Protein AF-A0A972MSW6-F1 (afdb_monomer_lite)

Structure (mmCIF, N/CA/C/O backbone):
data_AF-A0A972MSW6-F1
#
_entry.id   AF-A0A972MSW6-F1
#
loop_
_atom_site.group_PDB
_atom_site.id
_atom_site.type_symbol
_atom_site.label_atom_id
_atom_site.label_alt_id
_atom_site.label_comp_id
_atom_site.label_asym_id
_atom_site.label_entity_id
_atom_site.label_seq_id
_atom_site.pdbx_PDB_ins_code
_atom_site.Cartn_x
_atom_site.Cartn_y
_atom_site.Cartn_z
_atom_site.occupancy
_atom_site.B_iso_or_equiv
_atom_site.auth_seq_id
_atom_site.auth_comp_id
_atom_site.auth_asym_id
_atom_site.auth_atom_id
_atom_site.pdbx_PDB_model_num
ATOM 1 N N . MET A 1 1 ? -61.084 -80.529 5.094 1.00 52.59 1 MET A N 1
ATOM 2 C CA . MET A 1 1 ? -59.779 -81.091 4.679 1.00 52.59 1 MET A CA 1
ATOM 3 C C . MET A 1 1 ? -59.905 -81.686 3.270 1.00 52.59 1 MET A C 1
ATOM 5 O O . MET A 1 1 ? -59.753 -82.879 3.072 1.00 52.59 1 MET A O 1
ATOM 9 N N . LEU A 1 2 ? -60.277 -80.851 2.294 1.00 47.62 2 LEU A N 1
ATOM 10 C CA . LEU A 1 2 ? -60.541 -81.221 0.898 1.00 47.62 2 LEU A CA 1
ATOM 11 C C . LEU A 1 2 ? -60.213 -79.997 0.026 1.00 47.62 2 LEU A C 1
ATOM 13 O O . LEU A 1 2 ? -60.576 -78.883 0.399 1.00 47.62 2 LEU A O 1
ATOM 17 N N . LYS A 1 3 ? -59.571 -80.245 -1.124 1.00 53.31 3 LYS A N 1
ATOM 18 C CA . LYS A 1 3 ? -59.276 -79.335 -2.257 1.00 53.31 3 LYS A CA 1
ATOM 19 C C . LYS A 1 3 ? -58.037 -78.422 -2.252 1.00 53.31 3 LYS A C 1
ATOM 21 O O . LYS A 1 3 ? -57.845 -77.741 -3.253 1.00 53.31 3 LYS A O 1
ATOM 26 N N . THR A 1 4 ? -57.136 -78.447 -1.270 1.00 56.38 4 THR A N 1
ATOM 27 C CA . THR A 1 4 ? -55.850 -77.716 -1.408 1.00 56.38 4 THR A CA 1
ATOM 28 C C . THR A 1 4 ? -54.790 -78.486 -2.204 1.00 56.38 4 THR A C 1
ATOM 30 O O . THR A 1 4 ? -53.964 -77.860 -2.860 1.00 56.38 4 THR A O 1
ATOM 33 N N . ASN A 1 5 ? -54.854 -79.823 -2.237 1.00 59.31 5 ASN A N 1
ATOM 34 C CA . ASN A 1 5 ? -53.821 -80.647 -2.887 1.00 59.31 5 ASN A CA 1
ATOM 35 C C . ASN A 1 5 ? -53.820 -80.554 -4.417 1.00 59.31 5 ASN A C 1
ATOM 37 O O . ASN A 1 5 ? -52.774 -80.722 -5.029 1.00 59.31 5 ASN A O 1
ATOM 41 N N . ASN A 1 6 ? -54.962 -80.258 -5.047 1.00 74.69 6 ASN A N 1
ATOM 42 C CA . ASN A 1 6 ? -55.028 -80.203 -6.511 1.00 74.69 6 ASN A CA 1
ATOM 43 C C . ASN A 1 6 ? -54.266 -79.002 -7.081 1.00 74.69 6 ASN A C 1
ATOM 45 O O . ASN A 1 6 ? -53.758 -79.078 -8.192 1.00 74.69 6 ASN A O 1
ATOM 49 N N . ILE A 1 7 ? -54.190 -77.897 -6.334 1.00 76.81 7 ILE A N 1
ATOM 50 C CA . ILE A 1 7 ? -53.522 -76.682 -6.804 1.00 76.81 7 ILE A CA 1
ATOM 51 C C . ILE A 1 7 ? -52.008 -76.857 -6.701 1.00 76.81 7 ILE A C 1
ATOM 53 O O . ILE A 1 7 ? -51.305 -76.589 -7.667 1.00 76.81 7 ILE A O 1
ATOM 57 N N . THR A 1 8 ? -51.506 -77.350 -5.568 1.00 79.56 8 THR A N 1
ATOM 58 C CA . THR A 1 8 ? -50.066 -77.576 -5.379 1.00 79.56 8 THR A CA 1
ATOM 59 C C . THR A 1 8 ? -49.533 -78.636 -6.340 1.00 79.56 8 THR A C 1
ATOM 61 O O . THR A 1 8 ? -48.539 -78.378 -7.003 1.00 79.56 8 THR A O 1
ATOM 64 N N . LEU A 1 9 ? -50.255 -79.753 -6.522 1.00 82.00 9 LEU A N 1
ATOM 65 C CA . LEU A 1 9 ? -49.900 -80.778 -7.515 1.00 82.00 9 LEU A CA 1
ATOM 66 C C . LEU A 1 9 ? -49.855 -80.211 -8.939 1.00 82.00 9 LEU A C 1
ATOM 68 O O . LEU A 1 9 ? -48.920 -80.491 -9.682 1.00 82.00 9 LEU A O 1
ATOM 72 N N . PHE A 1 10 ? -50.821 -79.365 -9.308 1.00 84.75 10 PHE A N 1
ATOM 73 C CA . PHE A 1 10 ? -50.817 -78.705 -10.611 1.00 84.75 10 PHE A CA 1
ATOM 74 C C . PHE A 1 10 ? -49.593 -77.795 -10.796 1.00 84.75 10 PHE A C 1
ATOM 76 O O . PHE A 1 10 ? -48.971 -77.821 -11.858 1.00 84.75 10 PHE A O 1
ATOM 83 N N . PHE A 1 11 ? -49.228 -77.011 -9.774 1.00 84.44 11 PHE A N 1
ATOM 84 C CA . PHE A 1 11 ? -48.037 -76.159 -9.812 1.00 84.44 11 PHE A CA 1
ATOM 85 C C . PHE A 1 11 ? -46.746 -76.969 -9.901 1.00 84.44 11 PHE A C 1
ATOM 87 O O . PHE A 1 11 ? -45.870 -76.577 -10.665 1.00 84.44 11 PHE A O 1
ATOM 94 N N . ASP A 1 12 ? -46.642 -78.084 -9.181 1.00 85.62 12 ASP A N 1
ATOM 95 C CA . ASP A 1 12 ? -45.456 -78.942 -9.202 1.00 85.62 12 ASP A CA 1
ATOM 96 C C . ASP A 1 12 ? -45.274 -79.607 -10.577 1.00 85.62 12 ASP A C 1
ATOM 98 O O . ASP A 1 12 ? -44.178 -79.589 -11.137 1.00 85.62 12 ASP A O 1
ATOM 102 N N . GLU A 1 13 ? -46.359 -80.113 -11.176 1.00 90.50 13 GLU A N 1
ATOM 103 C CA . GLU A 1 13 ? -46.331 -80.724 -12.513 1.00 90.50 13 GLU A CA 1
ATOM 104 C C . GLU A 1 13 ? -46.024 -79.711 -13.628 1.00 90.50 13 GLU A C 1
ATOM 106 O O . GLU A 1 13 ? -45.363 -80.042 -14.613 1.00 90.50 13 GLU A O 1
ATOM 111 N N . HIS A 1 14 ? -46.478 -78.462 -13.481 1.00 92.62 14 HIS A N 1
ATOM 112 C CA . HIS A 1 14 ? -46.400 -77.445 -14.535 1.00 92.62 14 HIS A CA 1
ATOM 113 C C . HIS A 1 14 ? -45.400 -76.324 -14.229 1.00 92.62 14 HIS A C 1
ATOM 115 O O . HIS A 1 14 ? -45.365 -75.327 -14.955 1.00 92.62 14 HIS A O 1
ATOM 121 N N . PHE A 1 15 ? -44.562 -76.470 -13.199 1.00 91.50 15 PHE A N 1
ATOM 122 C CA . PHE A 1 15 ? -43.678 -75.411 -12.703 1.00 91.50 15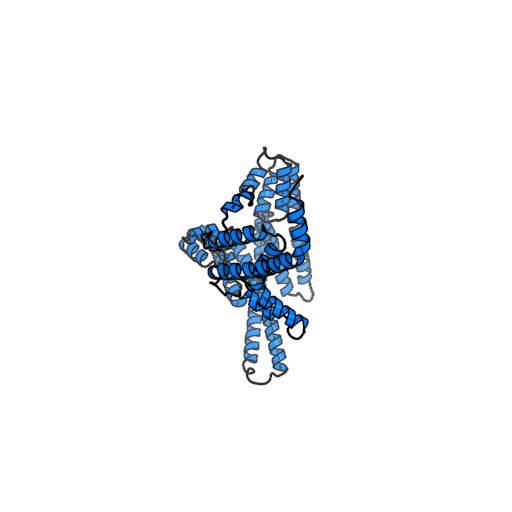 PHE A CA 1
ATOM 123 C C . PHE A 1 15 ? -42.822 -74.788 -13.812 1.00 91.50 15 PHE A C 1
ATOM 125 O O . PHE A 1 15 ? -42.799 -73.569 -13.983 1.00 91.50 15 PHE A O 1
ATOM 132 N N . TYR A 1 16 ? -42.165 -75.623 -14.621 1.00 93.12 16 TYR A N 1
ATOM 133 C CA . TYR A 1 16 ? -41.308 -75.159 -15.715 1.00 93.12 16 TYR A CA 1
ATOM 134 C C . TYR A 1 16 ? -42.089 -74.417 -16.802 1.00 93.12 16 TYR A C 1
ATOM 136 O O . TYR A 1 16 ? -41.612 -73.408 -17.319 1.00 93.12 16 TYR A O 1
ATOM 144 N N . ILE A 1 17 ? -43.301 -74.874 -17.125 1.00 93.56 17 ILE A N 1
ATOM 145 C CA . ILE A 1 17 ? -44.163 -74.225 -18.119 1.00 93.56 17 ILE A CA 1
ATOM 146 C C . ILE A 1 17 ? -44.599 -72.853 -17.596 1.00 93.56 17 ILE A C 1
ATOM 148 O O . ILE A 1 17 ? -44.497 -71.858 -18.311 1.00 93.56 17 ILE A O 1
ATOM 152 N N . ILE A 1 18 ? -45.012 -72.779 -16.329 1.00 91.69 18 ILE A N 1
ATOM 153 C CA . ILE A 1 18 ? -45.412 -71.532 -15.666 1.00 91.69 18 ILE A CA 1
ATOM 154 C C . ILE A 1 18 ? -44.235 -70.550 -15.606 1.00 91.69 18 ILE A C 1
ATOM 156 O O . ILE A 1 18 ? -44.413 -69.366 -15.891 1.00 91.69 18 ILE A O 1
ATOM 160 N N . LEU A 1 19 ? -43.023 -71.029 -15.314 1.00 91.81 19 LEU A N 1
ATOM 161 C CA . LEU A 1 19 ? -41.814 -70.207 -15.293 1.00 91.81 19 LEU A CA 1
ATOM 162 C C . LEU A 1 19 ? -41.473 -69.648 -16.683 1.00 91.81 19 LEU A C 1
ATOM 164 O O . LEU A 1 19 ? -41.182 -68.459 -16.811 1.00 91.81 19 LEU A O 1
ATOM 168 N N . VAL A 1 20 ? -41.541 -70.474 -17.733 1.00 94.81 20 VAL A N 1
ATOM 169 C CA . VAL A 1 20 ? -41.304 -70.028 -19.117 1.00 94.81 20 VAL A CA 1
ATOM 170 C C . VAL A 1 20 ? -42.346 -68.990 -19.533 1.00 94.81 20 VAL A C 1
ATOM 172 O O . VAL A 1 20 ? -41.982 -67.945 -20.074 1.00 94.81 20 VAL A O 1
ATOM 175 N N . ILE A 1 21 ? -43.625 -69.224 -19.220 1.00 94.44 21 ILE A N 1
ATOM 176 C CA . ILE A 1 21 ? -44.703 -68.259 -19.475 1.00 94.44 21 ILE A CA 1
ATOM 177 C C . ILE A 1 21 ? -44.430 -66.943 -18.736 1.00 94.44 21 ILE A C 1
ATOM 179 O O . ILE A 1 21 ? -44.536 -65.877 -19.339 1.00 94.44 21 ILE A O 1
ATOM 183 N N . HIS A 1 22 ? -44.023 -67.000 -17.465 1.00 93.81 22 HIS A N 1
ATOM 184 C CA . HIS A 1 22 ? -43.698 -65.821 -16.655 1.00 93.81 22 HIS A CA 1
ATOM 185 C C . HIS A 1 22 ? -42.538 -65.009 -17.243 1.00 93.81 22 HIS A C 1
ATOM 187 O O . HIS A 1 22 ? -42.622 -63.782 -17.334 1.00 93.81 22 HIS A O 1
ATOM 193 N N . ILE A 1 23 ? -41.470 -65.671 -17.700 1.00 95.19 23 ILE A N 1
ATOM 194 C CA . ILE A 1 23 ? -40.319 -65.013 -18.341 1.00 95.19 23 ILE A CA 1
ATOM 195 C C . ILE A 1 23 ? -40.749 -64.319 -19.637 1.00 95.19 23 ILE A C 1
ATOM 197 O O . ILE A 1 23 ? -40.451 -63.137 -19.831 1.00 95.19 23 ILE A O 1
ATOM 201 N N . VAL A 1 24 ? -41.480 -65.026 -20.505 1.00 95.69 24 VAL A N 1
ATOM 202 C CA . VAL A 1 24 ? -41.943 -64.486 -21.793 1.00 95.69 24 VAL A CA 1
ATOM 203 C C . VAL A 1 24 ? -42.893 -63.309 -21.573 1.00 95.69 24 VAL A C 1
ATOM 205 O O . VAL A 1 24 ? -42.722 -62.258 -22.192 1.00 95.69 24 VAL A O 1
ATOM 208 N N . LEU A 1 25 ? -43.847 -63.437 -20.648 1.00 95.19 25 LEU A N 1
ATOM 209 C CA . LEU A 1 25 ? -44.800 -62.378 -20.321 1.00 95.19 25 LEU A CA 1
ATOM 210 C C . LEU A 1 25 ? -44.100 -61.143 -19.737 1.00 95.19 25 LEU A C 1
ATOM 212 O O . LEU A 1 25 ? -44.410 -60.014 -20.120 1.00 95.19 25 LEU A O 1
ATOM 216 N N . SER A 1 26 ? -43.110 -61.348 -18.865 1.00 95.12 26 SER A N 1
ATOM 217 C CA . SER A 1 26 ? -42.301 -60.271 -18.281 1.00 95.12 26 SER A CA 1
ATOM 218 C C . SER A 1 26 ? -41.513 -59.500 -19.334 1.00 95.12 26 SER A C 1
ATOM 220 O O . SER A 1 26 ? -41.457 -58.269 -19.275 1.00 95.12 26 SER A O 1
ATOM 222 N N . LEU A 1 27 ? -40.946 -60.206 -20.316 1.00 95.25 27 LEU A N 1
ATOM 223 C CA . LEU A 1 27 ? -40.203 -59.600 -21.417 1.00 95.25 27 LEU A CA 1
ATOM 224 C C . LEU A 1 27 ? -41.130 -58.823 -22.359 1.00 95.25 27 LEU A C 1
ATOM 226 O O . LEU A 1 27 ? -40.855 -57.663 -22.669 1.00 95.25 27 LEU A O 1
ATOM 230 N N . LEU A 1 28 ? -42.255 -59.421 -22.763 1.00 95.50 28 LEU A N 1
ATOM 231 C CA . LEU A 1 28 ? -43.240 -58.775 -23.635 1.00 95.50 28 LEU A CA 1
ATOM 232 C C . LEU A 1 28 ? -43.815 -57.503 -23.001 1.00 95.50 28 LEU A C 1
ATOM 234 O O . LEU A 1 28 ? -43.887 -56.464 -23.663 1.00 95.50 28 LEU A O 1
ATOM 238 N N . LEU A 1 29 ? -44.169 -57.552 -21.712 1.00 93.88 29 LEU A N 1
ATOM 239 C CA . LEU A 1 29 ? -44.694 -56.387 -21.002 1.00 93.88 29 LEU A CA 1
ATOM 240 C C . LEU A 1 29 ? -43.644 -55.275 -20.883 1.00 93.88 29 LEU A C 1
ATOM 242 O O . LEU A 1 29 ? -43.969 -54.107 -21.098 1.00 93.88 29 LEU A O 1
ATOM 246 N N . ALA A 1 30 ? -42.389 -55.622 -20.583 1.00 93.75 30 ALA A N 1
ATOM 247 C CA . ALA A 1 30 ? -41.295 -54.657 -20.498 1.00 93.75 30 ALA A CA 1
ATOM 248 C C . ALA A 1 30 ? -41.059 -53.937 -21.836 1.00 93.75 30 ALA A C 1
ATOM 250 O O . ALA A 1 30 ? -40.951 -52.708 -21.865 1.00 93.75 30 ALA A O 1
ATOM 251 N N . PHE A 1 31 ? -41.054 -54.678 -22.949 1.00 93.69 31 PHE A N 1
ATOM 252 C CA . PHE A 1 31 ? -40.961 -54.096 -24.290 1.00 93.69 31 PHE A CA 1
ATOM 253 C C . PHE A 1 31 ? -42.143 -53.174 -24.595 1.00 93.69 31 PHE A C 1
ATOM 255 O O . PHE A 1 31 ? -41.940 -52.031 -25.014 1.00 93.69 31 PHE A O 1
ATOM 262 N N . TYR A 1 32 ? -43.373 -53.633 -24.353 1.00 93.81 32 TYR A N 1
ATOM 263 C CA . TYR A 1 32 ? -44.578 -52.846 -24.609 1.00 93.81 32 TYR A CA 1
ATOM 264 C C . TYR A 1 32 ? -44.581 -51.524 -23.826 1.00 93.81 32 TYR A C 1
ATOM 266 O O . TYR A 1 32 ? -44.766 -50.448 -24.405 1.00 93.81 32 TYR A O 1
ATOM 274 N N . LEU A 1 33 ? -44.312 -51.585 -22.519 1.00 91.81 33 LEU A N 1
ATOM 275 C CA . LEU A 1 33 ? -44.276 -50.412 -21.647 1.00 91.81 33 LEU A CA 1
ATOM 276 C C . LEU A 1 33 ? -43.147 -49.449 -22.011 1.00 91.81 33 LEU A C 1
ATOM 278 O O . LEU A 1 33 ? -43.363 -48.236 -22.010 1.00 91.81 33 LEU A O 1
ATOM 282 N N . HIS A 1 34 ? -41.976 -49.968 -22.385 1.00 89.31 34 HIS A N 1
ATOM 283 C CA . HIS A 1 34 ? -40.887 -49.140 -22.886 1.00 89.31 34 HIS A CA 1
ATOM 284 C C . HIS A 1 34 ? -41.314 -48.341 -24.122 1.00 89.31 34 HIS A C 1
ATOM 286 O O . HIS A 1 34 ? -41.176 -47.119 -24.136 1.00 89.31 34 HIS A O 1
ATOM 292 N N . PHE A 1 35 ? -41.872 -48.994 -25.147 1.00 86.56 35 PHE A N 1
ATOM 293 C CA . PHE A 1 35 ? -42.312 -48.299 -26.362 1.00 86.56 35 PHE A CA 1
ATOM 294 C C . PHE A 1 35 ? -43.404 -47.266 -26.080 1.00 86.56 35 PHE A C 1
ATOM 296 O O . PHE A 1 35 ? -43.429 -46.191 -26.688 1.00 86.56 35 PHE A O 1
ATOM 303 N N . TRP A 1 36 ? -44.287 -47.563 -25.130 1.00 86.62 36 TRP A N 1
ATOM 304 C CA . TRP A 1 36 ? -45.333 -46.647 -24.705 1.00 86.62 36 TRP A CA 1
ATOM 305 C C . TRP A 1 36 ? -44.779 -45.416 -23.967 1.00 86.62 36 TRP A C 1
ATOM 307 O O . TRP A 1 36 ? -45.217 -44.296 -24.238 1.00 86.62 36 TRP A O 1
ATOM 317 N N . LEU A 1 37 ? -43.771 -45.591 -23.103 1.00 82.50 37 LEU A N 1
ATOM 318 C CA . LEU A 1 37 ? -43.079 -44.499 -22.407 1.00 82.50 37 LEU A CA 1
ATOM 319 C C . LEU A 1 37 ? -42.152 -43.703 -23.334 1.00 82.50 37 LEU A C 1
ATOM 321 O O . LEU A 1 37 ? -42.080 -42.479 -23.225 1.00 82.50 37 LEU A O 1
ATOM 325 N N . LYS A 1 38 ? -41.500 -44.362 -24.296 1.00 81.00 38 LYS A N 1
ATOM 326 C CA . LYS A 1 38 ? -40.593 -43.744 -25.275 1.00 81.00 38 LYS A CA 1
ATOM 327 C C . LYS A 1 38 ? -41.262 -42.586 -26.023 1.00 81.00 38 LYS A C 1
ATOM 329 O O . LYS A 1 38 ? -40.639 -41.544 -26.208 1.00 81.00 38 LYS A O 1
ATOM 334 N N . LYS A 1 39 ? -42.554 -42.708 -26.357 1.00 75.75 39 LYS A N 1
ATOM 335 C CA . LYS A 1 39 ? -43.337 -41.633 -27.000 1.00 75.75 39 LYS A CA 1
ATOM 336 C C . LYS A 1 39 ? -43.419 -40.337 -26.180 1.00 75.75 39 LYS A C 1
ATOM 338 O O . LYS A 1 39 ? -43.601 -39.278 -26.765 1.00 75.75 39 LYS A O 1
ATOM 343 N N . ARG A 1 40 ? -43.304 -40.397 -24.849 1.00 73.75 40 ARG A N 1
ATOM 344 C CA . ARG A 1 40 ? -43.310 -39.210 -23.974 1.00 73.75 40 ARG A CA 1
ATOM 345 C C . ARG A 1 40 ? -41.935 -38.541 -23.880 1.00 73.75 40 ARG A C 1
ATOM 347 O O . ARG A 1 40 ? -41.852 -37.349 -23.594 1.00 73.75 40 ARG A O 1
ATOM 354 N N . PHE A 1 41 ? -40.873 -39.313 -24.062 1.00 67.00 41 PHE A N 1
ATOM 355 C CA . PHE A 1 41 ? -39.523 -38.930 -23.670 1.00 67.00 41 PHE A CA 1
ATOM 356 C C . PHE A 1 41 ? -38.603 -38.546 -24.837 1.00 67.00 41 PHE A C 1
ATOM 358 O O . PHE A 1 41 ? -37.589 -37.885 -24.616 1.00 67.00 41 PHE A O 1
ATOM 365 N N . ILE A 1 42 ? -38.972 -38.861 -26.082 1.00 55.34 42 ILE A N 1
ATOM 366 C CA . ILE A 1 42 ? -38.281 -38.319 -27.257 1.00 55.34 42 ILE A CA 1
ATOM 367 C C . ILE A 1 42 ? -38.706 -36.864 -27.444 1.00 55.34 42 ILE A C 1
ATOM 369 O O . ILE A 1 42 ? -39.787 -36.582 -27.954 1.00 55.34 42 ILE A O 1
ATOM 373 N N . SER A 1 43 ? -37.843 -35.932 -27.050 1.00 49.91 43 SER A N 1
ATOM 374 C CA . SER A 1 43 ? -37.860 -34.616 -27.691 1.00 49.91 43 SER A CA 1
ATOM 375 C C . SER A 1 43 ? -36.515 -33.912 -27.782 1.00 49.91 43 SER A C 1
ATOM 377 O O . SER A 1 43 ? -36.488 -32.915 -28.476 1.00 49.91 43 SER A O 1
ATOM 379 N N . ASN A 1 44 ? -35.426 -34.357 -27.145 1.00 47.06 44 ASN A N 1
ATOM 380 C CA . ASN A 1 44 ? -34.152 -33.631 -27.208 1.00 47.06 44 ASN A CA 1
ATOM 381 C C . ASN A 1 44 ? -32.967 -34.608 -27.149 1.00 47.06 44 ASN A C 1
ATOM 383 O O . ASN A 1 44 ? -32.493 -34.937 -26.060 1.00 47.06 44 ASN A O 1
ATOM 387 N N . ASP A 1 45 ? -32.491 -35.047 -28.317 1.00 50.12 45 ASP A N 1
ATOM 388 C CA . ASP A 1 45 ? -31.157 -35.640 -28.499 1.00 50.12 45 ASP A CA 1
ATOM 389 C C . ASP A 1 45 ? -30.098 -34.541 -28.363 1.00 50.12 45 ASP A C 1
ATOM 391 O O . ASP A 1 45 ? -29.481 -34.102 -29.328 1.00 50.12 45 ASP A O 1
ATOM 395 N N . ILE A 1 46 ? -29.913 -34.043 -27.145 1.00 51.47 46 ILE A N 1
ATOM 396 C CA . ILE A 1 46 ? -28.770 -33.193 -26.837 1.00 51.47 46 ILE A CA 1
ATOM 397 C C . ILE A 1 46 ? -27.830 -34.062 -26.015 1.00 51.47 46 ILE A C 1
ATOM 399 O O . ILE A 1 46 ? -27.889 -34.070 -24.787 1.00 51.47 46 ILE A O 1
ATOM 403 N N . THR A 1 47 ? -26.987 -34.833 -26.706 1.00 56.22 47 THR A N 1
ATOM 404 C CA . THR A 1 47 ? -25.681 -35.202 -26.148 1.00 56.22 47 THR A CA 1
ATOM 405 C C . THR A 1 47 ? -25.039 -33.901 -25.693 1.00 56.22 47 THR A C 1
ATOM 407 O O . THR A 1 47 ? -24.878 -32.988 -26.510 1.00 56.22 47 THR A O 1
ATOM 410 N N . THR A 1 48 ? -24.772 -33.750 -24.397 1.00 60.16 48 THR A N 1
ATOM 411 C CA . THR A 1 48 ? -24.216 -32.486 -23.922 1.00 60.16 48 THR A CA 1
ATOM 412 C C . THR A 1 48 ? -22.804 -32.333 -24.491 1.00 60.16 48 THR A C 1
ATOM 414 O O . THR A 1 48 ? -22.104 -33.323 -24.698 1.00 60.16 48 THR A O 1
ATOM 417 N N . LEU A 1 49 ? -22.378 -31.101 -24.795 1.00 58.84 49 LEU A N 1
ATOM 418 C CA . LEU A 1 49 ? -21.032 -30.816 -25.326 1.00 58.84 49 LEU A CA 1
ATOM 419 C C . LEU A 1 49 ? -19.926 -31.457 -24.469 1.00 58.84 49 LEU A C 1
ATOM 421 O O . LEU A 1 49 ? -18.946 -31.967 -25.003 1.00 58.84 49 LEU A O 1
ATOM 425 N N . LYS A 1 50 ? -20.160 -31.526 -23.157 1.00 61.31 50 LYS A N 1
ATOM 426 C CA . LYS A 1 50 ? -19.296 -32.183 -22.179 1.00 61.31 50 LYS A CA 1
ATOM 427 C C . LYS A 1 50 ? -19.142 -33.692 -22.423 1.00 61.31 50 LYS A C 1
ATOM 429 O O . LYS A 1 50 ? -18.031 -34.206 -22.369 1.00 61.31 50 LYS A O 1
ATOM 434 N N . ASP A 1 51 ? -20.220 -34.391 -22.781 1.00 57.81 51 ASP A N 1
ATOM 435 C CA . ASP A 1 51 ? -20.185 -35.836 -23.063 1.00 57.81 51 ASP A CA 1
ATOM 436 C C . ASP A 1 51 ? -19.384 -36.146 -24.345 1.00 57.81 51 ASP A C 1
ATOM 438 O O . ASP A 1 51 ? -18.708 -37.173 -24.449 1.00 57.81 51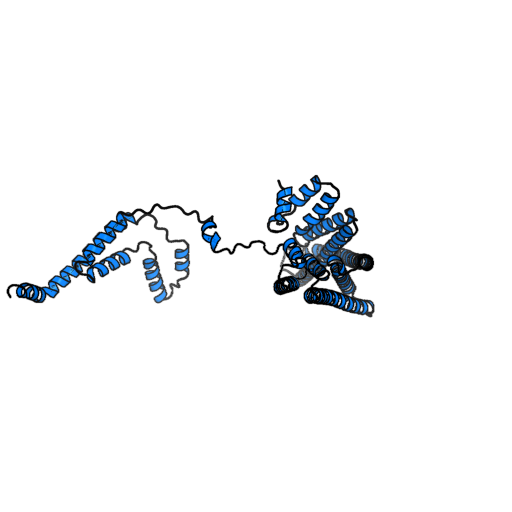 ASP A O 1
ATOM 442 N N . LEU A 1 52 ? -19.435 -35.243 -25.335 1.00 66.62 52 LEU A N 1
ATOM 443 C CA . LEU A 1 52 ? -18.641 -35.343 -26.566 1.00 66.62 52 LEU A CA 1
ATOM 444 C C . LEU A 1 52 ? -17.147 -35.105 -26.309 1.00 66.62 52 LEU A C 1
ATOM 446 O O . LEU A 1 52 ? -16.308 -35.711 -26.978 1.00 66.62 52 LEU A O 1
ATOM 450 N N . GLU A 1 53 ? -16.811 -34.239 -25.355 1.00 71.50 53 GLU A N 1
ATOM 451 C CA . GLU A 1 53 ? -15.434 -33.996 -24.919 1.00 71.50 53 GLU A CA 1
ATOM 452 C C . GLU A 1 53 ? -14.874 -35.183 -24.127 1.00 71.50 53 GLU A C 1
ATOM 454 O O . GLU A 1 53 ? -13.765 -35.637 -24.414 1.00 71.50 53 GLU A O 1
ATOM 459 N N . GLU A 1 54 ? -15.658 -35.775 -23.223 1.00 68.62 54 GLU A N 1
ATOM 460 C CA . GLU A 1 54 ? -15.263 -36.986 -22.491 1.00 68.62 54 GLU A CA 1
ATOM 461 C C . GLU A 1 54 ? -15.062 -38.191 -23.430 1.00 68.62 54 GLU A C 1
ATOM 463 O O . GLU A 1 54 ? -14.095 -38.943 -23.286 1.00 68.62 54 GLU A O 1
ATOM 468 N N . LEU A 1 55 ? -15.883 -38.328 -24.479 1.00 66.62 55 LEU A N 1
ATOM 469 C CA . LEU A 1 55 ? -15.698 -39.348 -25.520 1.00 66.62 55 LEU A CA 1
ATOM 470 C C . LEU A 1 55 ? -14.395 -39.191 -26.322 1.00 66.62 55 LEU A C 1
ATOM 472 O O . LEU A 1 55 ? -13.873 -40.194 -26.820 1.00 66.62 55 LEU A O 1
ATOM 476 N N . LYS A 1 56 ? -13.866 -37.968 -26.468 1.00 73.12 56 LYS A N 1
ATOM 477 C CA . LYS A 1 56 ? -12.574 -37.720 -27.138 1.00 73.12 56 LYS A CA 1
ATOM 478 C C . LYS A 1 56 ? -11.384 -38.145 -26.276 1.00 73.12 56 LYS A C 1
ATOM 480 O O . LYS A 1 56 ? -10.345 -38.493 -26.830 1.00 73.12 56 LYS A O 1
ATOM 485 N N . LEU A 1 57 ? -11.538 -38.153 -24.951 1.00 74.69 57 LEU A N 1
ATOM 486 C CA . LEU A 1 57 ? -10.485 -38.530 -24.001 1.00 74.69 57 LEU A CA 1
ATOM 487 C C . LEU A 1 57 ? -10.288 -40.055 -23.890 1.00 74.69 57 LEU A C 1
ATOM 489 O O . LEU A 1 57 ? -9.248 -40.511 -23.415 1.00 74.69 57 LEU A O 1
ATOM 493 N N . ILE A 1 58 ? -11.246 -40.868 -24.354 1.00 74.75 58 ILE A N 1
ATOM 494 C CA . ILE A 1 58 ? -11.132 -42.333 -24.317 1.00 74.75 58 ILE A CA 1
ATOM 495 C C . ILE A 1 58 ? -10.170 -42.822 -25.415 1.00 74.75 58 ILE A C 1
ATOM 497 O O . ILE A 1 58 ? -10.474 -42.784 -26.609 1.00 74.75 58 ILE A O 1
ATOM 501 N N . ASN A 1 59 ? -9.017 -43.360 -25.006 1.00 71.06 59 ASN A N 1
ATOM 502 C CA . ASN A 1 59 ? -8.009 -43.931 -25.905 1.00 71.06 59 ASN A CA 1
ATOM 503 C C . ASN A 1 59 ? -8.524 -45.199 -26.621 1.00 71.06 59 ASN A C 1
ATOM 505 O O . ASN A 1 59 ? -8.650 -46.262 -26.014 1.00 71.06 59 ASN A O 1
ATOM 509 N N . THR A 1 60 ? -8.780 -45.111 -27.930 1.00 70.19 60 THR A N 1
ATOM 510 C CA . THR A 1 60 ? -9.382 -46.192 -28.743 1.00 70.19 60 THR A CA 1
ATOM 511 C C . THR A 1 60 ? -8.397 -47.234 -29.287 1.00 70.19 60 THR A C 1
ATOM 513 O O . THR A 1 60 ? -8.824 -48.217 -29.899 1.00 70.19 60 THR A O 1
ATOM 516 N N . ASN A 1 61 ? -7.094 -47.075 -29.030 1.00 74.38 61 ASN A N 1
ATOM 517 C CA . ASN A 1 61 ? -6.065 -47.985 -29.547 1.00 74.38 61 ASN A CA 1
ATOM 518 C C . ASN A 1 61 ? -5.992 -49.319 -28.786 1.00 74.38 61 ASN A C 1
ATOM 520 O O . ASN A 1 61 ? -5.338 -50.254 -29.237 1.00 74.38 61 ASN A O 1
ATOM 524 N N . THR A 1 62 ? -6.697 -49.445 -27.659 1.00 79.00 62 THR A N 1
ATOM 525 C CA . THR A 1 62 ? -6.789 -50.692 -26.887 1.00 79.00 62 THR A CA 1
ATOM 526 C C . THR A 1 62 ? -8.177 -51.321 -27.011 1.00 79.00 62 THR A C 1
ATOM 528 O O . THR A 1 62 ? -9.187 -50.623 -27.114 1.00 79.00 62 THR A O 1
ATOM 531 N N . LEU A 1 63 ? -8.253 -52.657 -26.950 1.00 76.25 63 LEU A N 1
ATOM 532 C CA . LEU A 1 63 ? -9.528 -53.392 -26.929 1.00 76.25 63 LEU A CA 1
ATOM 533 C C . LEU A 1 63 ? -10.427 -52.919 -25.772 1.00 76.25 63 LEU A C 1
ATOM 535 O O . LEU A 1 63 ? -11.626 -52.713 -25.949 1.00 76.25 63 LEU A O 1
ATOM 539 N N . ARG A 1 64 ? -9.812 -52.658 -24.609 1.00 72.69 64 ARG A N 1
ATOM 540 C CA . ARG A 1 64 ? -10.469 -52.065 -23.439 1.00 72.69 64 ARG A CA 1
ATOM 541 C C . ARG A 1 64 ? -11.067 -50.699 -23.762 1.00 72.69 64 ARG A C 1
ATOM 543 O O . ARG A 1 64 ? -12.208 -50.459 -23.397 1.00 72.69 64 ARG A O 1
ATOM 550 N N . GLY A 1 65 ? -10.341 -49.838 -24.471 1.00 77.25 65 GLY A N 1
ATOM 551 C CA . GLY A 1 65 ? -10.824 -48.526 -24.898 1.00 77.25 65 GLY A CA 1
ATOM 552 C C . GLY A 1 65 ? -11.973 -48.585 -25.905 1.00 77.25 65 GLY A C 1
ATOM 553 O O . GLY A 1 65 ? -12.914 -47.804 -25.798 1.00 77.25 65 GLY A O 1
ATOM 554 N N . LYS A 1 66 ? -11.958 -49.548 -26.837 1.00 79.00 66 LYS A N 1
ATOM 555 C CA . LYS A 1 66 ? -13.083 -49.790 -27.762 1.00 79.00 66 LYS A CA 1
ATOM 556 C C . LYS A 1 66 ? -14.336 -50.265 -27.025 1.00 79.00 66 LYS A C 1
ATOM 558 O O . LYS A 1 66 ? -15.417 -49.746 -27.288 1.00 79.00 66 LYS A O 1
ATOM 563 N N . LEU A 1 67 ? -14.184 -51.193 -26.076 1.00 75.25 67 LEU A N 1
ATOM 564 C CA . LEU A 1 67 ? -15.277 -51.647 -25.211 1.00 75.25 67 LEU A CA 1
ATOM 565 C C . LEU A 1 67 ? -15.808 -50.509 -24.339 1.00 75.25 67 LEU A C 1
ATOM 567 O O . LEU A 1 67 ? -17.013 -50.297 -24.300 1.00 75.25 67 LEU A O 1
ATOM 571 N N . LEU A 1 68 ? -14.928 -49.735 -23.699 1.00 72.94 68 LEU A N 1
ATOM 572 C CA . LEU A 1 68 ? -15.326 -48.582 -22.891 1.00 72.94 68 LEU A CA 1
ATOM 573 C C . LEU A 1 68 ? -16.069 -47.550 -23.729 1.00 72.94 68 LEU A C 1
ATOM 575 O O . LEU A 1 68 ? -17.116 -47.097 -23.302 1.00 72.94 68 LEU A O 1
ATOM 579 N N . LYS A 1 69 ? -15.593 -47.232 -24.936 1.00 75.38 69 LYS A N 1
ATOM 580 C CA . LYS A 1 69 ? -16.285 -46.314 -25.848 1.00 75.38 69 LYS A CA 1
ATOM 581 C C . LYS A 1 69 ? -17.658 -46.845 -26.264 1.00 75.38 69 LYS A C 1
ATOM 583 O O . LYS A 1 69 ? -18.610 -46.074 -26.281 1.00 75.38 69 LYS A O 1
ATOM 588 N N . PHE A 1 70 ? -17.774 -48.142 -26.550 1.00 71.12 70 PHE A N 1
ATOM 589 C CA . PHE A 1 70 ? -19.051 -48.787 -26.862 1.00 71.12 70 PHE A CA 1
ATOM 590 C C . PHE A 1 70 ? -20.027 -48.711 -25.678 1.00 71.12 70 PHE A C 1
ATOM 592 O O . PHE A 1 70 ? -21.153 -48.244 -25.836 1.00 71.12 70 PHE A O 1
ATOM 599 N N . PHE A 1 71 ? -19.580 -49.083 -24.475 1.00 65.00 71 PHE A N 1
ATOM 600 C CA . PHE A 1 71 ? -20.387 -48.976 -23.260 1.00 65.00 71 PHE A CA 1
ATOM 601 C C . PHE A 1 71 ? -20.727 -47.528 -22.915 1.00 65.00 71 PHE A C 1
ATOM 603 O O . PHE A 1 71 ? -21.851 -47.270 -22.512 1.00 65.00 71 PHE A O 1
ATOM 610 N N . PHE A 1 72 ? -19.812 -46.581 -23.112 1.00 66.62 72 PHE A N 1
ATOM 611 C CA . PHE A 1 72 ? -20.017 -45.158 -22.837 1.00 66.62 72 PHE A CA 1
ATOM 612 C C . PHE A 1 72 ? -21.031 -44.547 -23.812 1.00 66.62 72 PHE A C 1
ATOM 614 O O . PHE A 1 72 ? -21.998 -43.928 -23.376 1.00 66.62 72 PHE A O 1
ATOM 621 N N . GLN A 1 73 ? -20.901 -44.806 -25.119 1.00 65.00 73 GLN A N 1
ATOM 622 C CA . GLN A 1 73 ? -21.899 -44.398 -26.119 1.00 65.00 73 GLN A CA 1
ATOM 623 C C . GLN A 1 73 ? -23.284 -44.973 -25.813 1.00 65.00 73 GLN A C 1
ATOM 625 O O . GLN A 1 73 ? -24.294 -44.303 -26.005 1.00 65.00 73 GLN A O 1
ATOM 630 N N . TYR A 1 74 ? -23.338 -46.199 -25.296 1.00 62.00 74 TYR A N 1
ATOM 631 C CA . TYR A 1 74 ? -24.596 -46.817 -24.914 1.00 62.00 74 TYR A CA 1
ATOM 632 C C . TYR A 1 74 ? -25.147 -46.258 -23.591 1.00 62.00 74 TYR A C 1
ATOM 634 O O . TYR A 1 74 ? -26.335 -45.969 -23.479 1.00 62.00 74 TYR A O 1
ATOM 642 N N . SER A 1 75 ? -24.295 -46.064 -22.587 1.00 57.09 75 SER A N 1
ATOM 643 C CA . SER A 1 75 ? -24.655 -45.646 -21.228 1.00 57.09 75 SER A CA 1
ATOM 644 C C . SER A 1 75 ? -25.153 -44.199 -21.146 1.00 57.09 75 SER A C 1
ATOM 646 O O . SER A 1 75 ? -25.952 -43.902 -20.263 1.00 57.09 75 SER A O 1
ATOM 648 N N . PHE A 1 76 ? -24.722 -43.309 -22.050 1.00 53.78 76 PHE A N 1
ATOM 649 C CA . PHE A 1 76 ? -25.005 -41.866 -21.966 1.00 53.78 76 PHE A CA 1
ATOM 650 C C . PHE A 1 76 ? -26.254 -41.382 -22.703 1.00 53.78 76 PHE A C 1
ATOM 652 O O . PHE A 1 76 ? -26.602 -40.202 -22.620 1.00 53.78 76 PHE A O 1
ATOM 659 N N . HIS A 1 77 ? -27.010 -42.258 -23.365 1.00 55.22 77 HIS A N 1
ATOM 660 C CA . HIS A 1 77 ? -28.341 -41.845 -23.784 1.00 55.22 77 HIS A CA 1
ATOM 661 C C . HIS A 1 77 ? -29.223 -41.685 -22.544 1.00 55.22 77 HIS A C 1
ATOM 663 O O . HIS A 1 77 ? -29.637 -42.663 -21.925 1.00 55.22 77 HIS A O 1
ATOM 669 N N . LYS A 1 78 ? -29.567 -40.427 -22.228 1.00 54.91 78 LYS A N 1
ATOM 670 C CA . LYS A 1 78 ? -30.554 -40.011 -21.209 1.00 54.91 78 LYS A CA 1
ATOM 671 C C . LYS A 1 78 ? -31.890 -40.773 -21.312 1.00 54.91 78 LYS A C 1
ATOM 673 O O . LYS A 1 78 ? -32.667 -40.791 -20.364 1.00 54.91 78 LYS A O 1
ATOM 678 N N . TYR A 1 79 ? -32.115 -41.450 -22.442 1.00 61.31 79 TYR A N 1
ATOM 679 C CA . TYR A 1 79 ? -33.169 -42.429 -22.682 1.00 61.31 79 TYR A CA 1
ATOM 680 C C . TYR A 1 79 ? -32.628 -43.732 -23.283 1.00 61.31 79 TYR A C 1
ATOM 682 O O . TYR A 1 79 ? -33.003 -44.104 -24.395 1.00 61.31 79 TYR A O 1
ATOM 690 N N . ASN A 1 80 ? -31.740 -44.441 -22.578 1.00 71.00 80 ASN A N 1
ATOM 691 C CA . ASN A 1 80 ? -31.268 -45.734 -23.060 1.00 71.00 80 ASN A CA 1
ATOM 692 C C . ASN A 1 80 ? -32.424 -46.761 -23.030 1.00 71.00 80 ASN A C 1
ATOM 694 O O . ASN A 1 80 ? -32.905 -47.124 -21.947 1.00 71.00 80 ASN A O 1
ATOM 698 N N . PRO A 1 81 ? -32.863 -47.262 -24.203 1.00 76.69 81 PRO A N 1
ATOM 699 C CA . PRO A 1 81 ? -33.999 -48.166 -24.281 1.00 76.69 81 PRO A CA 1
ATOM 700 C C . PRO A 1 81 ? -33.736 -49.481 -23.553 1.00 76.69 81 PRO A C 1
ATOM 702 O O . PRO A 1 81 ? -34.616 -49.971 -22.849 1.00 76.69 81 PRO A O 1
ATOM 705 N N . VAL A 1 82 ? -32.514 -50.005 -23.623 1.00 80.50 82 VAL A N 1
ATOM 706 C CA . VAL A 1 82 ? -32.166 -51.278 -22.991 1.00 80.50 82 VAL A CA 1
ATOM 707 C C . VAL A 1 82 ? -32.174 -51.184 -21.478 1.00 80.50 82 VAL A C 1
ATOM 709 O O . VAL A 1 82 ? -32.735 -52.075 -20.857 1.00 80.50 82 VAL A O 1
ATOM 712 N N . HIS A 1 83 ? -31.677 -50.104 -20.870 1.00 81.69 83 HIS A N 1
ATOM 713 C CA . HIS A 1 83 ? -31.745 -49.965 -19.409 1.00 81.69 83 HIS A CA 1
ATOM 714 C C . HIS A 1 83 ? -33.194 -49.951 -18.911 1.00 81.69 83 HIS A C 1
ATOM 716 O O . HIS A 1 83 ? -33.524 -50.638 -17.949 1.00 81.69 83 HIS A O 1
ATOM 722 N N . SER A 1 84 ? -34.082 -49.230 -19.599 1.00 83.56 84 SER A N 1
ATOM 723 C CA . SER A 1 84 ? -35.498 -49.197 -19.220 1.00 83.56 84 SER A CA 1
ATOM 724 C C . SER A 1 84 ? -36.219 -50.533 -19.448 1.00 83.56 84 SER A C 1
ATOM 726 O O . SER A 1 84 ? -37.000 -50.945 -18.594 1.00 83.56 84 SER A O 1
ATOM 728 N N . ILE A 1 85 ? -35.929 -51.240 -20.550 1.00 89.25 85 ILE A N 1
ATOM 729 C CA . ILE A 1 85 ? -36.484 -52.576 -20.813 1.00 89.25 85 ILE A CA 1
ATOM 730 C C . ILE A 1 85 ? -35.959 -53.575 -19.779 1.00 89.25 85 ILE A C 1
ATOM 732 O O . ILE A 1 85 ? -36.752 -54.317 -19.212 1.00 89.25 85 ILE A O 1
ATOM 736 N N . MET A 1 86 ? -34.653 -53.573 -19.485 1.00 89.62 86 MET A N 1
ATOM 737 C CA . MET A 1 86 ? -34.058 -54.465 -18.488 1.00 89.62 86 MET A CA 1
ATOM 738 C C . MET A 1 86 ? -34.609 -54.193 -17.091 1.00 89.62 86 MET A C 1
ATOM 740 O O . MET A 1 86 ? -34.972 -55.139 -16.404 1.00 89.62 86 MET A O 1
ATOM 744 N N . PHE A 1 87 ? -34.733 -52.927 -16.682 1.00 89.62 87 PHE A N 1
ATOM 745 C CA . PHE A 1 87 ? -35.313 -52.572 -15.387 1.00 89.62 87 PHE A CA 1
ATOM 746 C C . PHE A 1 87 ? -36.747 -53.098 -15.246 1.00 89.62 87 PHE A C 1
ATOM 748 O O . PHE A 1 87 ? -37.056 -53.785 -14.275 1.00 89.62 87 PHE A O 1
ATOM 755 N N . LEU A 1 88 ? -37.607 -52.836 -16.237 1.00 91.94 88 LEU A N 1
ATOM 756 C CA . LEU A 1 88 ? -38.988 -53.327 -16.232 1.00 91.94 88 LEU A CA 1
ATOM 757 C C . LEU A 1 88 ? -39.048 -54.859 -16.278 1.00 91.94 88 LEU A C 1
ATOM 759 O O . LEU A 1 88 ? -39.867 -55.463 -15.591 1.00 91.94 88 LEU A O 1
ATOM 763 N N . PHE A 1 89 ? -38.168 -55.495 -17.054 1.00 95.12 89 PHE A N 1
ATOM 764 C CA . PHE A 1 89 ? -38.069 -56.949 -17.118 1.00 95.12 89 PHE A CA 1
ATOM 765 C C . PHE A 1 89 ? -37.687 -57.543 -15.760 1.00 95.12 89 PHE A C 1
ATOM 767 O O . PHE A 1 89 ? -38.398 -58.415 -15.273 1.00 95.12 89 PHE A O 1
ATOM 774 N N . PHE A 1 90 ? -36.621 -57.054 -15.121 1.00 93.69 90 PHE A N 1
ATOM 775 C CA . PHE A 1 90 ? -36.174 -57.553 -13.819 1.00 93.69 90 PHE A CA 1
ATOM 776 C C . PHE A 1 90 ? -37.191 -57.288 -12.711 1.00 93.69 90 PHE A C 1
ATOM 778 O O . PHE A 1 90 ? -37.366 -58.143 -11.844 1.00 93.69 90 PHE A O 1
ATOM 785 N N . LEU A 1 91 ? -37.894 -56.153 -12.756 1.00 92.38 91 LEU A N 1
ATOM 786 C CA . LEU A 1 91 ? -38.981 -55.852 -11.826 1.00 92.38 91 LEU A CA 1
ATOM 787 C C . LEU A 1 91 ? -40.127 -56.867 -11.962 1.00 92.38 91 LEU A C 1
ATOM 789 O O . LEU A 1 91 ? -40.588 -57.417 -10.964 1.00 92.38 91 LEU A O 1
ATOM 793 N N . ASN A 1 92 ? -40.547 -57.158 -13.196 1.00 94.38 92 ASN A N 1
ATOM 794 C CA . ASN A 1 92 ? -41.598 -58.139 -13.476 1.00 94.38 92 ASN A CA 1
ATOM 795 C C . ASN A 1 92 ? -41.160 -59.573 -13.145 1.00 94.38 92 ASN A C 1
ATOM 797 O O . ASN A 1 92 ? -41.931 -60.346 -12.582 1.00 94.38 92 ASN A O 1
ATOM 801 N N . PHE A 1 93 ? -39.916 -59.919 -13.474 1.00 94.06 93 PHE A N 1
ATOM 802 C CA . PHE A 1 93 ? -39.365 -61.250 -13.257 1.00 94.06 93 PHE A CA 1
ATOM 803 C C . PHE A 1 93 ? -39.213 -61.563 -11.763 1.00 94.06 93 PHE A C 1
ATOM 805 O O . PHE A 1 93 ? -39.644 -62.630 -11.331 1.00 94.06 93 PHE A O 1
ATOM 812 N N . SER A 1 94 ? -38.669 -60.624 -10.978 1.00 94.12 94 SER A N 1
ATOM 813 C CA . SER A 1 94 ? -38.366 -60.829 -9.550 1.00 94.12 94 SER A CA 1
ATOM 814 C C . SER A 1 94 ? -39.610 -60.877 -8.664 1.00 94.12 94 SER A C 1
ATOM 816 O O . SER A 1 94 ? -39.572 -61.474 -7.592 1.00 94.12 94 SER A O 1
ATOM 818 N N . MET A 1 95 ? -40.708 -60.246 -9.088 1.00 92.75 95 MET A N 1
ATOM 819 C CA . MET A 1 95 ? -41.960 -60.195 -8.333 1.00 92.75 95 MET A CA 1
ATOM 820 C C . MET A 1 95 ? -43.128 -60.662 -9.210 1.00 92.75 95 MET A C 1
ATOM 822 O O . MET A 1 95 ? -43.821 -59.827 -9.800 1.00 92.75 95 MET A O 1
ATOM 826 N N . PRO A 1 96 ? -43.389 -61.979 -9.304 1.00 89.25 96 PRO A N 1
ATOM 827 C CA . PRO A 1 96 ? -44.559 -62.488 -10.011 1.00 89.25 96 PRO A CA 1
ATOM 828 C C . PRO A 1 96 ? -45.850 -61.849 -9.485 1.00 89.25 96 PRO A C 1
ATOM 830 O O . PRO A 1 96 ? -45.996 -61.634 -8.281 1.00 89.25 96 PRO A O 1
ATOM 833 N N . LEU A 1 97 ? -46.784 -61.535 -10.389 1.00 89.19 97 LEU A N 1
ATOM 834 C CA . LEU A 1 97 ? -48.044 -60.809 -10.137 1.00 89.19 97 LEU A CA 1
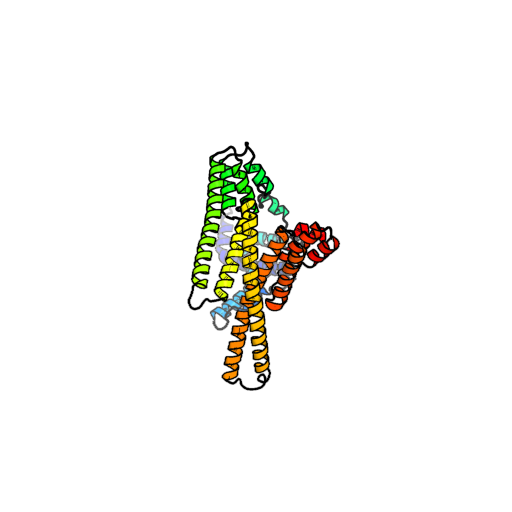ATOM 835 C C . LEU A 1 97 ? -47.863 -59.338 -9.719 1.00 89.19 97 LEU A C 1
ATOM 837 O O . LEU A 1 97 ? -48.341 -58.445 -10.420 1.00 89.19 97 LEU A O 1
ATOM 841 N N . PHE A 1 98 ? -47.157 -59.064 -8.619 1.00 92.31 98 PHE A N 1
ATOM 842 C CA . PHE A 1 98 ? -46.986 -57.704 -8.089 1.00 92.31 98 PHE A CA 1
ATOM 843 C C . PHE A 1 98 ? -46.166 -56.805 -9.017 1.00 92.31 98 PHE A C 1
ATOM 845 O O . PHE A 1 98 ? -46.514 -55.639 -9.207 1.00 92.31 98 PHE A O 1
ATOM 852 N N . GLY A 1 99 ? -45.122 -57.351 -9.642 1.00 91.62 99 GLY A N 1
ATOM 853 C CA . GLY A 1 99 ? -44.270 -56.629 -10.583 1.00 91.62 99 GLY A CA 1
ATOM 854 C C . GLY A 1 99 ? -45.056 -56.098 -11.780 1.00 91.62 99 GLY A C 1
ATOM 855 O O . GLY A 1 99 ? -44.857 -54.956 -12.182 1.00 91.62 99 GLY A O 1
ATOM 856 N N . TYR A 1 100 ? -46.032 -56.861 -12.283 1.00 94.50 100 TYR A N 1
ATOM 857 C CA . TYR A 1 100 ? -46.880 -56.432 -13.399 1.00 94.50 100 TYR A CA 1
ATOM 858 C C . TYR A 1 100 ? -47.754 -55.229 -13.041 1.00 94.50 100 TYR A C 1
ATOM 860 O O . TYR A 1 100 ? -47.813 -54.259 -13.800 1.00 94.50 100 TYR A O 1
ATOM 868 N N . VAL A 1 101 ? -48.395 -55.267 -11.869 1.00 94.44 101 VAL A N 1
ATOM 869 C CA . VAL A 1 101 ? -49.219 -54.155 -11.372 1.00 94.44 101 VAL A CA 1
ATOM 870 C C . VAL A 1 101 ? -48.352 -52.918 -11.133 1.00 94.44 101 VAL A C 1
ATOM 872 O O . VAL A 1 101 ? -48.710 -51.823 -11.569 1.00 94.44 101 VAL A O 1
ATOM 875 N N . ALA A 1 102 ? -47.181 -53.094 -10.513 1.00 91.94 102 ALA A N 1
ATOM 876 C CA . ALA A 1 102 ? -46.236 -52.012 -10.261 1.00 91.94 102 ALA A CA 1
ATOM 877 C C . ALA A 1 102 ? -45.724 -51.379 -11.564 1.00 91.94 102 ALA A C 1
ATOM 879 O O . ALA A 1 102 ? -45.750 -50.159 -11.703 1.00 91.94 102 ALA A O 1
ATOM 880 N N . SER A 1 103 ? -45.329 -52.186 -12.551 1.00 93.12 103 SER A N 1
ATOM 881 C CA . SER A 1 103 ? -44.851 -51.710 -13.854 1.00 93.12 103 SER A CA 1
ATOM 882 C C . SER A 1 103 ? -45.918 -50.916 -14.613 1.00 93.12 103 SER A C 1
ATOM 884 O O . SER A 1 103 ? -45.621 -49.852 -15.162 1.00 93.12 103 SER A O 1
ATOM 886 N N . LEU A 1 104 ? -47.172 -51.385 -14.612 1.00 94.19 104 LEU A N 1
ATOM 887 C CA . LEU A 1 104 ? -48.299 -50.659 -15.208 1.00 94.19 104 LEU A CA 1
ATOM 888 C C . LEU A 1 104 ? -48.558 -49.328 -14.491 1.00 94.19 104 LEU A C 1
ATOM 890 O O . LEU A 1 104 ? -48.753 -48.304 -15.150 1.00 94.19 104 LEU A O 1
ATOM 894 N N . TRP A 1 105 ? -48.519 -49.326 -13.156 1.00 92.69 105 TRP A N 1
ATOM 895 C CA . TRP A 1 105 ? -48.716 -48.121 -12.351 1.00 92.69 105 TRP A CA 1
ATOM 896 C C . TRP A 1 105 ? -47.598 -47.095 -12.562 1.00 92.69 105 TRP A C 1
ATOM 898 O O . TRP A 1 105 ? -47.889 -45.929 -12.824 1.00 92.69 105 TRP A O 1
ATOM 908 N N . ILE A 1 106 ? -46.331 -47.523 -12.536 1.00 87.75 106 ILE A N 1
ATOM 909 C CA . ILE A 1 106 ? -45.165 -46.668 -12.802 1.00 87.75 106 ILE A CA 1
ATOM 910 C C . ILE A 1 106 ? -45.276 -46.060 -14.195 1.00 87.75 106 ILE A C 1
ATOM 912 O O . ILE A 1 106 ? -45.103 -44.852 -14.352 1.00 87.75 106 ILE A O 1
ATOM 916 N N . ALA A 1 107 ? -45.605 -46.867 -15.206 1.00 89.25 107 ALA A N 1
ATOM 917 C CA . ALA A 1 107 ? -45.780 -46.355 -16.552 1.00 89.25 107 ALA A CA 1
ATOM 918 C C . ALA A 1 107 ? -46.901 -45.302 -16.594 1.00 89.25 107 ALA A C 1
ATOM 920 O O . ALA A 1 107 ? -46.684 -44.185 -17.070 1.00 89.25 107 ALA A O 1
ATOM 921 N N . TYR A 1 108 ? -48.080 -45.615 -16.049 1.00 91.12 108 TYR A N 1
ATOM 922 C CA . TYR A 1 108 ? -49.209 -44.686 -15.976 1.00 91.12 108 TYR A CA 1
ATOM 923 C C . TYR A 1 108 ? -48.850 -43.371 -15.271 1.00 91.12 108 TYR A C 1
ATOM 925 O O . TYR A 1 108 ? -49.110 -42.290 -15.812 1.00 91.12 108 TYR A O 1
ATOM 933 N N . TYR A 1 109 ? -48.202 -43.451 -14.109 1.00 86.75 109 TYR A N 1
ATOM 934 C CA . TYR A 1 109 ? -47.733 -42.304 -13.335 1.00 86.75 109 TYR A CA 1
ATOM 935 C C . TYR A 1 109 ? -46.764 -41.450 -14.161 1.00 86.75 109 TYR A C 1
ATOM 937 O O . TYR A 1 109 ? -46.993 -40.255 -14.375 1.00 86.75 109 TYR A O 1
ATOM 945 N N . LEU A 1 110 ? -45.743 -42.093 -14.734 1.00 84.31 110 LEU A N 1
ATOM 946 C CA . LEU A 1 110 ? -44.748 -41.459 -15.589 1.00 84.31 110 LEU A CA 1
ATOM 947 C C . LEU A 1 110 ? -45.315 -40.943 -16.905 1.00 84.31 110 LEU A C 1
ATOM 949 O O . LEU A 1 110 ? -44.623 -40.174 -17.555 1.00 84.31 110 LEU A O 1
ATOM 953 N N . LYS A 1 111 ? -46.535 -41.295 -17.328 1.00 83.12 111 LYS A N 1
ATOM 954 C CA . LYS A 1 111 ? -47.207 -40.684 -18.491 1.00 83.12 111 LYS A CA 1
ATOM 955 C C . LYS A 1 111 ? -48.160 -39.551 -18.114 1.00 83.12 111 LYS A C 1
ATOM 957 O O . LYS A 1 111 ? -48.288 -38.601 -18.883 1.00 83.12 111 LYS A O 1
ATOM 962 N N . THR A 1 112 ? -48.762 -39.612 -16.936 1.00 81.19 112 THR A N 1
ATOM 963 C CA . THR A 1 112 ? -49.834 -38.691 -16.539 1.00 81.19 112 THR A CA 1
ATOM 964 C C . THR A 1 112 ? -49.304 -37.468 -15.799 1.00 81.19 112 THR A C 1
ATOM 966 O O . THR A 1 112 ? -49.731 -36.347 -16.070 1.00 81.19 112 THR A O 1
ATOM 969 N N . VAL A 1 113 ? -48.318 -37.641 -14.914 1.00 78.56 113 VAL A N 1
ATOM 970 C CA . VAL A 1 113 ? -47.807 -36.536 -14.092 1.00 78.56 113 VAL A CA 1
ATOM 971 C C . VAL A 1 113 ? -46.953 -35.609 -14.948 1.00 78.56 113 VAL A C 1
ATOM 973 O O . VAL A 1 113 ? -45.880 -35.999 -15.409 1.00 78.56 113 VAL A O 1
ATOM 976 N N . ARG A 1 114 ? -47.423 -34.384 -15.200 1.00 67.88 114 ARG A N 1
ATOM 977 C CA . ARG A 1 114 ? -46.650 -33.320 -15.854 1.00 67.88 114 ARG A CA 1
ATOM 978 C C . ARG A 1 114 ? -46.125 -32.368 -14.786 1.00 67.88 114 ARG A C 1
ATOM 980 O O . ARG A 1 114 ? -46.905 -31.679 -14.141 1.00 67.88 114 ARG A O 1
ATOM 987 N N . TYR A 1 115 ? -44.808 -32.296 -14.637 1.00 59.09 115 TYR A N 1
ATOM 988 C CA . TYR A 1 115 ? -44.185 -31.227 -13.863 1.00 59.09 115 TYR A CA 1
ATOM 989 C C . TYR A 1 115 ? -44.176 -29.953 -14.709 1.00 59.09 115 TYR A C 1
ATOM 991 O O . TYR A 1 115 ? -43.774 -29.985 -15.878 1.00 59.09 115 TYR A O 1
ATOM 999 N N . LYS A 1 116 ? -44.638 -28.834 -14.139 1.00 51.31 116 LYS A N 1
ATOM 1000 C CA . LYS A 1 116 ? -44.520 -27.514 -14.767 1.00 51.31 116 LYS A CA 1
ATOM 1001 C C . LYS A 1 116 ? -43.024 -27.237 -14.936 1.00 51.31 116 LYS A C 1
ATOM 1003 O O . LYS A 1 116 ? -42.313 -27.110 -13.945 1.00 51.31 116 LYS A O 1
ATOM 1008 N N . ARG A 1 117 ? -42.531 -27.207 -16.180 1.00 52.72 117 ARG A N 1
ATOM 1009 C CA . ARG A 1 117 ? -41.151 -26.793 -16.464 1.00 52.72 117 ARG A CA 1
ATOM 1010 C C . ARG A 1 117 ? -41.058 -25.303 -16.153 1.00 52.72 117 ARG A C 1
ATOM 1012 O O . ARG A 1 117 ? -41.448 -24.481 -16.974 1.00 52.72 117 ARG A O 1
ATOM 1019 N N . ILE A 1 118 ? -40.612 -24.967 -14.950 1.00 47.56 118 ILE A N 1
ATOM 1020 C CA . ILE A 1 118 ? -40.209 -23.605 -14.619 1.00 47.56 118 ILE A CA 1
ATOM 1021 C C . ILE A 1 118 ? -38.774 -23.491 -15.118 1.00 47.56 118 ILE A C 1
ATOM 1023 O O . ILE A 1 118 ? -37.899 -24.235 -14.680 1.00 47.56 118 ILE A O 1
ATOM 1027 N N . VAL A 1 119 ? -38.554 -22.627 -16.105 1.00 45.28 119 VAL A N 1
ATOM 1028 C CA . VAL A 1 119 ? -37.208 -22.286 -16.558 1.00 45.28 119 VAL A CA 1
ATOM 1029 C C . VAL A 1 119 ? -36.584 -21.473 -15.431 1.00 45.28 119 VAL A C 1
ATOM 1031 O O . VAL A 1 119 ? -36.854 -20.285 -15.300 1.00 45.28 119 VAL A O 1
ATOM 1034 N N . GLN A 1 120 ? -35.809 -22.127 -14.568 1.00 45.56 120 GLN A N 1
ATOM 1035 C CA . GLN A 1 120 ? -34.891 -21.419 -13.687 1.00 45.56 120 GLN A CA 1
ATOM 1036 C C . GLN A 1 120 ? -33.785 -20.855 -14.573 1.00 45.56 120 GLN A C 1
ATOM 1038 O O . GLN A 1 120 ? -32.862 -21.561 -14.971 1.00 45.56 120 GLN A O 1
ATOM 1043 N N . THR A 1 121 ? -33.904 -19.579 -14.928 1.00 43.25 121 THR A N 1
ATOM 1044 C CA . THR A 1 121 ? -32.758 -18.766 -15.325 1.00 43.25 121 THR A CA 1
ATOM 1045 C C . THR A 1 121 ? -31.766 -18.789 -14.168 1.00 43.25 121 THR A C 1
ATOM 1047 O O . THR A 1 121 ? -31.939 -18.088 -13.173 1.00 43.25 121 THR A O 1
ATOM 1050 N N . THR A 1 122 ? -30.742 -19.631 -14.279 1.00 48.91 122 THR A N 1
ATOM 1051 C CA . THR A 1 122 ? -29.600 -19.722 -13.364 1.00 48.91 122 THR A CA 1
ATOM 1052 C C . THR A 1 122 ? -28.713 -18.485 -13.491 1.00 48.91 122 THR A C 1
ATOM 1054 O O . THR A 1 122 ? -27.579 -18.573 -13.947 1.00 48.91 122 THR A O 1
ATOM 1057 N N . HIS A 1 123 ? -29.248 -17.323 -13.119 1.00 44.75 123 HIS A N 1
ATOM 1058 C CA . HIS A 1 123 ? -28.477 -16.090 -12.953 1.00 44.75 123 HIS A CA 1
ATOM 1059 C C . HIS A 1 123 ? -28.871 -15.255 -11.737 1.00 44.75 123 HIS A C 1
ATOM 1061 O O . HIS A 1 123 ? -28.250 -14.227 -11.500 1.00 44.75 123 HIS A O 1
ATOM 1067 N N . MET A 1 124 ? -29.815 -15.702 -10.909 1.00 49.34 124 MET A N 1
ATOM 1068 C CA . MET A 1 124 ? -29.996 -15.111 -9.587 1.00 49.34 124 MET A CA 1
ATOM 1069 C C . MET A 1 124 ? -30.031 -16.224 -8.554 1.00 49.34 124 MET A C 1
ATOM 1071 O O . MET A 1 124 ? -30.987 -16.989 -8.457 1.00 49.34 124 MET A O 1
ATOM 1075 N N . LEU A 1 125 ? -28.913 -16.336 -7.839 1.00 50.00 125 LEU A N 1
ATOM 1076 C CA . LEU A 1 125 ? -28.832 -17.004 -6.552 1.00 50.00 125 LEU A CA 1
ATOM 1077 C C . LEU A 1 125 ? -29.935 -16.394 -5.677 1.00 50.00 125 LEU A C 1
ATOM 1079 O O . LEU A 1 125 ? -29.913 -15.191 -5.425 1.00 50.00 125 LEU A O 1
ATOM 1083 N N . ASN A 1 126 ? -30.934 -17.191 -5.299 1.00 49.69 126 ASN A N 1
ATOM 1084 C CA . ASN A 1 126 ? -32.008 -16.735 -4.428 1.00 49.69 126 ASN A CA 1
ATOM 1085 C C . ASN A 1 126 ? -31.439 -16.575 -3.014 1.00 49.69 126 ASN A C 1
ATOM 1087 O O . ASN A 1 126 ? -31.293 -17.561 -2.296 1.00 49.69 126 ASN A O 1
ATOM 1091 N N . LEU A 1 127 ? -31.031 -15.354 -2.667 1.00 56.69 127 LEU A N 1
ATOM 1092 C CA . LEU A 1 127 ? -30.392 -15.038 -1.389 1.00 56.69 127 LEU A CA 1
ATOM 1093 C C . LEU A 1 127 ? -31.350 -15.183 -0.198 1.00 56.69 127 LEU A C 1
ATOM 1095 O O . LEU A 1 127 ? -30.871 -15.387 0.914 1.00 56.69 127 LEU A O 1
ATOM 1099 N N . ASP A 1 128 ? -32.665 -15.185 -0.433 1.00 56.41 128 ASP A N 1
ATOM 1100 C CA . ASP A 1 128 ? -33.687 -15.318 0.613 1.00 56.41 128 ASP A CA 1
ATOM 1101 C C . ASP A 1 128 ? -33.608 -16.684 1.322 1.00 56.41 128 ASP A C 1
ATOM 1103 O O . ASP A 1 128 ? -33.845 -16.795 2.520 1.00 56.41 128 ASP A O 1
ATOM 1107 N N . GLU A 1 129 ? -33.199 -17.742 0.611 1.00 53.75 129 GLU A N 1
ATOM 1108 C CA . GLU A 1 129 ? -33.007 -19.082 1.195 1.00 53.75 129 GLU A CA 1
ATOM 1109 C C . GLU A 1 129 ? -31.676 -19.197 1.973 1.00 53.75 129 GLU A C 1
ATOM 1111 O O . GLU A 1 129 ? -31.458 -20.149 2.723 1.00 53.75 129 GLU A O 1
ATOM 1116 N N . PHE A 1 130 ? -30.794 -18.199 1.836 1.00 52.41 130 PHE A N 1
ATOM 1117 C CA . PHE A 1 130 ? -29.528 -18.092 2.559 1.00 52.41 130 PHE A CA 1
ATOM 1118 C C . PHE A 1 130 ? -29.545 -17.039 3.678 1.00 52.41 130 PHE A C 1
ATOM 1120 O O . PHE A 1 130 ? -28.544 -16.940 4.391 1.00 52.41 130 PHE A O 1
ATOM 1127 N N . GLU A 1 131 ? -30.639 -16.295 3.893 1.00 49.62 131 GLU A N 1
ATOM 1128 C CA . GLU A 1 131 ? -30.738 -15.294 4.975 1.00 49.62 131 GLU A CA 1
ATOM 1129 C C . GLU A 1 131 ? -30.439 -15.889 6.359 1.00 49.62 131 GLU A C 1
ATOM 1131 O O . GLU A 1 131 ? -29.935 -15.198 7.238 1.00 49.62 131 GLU A O 1
ATOM 1136 N N . THR A 1 132 ? -30.672 -17.190 6.549 1.00 53.03 132 THR A N 1
ATOM 1137 C CA . THR A 1 132 ? -30.378 -17.885 7.811 1.00 53.03 132 THR A CA 1
ATOM 1138 C C . THR A 1 132 ? -29.012 -18.578 7.848 1.00 53.03 132 THR A C 1
ATOM 1140 O O . THR A 1 132 ? -28.628 -19.094 8.895 1.00 53.03 132 THR A O 1
ATOM 1143 N N . ILE A 1 133 ? -28.286 -18.645 6.725 1.00 53.09 133 ILE A N 1
ATOM 1144 C CA . ILE A 1 133 ? -26.960 -19.293 6.618 1.00 53.09 133 ILE A CA 1
ATOM 1145 C C . ILE A 1 133 ? -25.842 -18.247 6.583 1.00 53.09 133 ILE A C 1
ATOM 1147 O O . ILE A 1 133 ? -24.737 -18.492 7.073 1.00 53.09 133 ILE A O 1
ATOM 1151 N N . PHE A 1 134 ? -26.126 -17.049 6.078 1.00 43.88 134 PHE A N 1
ATOM 1152 C CA . PHE A 1 134 ? -25.297 -15.901 6.384 1.00 43.88 134 PHE A CA 1
ATOM 1153 C C . PHE A 1 134 ? -25.628 -15.482 7.811 1.00 43.88 134 PHE A C 1
ATOM 1155 O O . PHE A 1 134 ? -26.682 -14.908 8.059 1.00 43.88 134 PHE A O 1
ATOM 1162 N N . ASN A 1 135 ? -24.732 -15.768 8.764 1.00 44.09 135 ASN A N 1
ATOM 1163 C CA . ASN A 1 135 ? -24.709 -15.002 10.009 1.00 44.09 135 ASN A CA 1
ATOM 1164 C C . ASN A 1 135 ? -24.904 -13.542 9.608 1.00 44.09 135 ASN A C 1
ATOM 1166 O O . ASN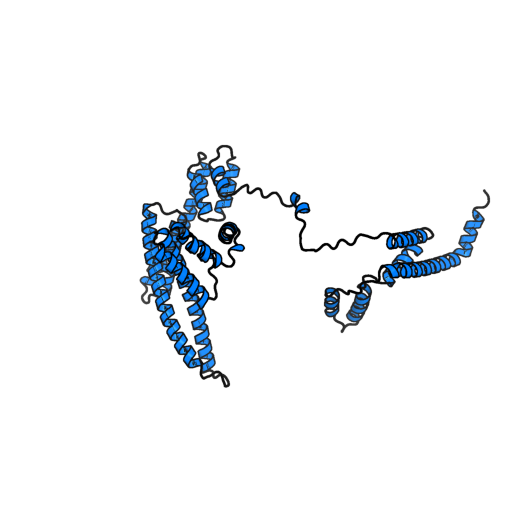 A 1 135 ? -24.103 -13.058 8.803 1.00 44.09 135 ASN A O 1
ATOM 1170 N N . GLU A 1 136 ? -25.943 -12.870 10.119 1.00 40.69 136 GLU A N 1
ATOM 1171 C CA . GLU A 1 136 ? -26.023 -11.420 10.029 1.00 40.69 136 GLU A CA 1
ATOM 1172 C C . GLU A 1 136 ? -24.663 -10.912 10.499 1.00 40.69 136 GLU A C 1
ATOM 1174 O O . GLU A 1 136 ? -24.358 -10.885 11.695 1.00 40.69 136 GLU A O 1
ATOM 1179 N N . THR A 1 137 ? -23.814 -10.502 9.563 1.00 46.75 137 THR A N 1
ATOM 1180 C CA . THR A 1 137 ? -22.706 -9.628 9.873 1.00 46.75 137 THR A CA 1
ATOM 1181 C C . THR A 1 137 ? -23.362 -8.282 10.106 1.00 46.75 137 THR A C 1
ATOM 1183 O O . THR A 1 137 ? -23.195 -7.328 9.349 1.00 46.75 137 THR A O 1
ATOM 1186 N N . LYS A 1 138 ? -24.116 -8.176 11.216 1.00 44.12 138 LYS A N 1
ATOM 1187 C CA . LYS A 1 138 ? -24.237 -6.901 11.898 1.00 44.12 138 LYS A CA 1
ATOM 1188 C C . LYS A 1 138 ? -22.817 -6.375 11.903 1.00 44.12 138 LYS A C 1
ATOM 1190 O O . LYS A 1 138 ? -21.879 -7.070 12.307 1.00 44.12 138 LYS A O 1
ATOM 1195 N N . ARG A 1 139 ? -22.639 -5.185 11.352 1.00 49.78 139 ARG A N 1
ATOM 1196 C CA . ARG A 1 139 ? -21.388 -4.449 11.426 1.00 49.78 139 ARG A CA 1
ATOM 1197 C C . ARG A 1 139 ? -21.184 -4.099 12.904 1.00 49.78 139 ARG A C 1
ATOM 1199 O O . ARG A 1 139 ? -21.412 -2.972 13.308 1.00 49.78 139 ARG A O 1
ATOM 1206 N N . ILE A 1 140 ? -20.834 -5.093 13.723 1.00 49.88 140 ILE A N 1
ATOM 1207 C CA . ILE A 1 140 ? -20.654 -4.972 15.174 1.00 49.88 140 ILE A CA 1
ATOM 1208 C C . ILE A 1 140 ? -19.358 -4.192 15.451 1.00 49.88 140 ILE A C 1
ATOM 1210 O O . ILE A 1 140 ? -19.179 -3.656 16.533 1.00 49.88 140 ILE A O 1
ATOM 1214 N N . PHE A 1 141 ? -18.476 -4.057 14.452 1.00 57.31 141 PHE A N 1
ATOM 1215 C CA . PHE A 1 141 ? -17.178 -3.403 14.593 1.00 57.31 141 PHE A CA 1
ATOM 1216 C C . PHE A 1 141 ? -16.862 -2.496 13.398 1.00 57.31 141 PHE A C 1
ATOM 1218 O O . PHE A 1 141 ? -15.904 -2.705 12.659 1.00 57.31 141 PHE A O 1
ATOM 1225 N N . GLY A 1 142 ? -17.692 -1.477 13.165 1.00 65.69 142 GLY A N 1
ATOM 1226 C CA . GLY A 1 142 ? -17.214 -0.305 12.423 1.00 65.69 142 GLY A CA 1
ATOM 1227 C C . GLY A 1 142 ? -16.145 0.442 13.233 1.00 65.69 142 GLY A C 1
ATOM 1228 O O . GLY A 1 142 ? -16.153 0.355 14.456 1.00 65.69 142 GLY A O 1
ATOM 1229 N N . GLU A 1 143 ? -15.271 1.212 12.576 1.00 72.00 143 GLU A N 1
ATOM 1230 C CA . GLU A 1 143 ? -14.261 2.069 13.233 1.00 72.00 143 GLU A CA 1
ATOM 1231 C C . GLU A 1 143 ? -14.856 2.880 14.399 1.00 72.00 143 GLU A C 1
ATOM 1233 O O . GLU A 1 143 ? -14.352 2.825 15.517 1.00 72.00 143 GLU A O 1
ATOM 1238 N N . SER A 1 144 ? -16.002 3.532 14.180 1.00 72.50 144 SER A N 1
ATOM 1239 C CA . SER A 1 144 ? -16.716 4.291 15.216 1.00 72.50 144 SER A CA 1
ATOM 1240 C C . SER A 1 144 ? -17.234 3.422 16.366 1.00 72.50 144 SER A C 1
ATOM 1242 O O . SER A 1 144 ? -17.174 3.836 17.517 1.00 72.50 144 SER A O 1
ATOM 1244 N N . SER A 1 145 ? -17.694 2.204 16.072 1.00 80.50 145 SER A N 1
ATOM 1245 C CA . SER A 1 145 ? -18.176 1.268 17.095 1.00 80.50 145 SER A CA 1
ATOM 1246 C C . SER A 1 145 ? -17.031 0.709 17.937 1.00 80.50 145 SER A C 1
ATOM 1248 O O . SER A 1 145 ? -17.222 0.435 19.118 1.00 80.50 145 SER A O 1
ATOM 1250 N N . LEU A 1 146 ? -15.844 0.541 17.347 1.00 83.38 146 LEU A N 1
ATOM 1251 C CA . LEU A 1 146 ? -14.639 0.162 18.079 1.00 83.38 146 LEU A CA 1
ATOM 1252 C C . LEU A 1 146 ? -14.186 1.301 18.994 1.00 83.38 146 LEU A C 1
ATOM 1254 O O . LEU A 1 146 ? -13.935 1.048 20.164 1.00 83.38 146 LEU A O 1
ATOM 1258 N N . LEU A 1 147 ? -14.159 2.544 18.501 1.00 82.50 147 LEU A N 1
ATOM 1259 C CA . LEU A 1 147 ? -13.846 3.730 19.313 1.00 82.50 147 LEU A CA 1
ATOM 1260 C C . LEU A 1 147 ? -14.802 3.889 20.506 1.00 82.50 147 LEU A C 1
ATOM 1262 O O . LEU A 1 147 ? -14.359 4.086 21.638 1.00 82.50 147 LEU A O 1
ATOM 1266 N N . GLU A 1 148 ? -16.108 3.758 20.266 1.00 83.94 148 GLU A N 1
ATOM 1267 C CA . GLU A 1 148 ? -17.121 3.762 21.326 1.00 83.94 148 GLU A CA 1
ATOM 1268 C C . GLU A 1 148 ? -16.889 2.608 22.303 1.00 83.94 148 GLU A C 1
ATOM 1270 O O . GLU A 1 148 ? -16.937 2.789 23.517 1.00 83.94 148 GLU A O 1
ATOM 1275 N N . MET A 1 149 ? -16.545 1.425 21.794 1.00 86.00 149 MET A N 1
ATOM 1276 C CA . MET A 1 149 ? -16.270 0.281 22.647 1.00 86.00 149 MET A CA 1
ATOM 1277 C C . MET A 1 149 ? -15.069 0.498 23.576 1.00 86.00 149 MET A C 1
ATOM 1279 O O . MET A 1 149 ? -15.098 0.041 24.721 1.00 86.00 149 MET A O 1
ATOM 1283 N N . MET A 1 150 ? -14.026 1.192 23.113 1.00 85.31 150 MET A N 1
ATOM 1284 C CA . MET A 1 150 ? -12.839 1.476 23.927 1.00 85.31 150 MET A CA 1
ATOM 1285 C C . MET A 1 150 ? -13.153 2.396 25.110 1.00 85.31 150 MET A C 1
ATOM 1287 O O . MET A 1 150 ? -12.547 2.255 26.175 1.00 85.31 150 MET A O 1
ATOM 1291 N N . THR A 1 151 ? -14.103 3.315 24.931 1.00 81.12 151 THR A N 1
ATOM 1292 C CA . THR A 1 151 ? -14.471 4.341 25.918 1.00 81.12 151 THR A CA 1
ATOM 1293 C C . THR A 1 151 ? -15.662 3.935 26.790 1.00 81.12 151 THR A C 1
ATOM 1295 O O . THR A 1 151 ? -15.862 4.511 27.856 1.00 81.12 151 THR A O 1
ATOM 1298 N N . ASN A 1 152 ? -16.434 2.925 26.382 1.00 84.75 152 ASN A N 1
ATOM 1299 C CA . ASN A 1 152 ? -17.625 2.475 27.093 1.00 84.75 152 ASN A CA 1
ATOM 1300 C C . ASN A 1 152 ? -17.283 1.634 28.341 1.00 84.75 152 ASN A C 1
ATOM 1302 O O . ASN A 1 152 ? -16.734 0.531 28.251 1.00 84.75 152 ASN A O 1
ATOM 1306 N N . ASP A 1 153 ? -17.665 2.141 29.515 1.00 84.25 153 ASP A N 1
ATOM 1307 C CA . ASP A 1 153 ? -17.444 1.497 30.818 1.00 84.25 153 ASP A CA 1
ATOM 1308 C C . ASP A 1 153 ? -18.259 0.191 31.001 1.00 84.25 153 ASP A C 1
ATOM 1310 O O . ASP A 1 153 ? -17.873 -0.667 31.791 1.00 84.25 153 ASP A O 1
ATOM 1314 N N . TYR A 1 154 ? -19.352 -0.012 30.253 1.00 86.56 154 TYR A N 1
ATOM 1315 C CA . TYR A 1 154 ? -20.223 -1.194 30.365 1.00 86.56 154 TYR A CA 1
ATOM 1316 C C . TYR A 1 154 ? -19.717 -2.420 29.595 1.00 86.56 154 TYR A C 1
ATOM 1318 O O . TYR A 1 154 ? -20.255 -3.519 29.752 1.00 86.56 154 TYR A O 1
ATOM 1326 N N . ILE A 1 155 ? -18.709 -2.260 28.733 1.00 87.69 155 ILE A N 1
ATOM 1327 C CA . ILE A 1 155 ? -18.194 -3.370 27.931 1.00 87.69 155 ILE A CA 1
ATOM 1328 C C . ILE A 1 155 ? -17.120 -4.122 28.719 1.00 87.69 155 ILE A C 1
ATOM 1330 O O . ILE A 1 155 ? -16.169 -3.499 29.191 1.00 87.69 155 ILE A O 1
ATOM 1334 N N . PRO A 1 156 ? -17.207 -5.464 28.816 1.00 89.44 156 PRO A N 1
ATOM 1335 C CA . PRO A 1 156 ? -16.209 -6.251 29.521 1.00 89.44 156 PRO A CA 1
ATOM 1336 C C . PRO A 1 156 ? -14.796 -6.025 28.980 1.00 89.44 156 PRO A C 1
ATOM 1338 O O . PRO A 1 156 ? -14.550 -6.134 27.776 1.00 89.44 156 PRO A O 1
ATOM 1341 N N . LYS A 1 157 ? -13.854 -5.826 29.900 1.00 89.81 157 LYS A N 1
ATOM 1342 C CA . LYS A 1 157 ? -12.410 -5.723 29.657 1.00 89.81 157 LYS A CA 1
ATOM 1343 C C . LYS A 1 157 ? -11.861 -6.744 28.666 1.00 89.81 157 LYS A C 1
ATOM 1345 O O . LYS A 1 157 ? -11.112 -6.404 27.755 1.00 89.81 157 LYS A O 1
ATOM 1350 N N . THR A 1 158 ? -12.258 -8.005 28.817 1.00 89.00 158 THR A N 1
ATOM 1351 C CA . THR A 1 158 ? -11.798 -9.111 27.966 1.00 89.00 158 THR A CA 1
ATOM 1352 C C . THR A 1 158 ? -12.151 -8.896 26.495 1.00 89.00 158 THR A C 1
ATOM 1354 O O . THR A 1 158 ? -11.330 -9.186 25.629 1.00 89.00 158 THR A O 1
ATOM 1357 N N . LYS A 1 159 ? -13.326 -8.323 26.199 1.00 89.25 159 LYS A N 1
ATOM 1358 C CA . LYS A 1 159 ? -13.735 -7.984 24.828 1.00 89.25 159 LYS A CA 1
ATOM 1359 C C . LYS A 1 159 ? -12.931 -6.813 24.270 1.00 89.25 159 LYS A C 1
ATOM 1361 O O . LYS A 1 159 ? -12.517 -6.869 23.115 1.00 89.25 159 LYS A O 1
ATOM 1366 N N . LYS A 1 160 ? -12.657 -5.793 25.094 1.00 90.38 160 LYS A N 1
ATOM 1367 C CA . LYS A 1 160 ? -11.785 -4.669 24.715 1.00 90.38 160 LYS A CA 1
ATOM 1368 C C . LYS A 1 160 ? -10.384 -5.173 24.354 1.00 90.38 160 LYS A C 1
ATOM 1370 O O . LYS A 1 160 ? -9.894 -4.866 23.276 1.00 90.38 160 LYS A O 1
ATOM 1375 N N . LEU A 1 161 ? -9.782 -6.024 25.191 1.00 89.69 161 LEU A N 1
ATOM 1376 C CA . LEU A 1 161 ? -8.471 -6.631 24.922 1.00 89.69 161 LEU A CA 1
ATOM 1377 C C . LEU A 1 161 ? -8.452 -7.461 23.633 1.00 89.69 161 LEU A C 1
ATOM 1379 O O . LEU A 1 161 ? -7.534 -7.309 22.831 1.00 89.69 161 LEU A O 1
ATOM 1383 N N . GLN A 1 162 ? -9.465 -8.303 23.402 1.00 88.38 162 GLN A N 1
ATOM 1384 C CA . GLN A 1 162 ? -9.571 -9.098 22.170 1.00 88.38 162 GLN A CA 1
ATOM 1385 C C . GLN A 1 162 ? -9.650 -8.218 20.921 1.00 88.38 162 GLN A C 1
ATOM 1387 O O . GLN A 1 162 ? -8.993 -8.500 19.920 1.00 88.38 162 GLN A O 1
ATOM 1392 N N . ALA A 1 163 ? -10.414 -7.130 20.984 1.00 88.62 163 ALA A N 1
ATOM 1393 C CA . ALA A 1 163 ? -10.514 -6.196 19.877 1.00 88.62 163 ALA A CA 1
ATOM 1394 C C . ALA A 1 163 ? -9.202 -5.450 19.623 1.00 88.62 163 ALA A C 1
ATOM 1396 O O . ALA A 1 163 ? -8.767 -5.381 18.478 1.00 88.62 163 ALA A O 1
ATOM 1397 N N . ILE A 1 164 ? -8.529 -4.960 20.672 1.00 89.75 164 ILE A N 1
ATOM 1398 C CA . ILE A 1 164 ? -7.204 -4.335 20.530 1.00 89.75 164 ILE A CA 1
ATOM 1399 C C . ILE A 1 164 ? -6.216 -5.326 19.913 1.00 89.75 164 ILE A C 1
ATOM 1401 O O . ILE A 1 164 ? -5.486 -4.966 18.997 1.00 89.75 164 ILE A O 1
ATOM 1405 N N . ALA A 1 165 ? -6.207 -6.580 20.373 1.00 88.94 165 ALA A N 1
ATOM 1406 C CA . ALA A 1 165 ? -5.322 -7.609 19.836 1.00 88.94 165 ALA A CA 1
ATOM 1407 C C . ALA A 1 165 ? -5.606 -7.879 18.349 1.00 88.94 165 ALA A C 1
ATOM 1409 O O . ALA A 1 165 ? -4.677 -8.016 17.554 1.00 88.94 165 ALA A O 1
ATOM 1410 N N . SER A 1 166 ? -6.883 -7.884 17.953 1.00 88.56 166 SER A N 1
ATOM 1411 C CA . SER A 1 166 ? -7.275 -7.977 16.546 1.00 88.56 166 SER A CA 1
ATOM 1412 C C . SER A 1 166 ? -6.787 -6.773 15.736 1.00 88.56 166 SER A C 1
ATOM 1414 O O . SER A 1 166 ? -6.313 -6.957 14.618 1.00 88.56 166 SER A O 1
ATOM 1416 N N . LEU A 1 167 ? -6.864 -5.555 16.277 1.00 88.06 167 LEU A N 1
ATOM 1417 C CA . LEU A 1 167 ? -6.370 -4.345 15.609 1.00 88.06 167 LEU A CA 1
ATOM 1418 C C . LEU A 1 167 ? -4.843 -4.345 15.484 1.00 88.06 167 LEU A C 1
ATOM 1420 O O . LEU A 1 167 ? -4.317 -3.976 14.439 1.00 88.06 167 LEU A O 1
ATOM 1424 N N . ALA A 1 168 ? -4.139 -4.833 16.505 1.00 87.06 168 ALA A N 1
ATOM 1425 C CA . ALA A 1 168 ? -2.682 -4.936 16.521 1.00 87.06 168 ALA A CA 1
ATOM 1426 C C . ALA A 1 168 ? -2.128 -5.915 15.471 1.00 87.06 168 ALA A C 1
ATOM 1428 O O . ALA A 1 168 ? -0.962 -5.820 15.100 1.00 87.06 168 ALA A O 1
ATOM 1429 N N . SER A 1 169 ? -2.947 -6.852 14.980 1.00 85.25 169 SER A N 1
ATOM 1430 C CA . SER A 1 169 ? -2.538 -7.785 13.921 1.00 85.25 169 SER A CA 1
ATOM 1431 C C . SER A 1 169 ? -2.361 -7.118 12.550 1.00 85.25 169 SER A C 1
ATOM 1433 O O . SER A 1 169 ? -1.655 -7.651 11.696 1.00 85.25 169 SER A O 1
ATOM 1435 N N . ASN A 1 170 ? -2.981 -5.953 12.335 1.00 84.38 170 ASN A N 1
ATOM 1436 C CA . ASN A 1 170 ? -2.891 -5.187 11.097 1.00 84.38 170 ASN A CA 1
ATOM 1437 C C . ASN A 1 170 ? -2.764 -3.698 11.430 1.00 84.38 170 ASN A C 1
ATOM 1439 O O . ASN A 1 170 ? -3.761 -3.003 11.629 1.00 84.38 170 ASN A O 1
ATOM 1443 N N . ILE A 1 171 ? -1.531 -3.210 11.510 1.00 83.44 171 ILE A N 1
ATOM 1444 C CA . ILE A 1 171 ? -1.253 -1.815 11.841 1.00 83.44 171 ILE A CA 1
ATOM 1445 C C . ILE A 1 171 ? -1.485 -0.936 10.610 1.00 83.44 171 ILE A C 1
ATOM 1447 O O . ILE A 1 171 ? -0.896 -1.131 9.551 1.00 83.44 171 ILE A O 1
ATOM 1451 N N . ASN A 1 172 ? -2.380 0.034 10.761 1.00 83.81 172 ASN A N 1
ATOM 1452 C CA . ASN A 1 172 ? -2.668 1.090 9.797 1.00 83.81 172 ASN A CA 1
ATOM 1453 C C . ASN A 1 172 ? -3.115 2.347 10.575 1.00 83.81 172 ASN A C 1
ATOM 1455 O O . ASN A 1 172 ? -3.462 2.220 11.754 1.00 83.81 172 ASN A O 1
ATOM 1459 N N . PRO A 1 173 ? -3.148 3.544 9.963 1.00 81.81 173 PRO A N 1
ATOM 1460 C CA . PRO A 1 173 ? -3.450 4.785 10.684 1.00 81.81 173 PRO A CA 1
ATOM 1461 C C . PRO A 1 173 ? -4.795 4.768 11.413 1.00 81.81 173 PRO A C 1
ATOM 1463 O O . PRO A 1 173 ? -4.903 5.256 12.535 1.00 81.81 173 PRO A O 1
ATOM 1466 N N . THR A 1 174 ? -5.822 4.165 10.808 1.00 82.81 174 THR A N 1
ATOM 1467 C CA . THR A 1 174 ? -7.145 4.012 11.426 1.00 82.81 174 THR A CA 1
ATOM 1468 C C . THR A 1 174 ? -7.067 3.158 12.691 1.00 82.81 174 THR A C 1
ATOM 1470 O O . THR A 1 174 ? -7.542 3.563 13.750 1.00 82.81 174 THR A O 1
ATOM 1473 N N . ASN A 1 175 ? -6.429 1.992 12.607 1.00 88.12 175 ASN A N 1
ATOM 1474 C CA . ASN A 1 175 ? -6.278 1.086 13.741 1.00 88.12 175 ASN A CA 1
ATOM 1475 C C . ASN A 1 175 ? -5.401 1.705 14.834 1.00 88.12 175 ASN A C 1
A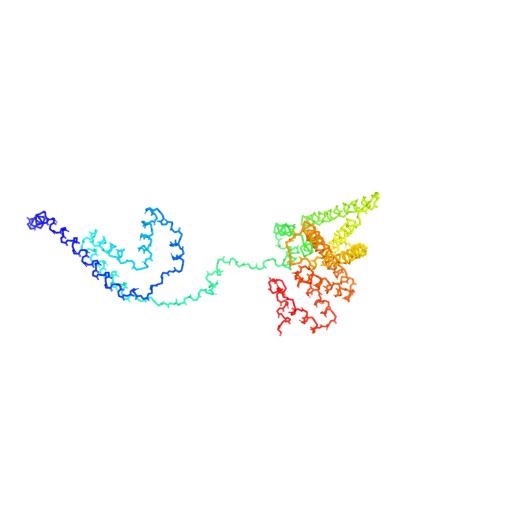TOM 1477 O O . ASN A 1 175 ? -5.741 1.601 16.010 1.00 88.12 175 ASN A O 1
ATOM 1481 N N . LEU A 1 176 ? -4.322 2.399 14.460 1.00 87.38 176 LEU A N 1
ATOM 1482 C CA . LEU A 1 176 ? -3.458 3.116 15.398 1.00 87.38 176 LEU A CA 1
ATOM 1483 C C . LEU A 1 176 ? -4.205 4.217 16.134 1.00 87.38 176 LEU A C 1
ATOM 1485 O O . LEU A 1 176 ? -4.055 4.318 17.345 1.00 87.38 176 LEU A O 1
ATOM 1489 N N . ARG A 1 177 ? -5.073 4.971 15.456 1.00 85.69 177 ARG A N 1
ATOM 1490 C CA . ARG A 1 177 ? -5.931 5.962 16.110 1.00 85.69 177 ARG A CA 1
ATOM 1491 C C . ARG A 1 177 ? -6.839 5.320 17.162 1.00 85.69 177 ARG A C 1
ATOM 1493 O O . ARG A 1 177 ? -6.955 5.840 18.265 1.00 85.69 177 ARG A O 1
ATOM 1500 N N . ILE A 1 178 ? -7.437 4.162 16.867 1.00 87.75 178 ILE A N 1
ATOM 1501 C CA . ILE A 1 178 ? -8.236 3.414 17.855 1.00 87.75 178 ILE A CA 1
ATOM 1502 C C . ILE A 1 178 ? -7.359 2.947 19.027 1.00 87.75 178 ILE A C 1
ATOM 1504 O O . ILE A 1 178 ? -7.768 3.036 20.185 1.00 87.75 178 ILE A O 1
ATOM 1508 N N . ILE A 1 179 ? -6.143 2.475 18.747 1.00 90.50 179 ILE A N 1
ATOM 1509 C CA . ILE A 1 179 ? -5.188 2.050 19.776 1.00 90.50 179 ILE A CA 1
ATOM 1510 C C . ILE A 1 179 ? -4.753 3.247 20.637 1.00 90.50 179 ILE A C 1
ATOM 1512 O O . ILE A 1 179 ? -4.682 3.113 21.852 1.00 90.50 179 ILE A O 1
ATOM 1516 N N . GLN A 1 180 ? -4.535 4.433 20.070 1.00 88.88 180 GLN A N 1
ATOM 1517 C CA . GLN A 1 180 ? -4.220 5.655 20.821 1.00 88.88 180 GLN A CA 1
ATOM 1518 C C . GLN A 1 180 ? -5.353 6.063 21.773 1.00 88.88 180 GLN A C 1
ATOM 1520 O O . GLN A 1 180 ? -5.088 6.526 22.881 1.00 88.88 180 GLN A O 1
ATOM 1525 N N . GLU A 1 181 ? -6.617 5.829 21.413 1.00 88.62 181 GLU A N 1
ATOM 1526 C CA . GLU A 1 181 ? -7.745 6.098 22.318 1.00 88.62 181 GLU A CA 1
ATOM 1527 C C . GLU A 1 181 ? -7.750 5.191 23.560 1.00 88.62 181 GLU A C 1
ATOM 1529 O O . GLU A 1 181 ? -8.269 5.584 24.607 1.00 88.62 181 GLU A O 1
ATOM 1534 N N . THR A 1 182 ? -7.097 4.022 23.511 1.00 91.06 182 THR A N 1
ATOM 1535 C CA . THR A 1 182 ? -6.925 3.165 24.703 1.00 91.06 182 THR A CA 1
ATOM 1536 C C . THR A 1 182 ? -6.157 3.870 25.822 1.00 91.06 182 THR A C 1
ATOM 1538 O O . THR A 1 182 ? -6.349 3.543 26.995 1.00 91.06 182 THR A O 1
ATOM 1541 N N . LEU A 1 183 ? -5.334 4.871 25.485 1.00 89.50 183 LEU A N 1
ATOM 1542 C CA . LEU A 1 183 ? -4.525 5.613 26.449 1.00 89.50 183 LEU A CA 1
ATOM 1543 C C . LEU A 1 183 ? -5.380 6.444 27.412 1.00 89.50 183 LEU A C 1
ATOM 1545 O O . LEU A 1 183 ? -4.949 6.737 28.525 1.00 89.50 183 LEU A O 1
ATOM 1549 N N . LYS A 1 184 ? -6.612 6.774 27.008 1.00 89.12 184 LYS A N 1
ATOM 1550 C CA . LYS A 1 184 ? -7.600 7.492 27.824 1.00 89.12 184 LYS A CA 1
ATOM 1551 C C . LYS A 1 184 ? -8.437 6.556 28.704 1.00 89.12 184 LYS A C 1
ATOM 1553 O O . LYS A 1 184 ? -9.275 7.029 29.470 1.00 89.12 184 LYS A O 1
ATOM 1558 N N . SER A 1 185 ? -8.252 5.237 28.592 1.00 88.62 185 SER A N 1
ATOM 1559 C CA . SER A 1 185 ? -9.037 4.261 29.346 1.00 88.62 185 SER A CA 1
ATOM 1560 C C . SER A 1 185 ? -8.754 4.340 30.849 1.00 88.62 185 SER A C 1
ATOM 1562 O O . SER A 1 185 ? -7.600 4.433 31.283 1.00 88.62 185 SER A O 1
ATOM 1564 N N . LYS A 1 186 ? -9.822 4.225 31.649 1.00 87.44 186 LYS A N 1
ATOM 1565 C CA . LYS A 1 186 ? -9.748 4.079 33.112 1.00 87.44 186 LYS A CA 1
ATOM 1566 C C . LYS A 1 186 ? -9.156 2.730 33.533 1.00 87.44 186 LYS A C 1
ATOM 1568 O O . LYS A 1 186 ? -8.715 2.585 34.666 1.00 87.44 186 LYS A O 1
ATOM 1573 N N . GLU A 1 187 ? -9.162 1.741 32.641 1.00 89.38 187 GLU A N 1
ATOM 1574 C CA . GLU A 1 187 ? -8.652 0.403 32.918 1.00 89.38 187 GLU A CA 1
ATOM 1575 C C . GLU A 1 187 ? -7.150 0.316 32.616 1.00 89.38 187 GLU A C 1
ATOM 1577 O O . GLU A 1 187 ? -6.727 0.369 31.460 1.00 89.38 187 GLU A O 1
ATOM 1582 N N . ASP A 1 188 ? -6.340 0.122 33.656 1.00 91.62 188 ASP A N 1
ATOM 1583 C CA . ASP A 1 188 ? -4.875 0.128 33.550 1.00 91.62 188 ASP A CA 1
ATOM 1584 C C . ASP A 1 188 ? -4.314 -0.888 32.550 1.00 91.62 188 ASP A C 1
ATOM 1586 O O . ASP A 1 188 ? -3.414 -0.560 31.785 1.00 91.62 188 ASP A O 1
ATOM 1590 N N . GLU A 1 189 ? -4.860 -2.103 32.498 1.00 92.25 189 GLU A N 1
ATOM 1591 C CA . GLU A 1 189 ? -4.406 -3.133 31.549 1.00 92.25 189 GLU A CA 1
ATOM 1592 C C . GLU A 1 189 ? -4.710 -2.768 30.091 1.00 92.25 189 GLU A C 1
ATOM 1594 O O . GLU A 1 189 ? -3.906 -3.068 29.213 1.00 92.25 189 GLU A O 1
ATOM 1599 N N . ILE A 1 190 ? -5.841 -2.103 29.822 1.00 91.44 190 ILE A N 1
ATOM 1600 C CA . ILE A 1 190 ? -6.194 -1.633 28.474 1.00 91.44 190 ILE A CA 1
ATOM 1601 C C . ILE A 1 190 ? -5.191 -0.575 28.025 1.00 91.44 190 ILE A C 1
ATOM 1603 O O . ILE A 1 190 ? -4.640 -0.659 26.927 1.00 91.44 190 ILE A O 1
ATOM 1607 N N . ARG A 1 191 ? -4.913 0.381 28.915 1.00 93.25 191 ARG A N 1
ATOM 1608 C CA . ARG A 1 191 ? -3.945 1.450 28.687 1.00 93.25 191 ARG A CA 1
ATOM 1609 C C . ARG A 1 191 ? -2.527 0.900 28.502 1.00 93.25 191 ARG A C 1
ATOM 1611 O O . ARG A 1 191 ? -1.844 1.284 27.558 1.00 93.25 191 ARG A O 1
ATOM 1618 N N . LEU A 1 192 ? -2.094 -0.034 29.352 1.00 94.12 192 LEU A N 1
ATOM 1619 C CA . LEU A 1 192 ? -0.774 -0.666 29.268 1.00 94.12 192 LEU A CA 1
ATOM 1620 C C . LEU A 1 192 ? -0.608 -1.483 27.982 1.00 94.12 192 LEU A C 1
ATOM 1622 O O . LEU A 1 192 ? 0.447 -1.429 27.353 1.00 94.12 192 LEU A O 1
ATOM 1626 N N . PHE A 1 193 ? -1.647 -2.211 27.566 1.00 93.94 193 PHE A N 1
ATOM 1627 C CA . PHE A 1 193 ? -1.613 -2.977 26.325 1.00 93.94 193 PHE A CA 1
ATOM 1628 C C . PHE A 1 193 ? -1.521 -2.065 25.096 1.00 93.94 193 PHE A C 1
ATOM 1630 O O . PHE A 1 193 ? -0.704 -2.315 24.210 1.00 93.94 193 PHE A O 1
ATOM 1637 N N . GLY A 1 194 ? -2.278 -0.965 25.079 1.00 91.81 194 GLY A N 1
ATOM 1638 C CA . GLY A 1 194 ? -2.157 0.074 24.058 1.00 91.81 194 GLY A CA 1
ATOM 1639 C C . GLY A 1 194 ? -0.757 0.678 23.983 1.00 91.81 194 GLY A C 1
ATOM 1640 O O . GLY A 1 194 ? -0.169 0.718 22.903 1.00 91.81 194 GLY A O 1
ATOM 1641 N N . TYR A 1 195 ? -0.183 1.066 25.129 1.00 92.88 195 TYR A N 1
ATOM 1642 C CA . TYR A 1 195 ? 1.199 1.554 25.198 1.00 92.88 195 TYR A CA 1
ATOM 1643 C C . TYR A 1 195 ? 2.203 0.542 24.644 1.00 92.88 195 TYR A C 1
ATOM 1645 O O . TYR A 1 195 ? 3.092 0.924 23.887 1.00 92.88 195 TYR A O 1
ATOM 1653 N N . ALA A 1 196 ? 2.062 -0.742 24.984 1.00 94.19 196 ALA A N 1
ATOM 1654 C CA . ALA A 1 196 ? 2.964 -1.782 24.500 1.00 94.19 196 ALA A CA 1
ATOM 1655 C C . ALA A 1 196 ? 2.922 -1.920 22.970 1.00 94.19 196 ALA A C 1
ATOM 1657 O O . ALA A 1 196 ? 3.970 -2.079 22.346 1.00 94.19 196 ALA A O 1
ATOM 1658 N N . ILE A 1 197 ? 1.732 -1.828 22.367 1.00 92.94 197 ILE A N 1
ATOM 1659 C CA . ILE A 1 197 ? 1.570 -1.883 20.909 1.00 92.94 197 ILE A CA 1
ATOM 1660 C C . ILE A 1 197 ? 2.184 -0.646 20.254 1.00 92.94 197 ILE A C 1
ATOM 1662 O O . ILE A 1 197 ? 3.015 -0.792 19.364 1.00 92.94 197 ILE A O 1
ATOM 1666 N N . LEU A 1 198 ? 1.834 0.558 20.718 1.00 91.50 198 LEU A N 1
ATOM 1667 C CA . LEU A 1 198 ? 2.355 1.806 20.147 1.00 91.50 198 LEU A CA 1
ATOM 1668 C C . LEU A 1 198 ? 3.882 1.871 20.234 1.00 91.50 198 LEU A C 1
ATOM 1670 O O . LEU A 1 198 ? 4.541 2.135 19.235 1.00 91.50 198 LEU A O 1
ATOM 1674 N N . ASN A 1 199 ? 4.442 1.547 21.401 1.00 91.88 199 ASN A N 1
ATOM 1675 C CA . ASN A 1 199 ? 5.885 1.547 21.614 1.00 91.88 199 ASN A CA 1
ATOM 1676 C C . ASN A 1 199 ? 6.600 0.509 20.738 1.00 91.88 199 ASN A C 1
ATOM 1678 O O . ASN A 1 199 ? 7.689 0.769 20.236 1.00 91.88 199 ASN A O 1
ATOM 1682 N N . LYS A 1 200 ? 6.001 -0.672 20.532 1.00 93.19 200 LYS A N 1
ATOM 1683 C CA . LYS A 1 200 ? 6.565 -1.695 19.643 1.00 93.19 200 LYS A CA 1
ATOM 1684 C C . LYS A 1 200 ? 6.654 -1.191 18.200 1.00 93.19 200 LYS A C 1
ATOM 1686 O O . LYS A 1 200 ? 7.693 -1.377 17.569 1.00 93.19 200 LYS A O 1
ATOM 1691 N N . GLU A 1 201 ? 5.588 -0.579 17.693 1.00 91.50 201 GLU A N 1
ATOM 1692 C CA . GLU A 1 201 ? 5.540 -0.072 16.317 1.00 91.50 201 GLU A CA 1
ATOM 1693 C C . GLU A 1 201 ? 6.483 1.122 16.120 1.00 91.50 201 GLU A C 1
ATOM 1695 O O . GLU A 1 201 ? 7.262 1.145 15.167 1.00 91.50 201 GLU A O 1
ATOM 1700 N N . GLU A 1 202 ? 6.508 2.064 17.065 1.00 91.38 202 GLU A N 1
ATOM 1701 C CA . GLU A 1 202 ? 7.440 3.195 17.039 1.00 91.38 202 GLU A CA 1
ATOM 1702 C C . GLU A 1 202 ? 8.904 2.722 17.066 1.00 91.38 202 GLU A C 1
ATOM 1704 O O . GLU A 1 202 ? 9.738 3.176 16.278 1.00 91.38 202 GLU A O 1
ATOM 1709 N N . LEU A 1 203 ? 9.228 1.752 17.926 1.00 93.44 203 LEU A N 1
ATOM 1710 C CA . LEU A 1 203 ? 10.570 1.179 18.015 1.00 93.44 203 LEU A CA 1
ATOM 1711 C C . LEU A 1 203 ? 10.967 0.442 16.726 1.00 93.44 203 LEU A C 1
ATOM 1713 O O . LEU A 1 203 ? 12.125 0.517 16.311 1.00 93.44 203 LEU A O 1
ATOM 1717 N N . ALA A 1 204 ? 10.029 -0.234 16.057 1.00 93.12 204 ALA A N 1
ATOM 1718 C CA . ALA A 1 204 ? 10.281 -0.881 14.771 1.00 93.12 204 ALA A CA 1
ATOM 1719 C C . ALA A 1 204 ? 10.630 0.135 13.667 1.00 93.12 204 ALA A C 1
ATOM 1721 O O . ALA A 1 204 ? 11.594 -0.072 12.916 1.00 93.12 204 ALA A O 1
ATOM 1722 N N . LEU A 1 205 ? 9.903 1.255 13.602 1.00 92.81 205 LEU A N 1
ATOM 1723 C CA . LEU A 1 205 ? 10.189 2.345 12.666 1.00 92.81 205 LEU A CA 1
ATOM 1724 C C . LEU A 1 205 ? 11.539 3.003 12.978 1.00 92.81 205 LEU A C 1
ATOM 1726 O O . LEU A 1 205 ? 12.384 3.111 12.090 1.00 92.81 205 LEU A O 1
ATOM 1730 N N . ASN A 1 206 ? 11.805 3.334 14.244 1.00 94.00 206 ASN A N 1
ATOM 1731 C CA . ASN A 1 206 ? 13.076 3.929 14.672 1.00 94.00 206 ASN A CA 1
ATOM 1732 C C . ASN A 1 206 ? 14.282 3.023 14.380 1.00 94.00 206 ASN A C 1
ATOM 1734 O O . ASN A 1 206 ? 15.309 3.494 13.891 1.00 94.00 206 ASN A O 1
ATOM 1738 N N . ASN A 1 207 ? 14.162 1.712 14.599 1.00 96.62 207 ASN A N 1
ATOM 1739 C CA . ASN A 1 207 ? 15.209 0.758 14.225 1.00 96.62 207 ASN A CA 1
ATOM 1740 C C . ASN A 1 207 ? 15.467 0.757 12.714 1.00 96.62 207 ASN A C 1
ATOM 1742 O O . ASN A 1 207 ? 16.617 0.673 12.278 1.00 96.62 207 ASN A O 1
ATOM 1746 N N . THR A 1 208 ? 14.410 0.877 11.910 1.00 96.75 208 THR A N 1
ATOM 1747 C CA . THR A 1 208 ? 14.518 0.946 10.448 1.00 96.75 208 THR A CA 1
ATOM 1748 C C . THR A 1 208 ? 15.193 2.242 9.997 1.00 96.75 208 THR A C 1
ATOM 1750 O O . THR A 1 208 ? 16.053 2.195 9.112 1.00 96.75 208 THR A O 1
ATOM 1753 N N . ILE A 1 209 ? 14.859 3.375 10.625 1.00 95.75 209 ILE A N 1
ATOM 1754 C CA . ILE A 1 209 ? 15.505 4.674 10.392 1.00 95.75 209 ILE A CA 1
ATOM 1755 C C . ILE A 1 209 ? 16.994 4.574 10.711 1.00 95.75 209 ILE A C 1
ATOM 1757 O O . ILE A 1 209 ? 17.817 4.815 9.833 1.00 95.75 209 ILE A O 1
ATOM 1761 N N . ASN A 1 210 ? 17.344 4.145 11.927 1.00 97.38 210 ASN A N 1
ATOM 1762 C CA . ASN A 1 210 ? 18.733 4.057 12.377 1.00 97.38 210 ASN A CA 1
ATOM 1763 C C . ASN A 1 210 ? 19.564 3.146 11.471 1.00 97.38 210 ASN A C 1
ATOM 1765 O O . ASN A 1 210 ? 20.630 3.543 11.006 1.00 97.38 210 ASN A O 1
ATOM 1769 N N . LYS A 1 211 ? 19.041 1.960 11.138 1.00 98.00 211 LYS A N 1
ATOM 1770 C CA . LYS A 1 211 ? 19.704 1.039 10.210 1.00 98.00 211 LYS A CA 1
ATOM 1771 C C . LYS A 1 211 ? 19.932 1.679 8.838 1.00 98.00 211 LYS A C 1
ATOM 1773 O O . LYS A 1 211 ? 21.024 1.576 8.290 1.00 98.00 211 LYS A O 1
ATOM 1778 N N . THR A 1 212 ? 18.917 2.342 8.285 1.00 97.56 212 THR A N 1
ATOM 1779 C CA . THR A 1 212 ? 19.014 2.944 6.946 1.00 97.56 212 THR A CA 1
ATOM 1780 C C . THR A 1 212 ? 19.948 4.160 6.941 1.00 97.56 212 THR A C 1
ATOM 1782 O O . THR A 1 212 ? 20.692 4.341 5.983 1.00 97.56 212 THR A O 1
ATOM 1785 N N . LEU A 1 213 ? 19.980 4.957 8.015 1.00 97.50 213 LEU A N 1
ATOM 1786 C CA . LEU A 1 213 ? 20.948 6.046 8.192 1.00 97.50 213 LEU A CA 1
ATOM 1787 C C . LEU A 1 213 ? 22.385 5.520 8.281 1.00 97.50 213 LEU A C 1
ATOM 1789 O O . LEU A 1 213 ? 23.291 6.103 7.689 1.00 97.50 213 LEU A O 1
ATOM 1793 N N . GLU A 1 214 ? 22.609 4.415 8.995 1.00 97.38 214 GLU A N 1
ATOM 1794 C CA . GLU A 1 214 ? 23.926 3.779 9.050 1.00 97.38 214 GLU A CA 1
ATOM 1795 C C . GLU A 1 214 ? 24.377 3.259 7.682 1.00 97.38 214 GLU A C 1
ATOM 1797 O O . GLU A 1 214 ? 25.538 3.448 7.317 1.00 97.38 214 GLU A O 1
ATOM 1802 N N . GLU A 1 215 ? 23.480 2.610 6.935 1.00 96.25 215 GLU A N 1
ATOM 1803 C CA . GLU A 1 215 ? 23.733 2.125 5.572 1.00 96.25 215 GLU A CA 1
ATOM 1804 C C . GLU A 1 215 ? 24.041 3.284 4.614 1.00 96.25 215 GLU A C 1
ATOM 1806 O O . GLU A 1 215 ? 25.044 3.233 3.901 1.00 96.25 215 GLU A O 1
ATOM 1811 N N . LEU A 1 216 ? 23.247 4.360 4.666 1.00 96.69 216 LEU A N 1
ATOM 1812 C CA . LEU A 1 216 ? 23.469 5.578 3.887 1.00 96.69 216 LEU A CA 1
ATOM 1813 C C . LEU A 1 216 ? 24.838 6.189 4.192 1.00 96.69 216 LEU A C 1
ATOM 1815 O O . LEU A 1 216 ? 25.622 6.421 3.277 1.00 96.69 216 LEU A O 1
ATOM 1819 N N . ARG A 1 217 ? 25.156 6.391 5.477 1.00 96.12 217 ARG A N 1
ATOM 1820 C CA . ARG A 1 217 ? 26.429 6.990 5.891 1.00 96.12 217 ARG A CA 1
ATOM 1821 C C . ARG A 1 217 ? 27.620 6.162 5.416 1.00 96.12 217 ARG A C 1
ATOM 1823 O O . ARG A 1 217 ? 28.598 6.731 4.951 1.00 96.12 217 ARG A O 1
ATOM 1830 N N . LYS A 1 218 ? 27.548 4.829 5.529 1.00 95.25 218 LYS A N 1
ATOM 1831 C CA . LYS A 1 218 ? 28.612 3.928 5.053 1.00 95.25 218 LYS A CA 1
ATOM 1832 C C . LYS A 1 218 ? 28.860 4.106 3.557 1.00 95.25 218 LYS A C 1
ATOM 1834 O O . LYS A 1 218 ? 30.015 4.234 3.163 1.00 95.25 218 LYS A O 1
ATOM 1839 N N . GLU A 1 219 ? 27.797 4.156 2.758 1.00 95.50 219 GLU A N 1
ATOM 1840 C CA . GLU A 1 219 ? 27.890 4.337 1.306 1.00 95.50 219 GLU A CA 1
ATOM 1841 C C . GLU A 1 219 ? 28.418 5.733 0.932 1.00 95.50 219 GLU A C 1
ATOM 1843 O O . GLU A 1 219 ? 29.298 5.844 0.086 1.00 95.50 219 GLU A O 1
ATOM 1848 N N . GLU A 1 220 ? 27.968 6.794 1.612 1.00 92.88 220 GLU A N 1
ATOM 1849 C CA . GLU A 1 220 ? 28.452 8.168 1.390 1.00 92.88 220 GLU A CA 1
ATOM 1850 C C . GLU A 1 220 ? 29.944 8.339 1.725 1.00 92.88 220 GLU A C 1
ATOM 1852 O O . GLU A 1 220 ? 30.628 9.139 1.092 1.00 92.88 220 GLU A O 1
ATOM 1857 N N . THR A 1 221 ? 30.458 7.583 2.701 1.00 93.12 221 THR A N 1
ATOM 1858 C CA . THR A 1 221 ? 31.879 7.611 3.104 1.00 93.12 221 THR A CA 1
ATOM 1859 C C . THR A 1 221 ? 32.775 6.612 2.363 1.00 93.12 221 THR A C 1
ATOM 1861 O O . THR A 1 221 ? 33.971 6.553 2.643 1.00 93.12 221 THR A O 1
ATOM 1864 N N . SER A 1 222 ? 32.220 5.811 1.450 1.00 92.50 222 SER A N 1
ATOM 1865 C CA . SER A 1 222 ? 32.975 4.852 0.634 1.00 92.50 222 SER A CA 1
ATOM 1866 C C . SER A 1 222 ? 33.956 5.565 -0.308 1.00 92.50 222 SER A C 1
ATOM 1868 O O . SER A 1 222 ? 33.674 6.660 -0.789 1.00 92.50 222 SER A O 1
ATOM 1870 N N . GLU A 1 223 ? 35.087 4.927 -0.638 1.00 86.62 223 GLU A N 1
ATOM 1871 C CA . GLU A 1 223 ? 36.041 5.437 -1.643 1.00 86.62 223 GLU A CA 1
ATOM 1872 C C . GLU A 1 223 ? 35.391 5.603 -3.030 1.00 86.62 223 GLU A C 1
ATOM 1874 O O . GLU A 1 223 ? 35.767 6.481 -3.813 1.00 86.62 223 GLU A O 1
ATOM 1879 N N . HIS A 1 224 ? 34.382 4.779 -3.325 1.00 89.00 224 HIS A N 1
ATOM 1880 C CA . HIS A 1 224 ? 33.597 4.815 -4.556 1.00 89.00 224 HIS A CA 1
ATOM 1881 C C . HIS A 1 224 ? 32.101 4.813 -4.211 1.00 89.00 224 HIS A C 1
ATOM 1883 O O . HIS A 1 224 ? 31.489 3.745 -4.180 1.00 89.00 224 HIS A O 1
ATOM 1889 N N . PRO A 1 225 ? 31.516 5.989 -3.915 1.00 89.50 225 PRO A N 1
ATOM 1890 C CA . PRO A 1 225 ? 30.132 6.084 -3.473 1.00 89.50 225 PRO A CA 1
ATOM 1891 C C . PRO A 1 225 ? 29.172 5.794 -4.628 1.00 89.50 225 PRO A C 1
ATOM 1893 O O . PRO A 1 225 ? 29.114 6.541 -5.614 1.00 89.50 225 PRO A O 1
ATOM 1896 N N . ASP A 1 226 ? 28.387 4.727 -4.489 1.00 93.62 226 ASP A N 1
ATOM 1897 C CA . ASP A 1 226 ? 27.343 4.368 -5.441 1.00 93.62 226 ASP A CA 1
ATOM 1898 C C . ASP A 1 226 ? 26.138 5.305 -5.278 1.00 93.62 226 ASP A C 1
ATOM 1900 O O . ASP A 1 226 ? 25.332 5.197 -4.348 1.00 93.62 226 ASP A O 1
ATOM 1904 N N . GLN A 1 227 ? 26.018 6.254 -6.207 1.00 93.88 227 GLN A N 1
ATOM 1905 C CA . GLN A 1 227 ? 24.964 7.266 -6.173 1.00 93.88 227 GLN A CA 1
ATOM 1906 C C . GLN A 1 227 ? 23.556 6.665 -6.306 1.00 93.88 227 GLN A C 1
ATOM 1908 O O . GLN A 1 227 ? 22.611 7.232 -5.756 1.00 93.88 227 GLN A O 1
ATOM 1913 N N . GLU A 1 228 ? 23.400 5.520 -6.985 1.00 93.06 228 GLU A N 1
ATOM 1914 C CA . GLU A 1 228 ? 22.094 4.864 -7.116 1.00 93.06 228 GLU A CA 1
ATOM 1915 C C . GLU A 1 228 ? 21.659 4.310 -5.761 1.00 93.06 228 GLU A C 1
ATOM 1917 O O . GLU A 1 228 ? 20.541 4.569 -5.312 1.00 93.06 228 GLU A O 1
ATOM 1922 N N . LYS A 1 229 ? 22.567 3.635 -5.047 1.00 94.88 229 LYS A N 1
ATOM 1923 C CA . LYS A 1 229 ? 22.294 3.149 -3.685 1.00 94.88 229 LYS A CA 1
ATOM 1924 C C . LYS A 1 229 ? 21.997 4.280 -2.715 1.00 94.88 229 LYS A C 1
ATOM 1926 O O . LYS A 1 229 ? 21.051 4.169 -1.939 1.00 94.88 229 LYS A O 1
ATOM 1931 N N . ILE A 1 230 ? 22.751 5.376 -2.781 1.00 96.44 230 ILE A N 1
ATOM 1932 C CA . ILE A 1 230 ? 22.496 6.569 -1.963 1.00 96.44 230 ILE A CA 1
ATOM 1933 C C . ILE A 1 230 ? 21.072 7.083 -2.210 1.00 96.44 230 ILE A C 1
ATOM 1935 O O . ILE A 1 230 ? 20.325 7.305 -1.254 1.00 96.44 230 ILE A O 1
ATOM 1939 N N . ALA A 1 231 ? 20.649 7.210 -3.471 1.00 96.50 231 ALA A N 1
ATOM 1940 C CA . ALA A 1 231 ? 19.291 7.632 -3.809 1.00 96.50 231 ALA A CA 1
ATOM 1941 C C . ALA A 1 231 ? 18.222 6.636 -3.323 1.00 96.50 231 ALA A C 1
ATOM 1943 O O . ALA A 1 231 ? 17.175 7.052 -2.823 1.00 96.50 231 ALA A O 1
ATOM 1944 N N . ILE A 1 232 ? 18.488 5.327 -3.396 1.00 96.44 232 ILE A N 1
ATOM 1945 C CA . ILE A 1 232 ? 17.597 4.285 -2.863 1.00 96.44 232 ILE A CA 1
ATOM 1946 C C . ILE A 1 232 ? 17.456 4.404 -1.338 1.00 96.44 232 ILE A C 1
ATOM 1948 O O . ILE A 1 232 ? 16.336 4.342 -0.823 1.00 96.44 232 ILE A O 1
ATOM 1952 N N . TYR A 1 233 ? 18.552 4.612 -0.603 1.00 97.75 233 TYR A N 1
ATOM 1953 C CA . TYR A 1 233 ? 18.500 4.803 0.847 1.00 97.75 233 TYR A CA 1
ATOM 1954 C C . TYR A 1 233 ? 17.757 6.085 1.227 1.00 97.75 233 TYR A C 1
ATOM 1956 O O . TYR A 1 233 ? 16.929 6.054 2.137 1.00 97.75 233 TYR A O 1
ATOM 1964 N N . LYS A 1 234 ? 17.967 7.185 0.494 1.00 97.94 234 LYS A N 1
ATOM 1965 C CA . LYS A 1 234 ? 17.218 8.438 0.685 1.00 97.94 234 LYS A CA 1
ATOM 1966 C C . LYS A 1 234 ? 15.724 8.251 0.416 1.00 97.94 234 LYS A C 1
ATOM 1968 O O . LYS A 1 234 ? 14.915 8.626 1.262 1.00 97.94 234 LYS A O 1
ATOM 1973 N N . LYS A 1 235 ? 15.345 7.569 -0.675 1.00 97.50 235 LYS A N 1
ATOM 1974 C CA . LYS A 1 235 ? 13.948 7.164 -0.927 1.00 97.50 235 LYS A CA 1
ATOM 1975 C C . LYS A 1 235 ? 13.388 6.410 0.277 1.00 97.50 235 LYS A C 1
ATOM 1977 O O . LYS A 1 235 ? 12.332 6.768 0.790 1.00 97.50 235 LYS A O 1
ATOM 1982 N N . LYS A 1 236 ? 14.094 5.382 0.750 1.00 97.44 236 LYS A N 1
ATOM 1983 C CA . LYS A 1 236 ? 13.651 4.562 1.883 1.00 97.44 236 LYS A CA 1
ATOM 1984 C C . LYS A 1 236 ? 13.477 5.389 3.160 1.00 97.44 236 LYS A C 1
ATOM 1986 O O . LYS A 1 236 ? 12.461 5.236 3.828 1.00 97.44 236 LYS A O 1
ATOM 1991 N N . LEU A 1 237 ? 14.411 6.287 3.475 1.00 97.69 237 LEU A N 1
ATOM 1992 C CA . LEU A 1 237 ? 14.290 7.192 4.622 1.00 97.69 237 LEU A CA 1
ATOM 1993 C C . LEU A 1 237 ? 13.063 8.093 4.501 1.00 97.69 237 LEU A C 1
ATOM 1995 O O . LEU A 1 237 ? 12.296 8.180 5.455 1.00 97.69 237 LEU A O 1
ATOM 1999 N N . ALA A 1 238 ? 12.834 8.704 3.335 1.00 97.50 238 ALA A N 1
ATOM 2000 C CA . ALA A 1 238 ? 11.655 9.536 3.105 1.00 97.50 238 ALA A CA 1
ATOM 2001 C C . ALA A 1 238 ? 10.352 8.765 3.382 1.00 97.50 238 ALA A C 1
ATOM 2003 O O . ALA A 1 238 ? 9.468 9.273 4.067 1.00 97.50 238 ALA A O 1
ATOM 2004 N N . TYR A 1 239 ? 10.259 7.515 2.925 1.00 96.69 239 TYR A N 1
ATOM 2005 C CA . TYR A 1 239 ? 9.104 6.654 3.186 1.00 96.69 239 TYR A CA 1
ATOM 2006 C C . TYR A 1 239 ? 8.919 6.323 4.672 1.00 96.69 239 TYR A C 1
ATOM 2008 O O . TYR A 1 239 ? 7.814 6.456 5.188 1.00 96.69 239 TYR A O 1
ATOM 2016 N N . VAL A 1 240 ? 9.982 5.938 5.383 1.00 95.25 240 VAL A N 1
ATOM 2017 C CA . VAL A 1 240 ? 9.873 5.554 6.802 1.00 95.25 240 VAL A CA 1
ATOM 2018 C C . VAL A 1 240 ? 9.567 6.766 7.689 1.00 95.25 240 VAL A C 1
ATOM 2020 O O . VAL A 1 240 ? 8.738 6.682 8.593 1.00 95.25 240 VAL A O 1
ATOM 2023 N N . TYR A 1 241 ? 10.165 7.927 7.411 1.00 95.25 241 TYR A N 1
ATOM 2024 C CA . TYR A 1 241 ? 9.784 9.161 8.100 1.00 95.25 241 TYR A CA 1
ATOM 2025 C C . TYR A 1 241 ? 8.346 9.575 7.764 1.00 95.25 241 TYR A C 1
ATOM 2027 O O . TYR A 1 241 ? 7.620 10.034 8.647 1.00 95.25 241 TYR A O 1
ATOM 2035 N N . TRP A 1 242 ? 7.895 9.382 6.520 1.00 94.69 242 TRP A N 1
ATOM 2036 C CA . TRP A 1 242 ? 6.495 9.604 6.164 1.00 94.69 242 TRP A CA 1
ATOM 2037 C C . TRP A 1 242 ? 5.562 8.691 6.953 1.00 94.69 242 TRP A C 1
ATOM 2039 O O . TRP A 1 242 ? 4.537 9.160 7.433 1.00 94.69 242 TRP A O 1
ATOM 2049 N N . GLU A 1 243 ? 5.920 7.425 7.160 1.00 91.88 243 GLU A N 1
ATOM 2050 C CA . GLU A 1 243 ? 5.150 6.516 8.012 1.00 91.88 243 GLU A CA 1
ATOM 2051 C C . GLU A 1 243 ? 5.076 7.005 9.464 1.00 91.88 243 GLU A C 1
ATOM 2053 O O . GLU A 1 243 ? 4.000 6.941 10.055 1.00 91.88 243 GLU A O 1
ATOM 2058 N N . MET A 1 244 ? 6.155 7.568 10.024 1.00 90.94 244 MET A N 1
ATOM 2059 C CA . MET A 1 244 ? 6.131 8.177 11.367 1.00 90.94 244 MET A CA 1
ATOM 2060 C C . MET A 1 244 ? 5.110 9.317 11.470 1.00 90.94 244 MET A C 1
ATOM 2062 O O . MET A 1 244 ? 4.356 9.396 12.444 1.00 90.94 244 MET A O 1
ATOM 2066 N N . VAL A 1 245 ? 5.068 10.189 10.458 1.00 90.56 245 VAL A N 1
ATOM 2067 C CA . VAL A 1 245 ? 4.133 11.324 10.391 1.00 90.56 245 VAL A CA 1
ATOM 2068 C C . VAL A 1 245 ? 2.704 10.842 10.140 1.00 90.56 245 VAL A C 1
ATOM 2070 O O . VAL A 1 245 ? 1.778 11.206 10.860 1.00 90.56 245 VAL A O 1
ATOM 2073 N N . TYR A 1 246 ? 2.516 9.994 9.133 1.00 88.56 246 TYR A N 1
ATOM 2074 C CA . TYR A 1 246 ? 1.211 9.520 8.684 1.00 88.56 246 TYR A CA 1
ATOM 2075 C C . TYR A 1 246 ? 0.483 8.692 9.749 1.00 88.56 246 TYR A C 1
ATOM 2077 O O . TYR A 1 246 ? -0.738 8.779 9.871 1.00 88.56 246 TYR A O 1
ATOM 2085 N N . ASN A 1 247 ? 1.232 7.933 10.552 1.00 86.19 247 ASN A N 1
ATOM 2086 C CA . ASN A 1 247 ? 0.697 7.141 11.656 1.00 86.19 247 ASN A CA 1
ATOM 2087 C C . ASN A 1 247 ? 0.540 7.930 12.971 1.00 86.19 247 ASN A C 1
ATOM 2089 O O . ASN A 1 247 ? 0.030 7.384 13.948 1.00 86.19 247 ASN A O 1
ATOM 2093 N N . GLY A 1 248 ? 0.959 9.200 13.015 1.00 81.06 248 GLY A N 1
ATOM 2094 C CA . GLY A 1 248 ? 0.820 10.054 14.196 1.00 81.06 248 GLY A CA 1
ATOM 2095 C C . GLY A 1 248 ? 1.745 9.684 15.360 1.00 81.06 248 GLY A C 1
ATOM 2096 O O . GLY A 1 248 ? 1.397 9.941 16.510 1.00 81.06 248 GLY A O 1
ATOM 2097 N N . PHE A 1 249 ? 2.900 9.067 15.088 1.00 82.56 249 PHE A N 1
ATOM 2098 C CA . PHE A 1 249 ? 3.942 8.842 16.102 1.00 82.56 249 PHE A CA 1
ATOM 2099 C C . PHE A 1 249 ? 4.790 10.096 16.346 1.00 82.56 249 PHE A C 1
ATOM 2101 O O . PHE A 1 249 ? 5.389 10.258 17.406 1.00 82.56 249 PHE A O 1
ATOM 2108 N N . ALA A 1 250 ? 4.830 11.011 15.379 1.00 75.31 250 ALA A N 1
ATOM 2109 C CA . ALA A 1 250 ? 5.500 12.291 15.534 1.00 75.31 250 ALA A CA 1
ATOM 2110 C C . ALA A 1 250 ? 4.617 13.268 16.332 1.00 75.31 250 ALA A C 1
ATOM 2112 O O . ALA A 1 250 ? 3.547 13.652 15.871 1.00 75.31 250 ALA A O 1
ATOM 2113 N N . GLN A 1 251 ? 5.065 13.686 17.520 1.00 71.31 251 GLN A N 1
ATOM 2114 C CA . GLN A 1 251 ? 4.440 14.791 18.265 1.00 71.31 251 GLN A CA 1
ATOM 2115 C C . GLN A 1 251 ? 4.570 16.111 17.479 1.00 71.31 251 GLN A C 1
ATOM 2117 O O . GLN A 1 251 ? 5.532 16.270 16.731 1.00 71.31 251 GLN A O 1
ATOM 2122 N N . ASP A 1 252 ? 3.674 17.082 17.693 1.00 68.06 252 ASP A N 1
ATOM 2123 C CA . ASP A 1 252 ? 3.514 18.308 16.877 1.00 68.06 252 ASP A CA 1
ATOM 2124 C C . ASP A 1 252 ? 4.814 19.049 16.480 1.00 68.06 252 ASP A C 1
ATOM 2126 O O . ASP A 1 252 ? 4.921 19.601 15.383 1.00 68.06 252 ASP A O 1
ATOM 2130 N N . ILE A 1 253 ? 5.819 19.097 17.364 1.00 70.75 253 ILE A N 1
ATOM 2131 C CA . ILE A 1 253 ? 7.116 19.746 17.085 1.00 70.75 253 ILE A CA 1
ATOM 2132 C C . ILE A 1 253 ? 7.988 18.864 16.181 1.00 70.75 253 ILE A C 1
ATOM 2134 O O . ILE A 1 253 ? 8.619 19.354 15.246 1.00 70.75 253 ILE A O 1
ATOM 2138 N N . LEU A 1 254 ? 8.001 17.559 16.447 1.00 82.94 254 LEU A N 1
ATOM 2139 C CA . LEU A 1 254 ? 8.782 16.572 15.712 1.00 82.94 254 LEU A CA 1
ATOM 2140 C C . LEU A 1 254 ? 8.186 16.298 14.324 1.00 82.94 254 LEU A C 1
ATOM 2142 O O . LEU A 1 254 ? 8.933 16.037 13.386 1.00 82.94 254 LEU A O 1
ATOM 2146 N N . GLU A 1 255 ? 6.864 16.425 14.168 1.00 86.31 255 GLU A N 1
ATOM 2147 C CA . GLU A 1 255 ? 6.177 16.264 12.880 1.00 86.31 255 GLU A CA 1
ATOM 2148 C C . GLU A 1 255 ? 6.717 17.242 11.830 1.00 86.31 255 GLU A C 1
ATOM 2150 O O . GLU A 1 255 ? 6.994 16.845 10.700 1.00 86.31 255 GLU A O 1
ATOM 2155 N N . LYS A 1 256 ? 6.930 18.510 12.205 1.00 87.69 256 LYS A N 1
ATOM 2156 C CA . LYS A 1 256 ? 7.463 19.533 11.291 1.00 87.69 256 LYS A CA 1
ATOM 2157 C C . LYS A 1 256 ? 8.890 19.227 10.849 1.00 87.69 256 LYS A C 1
ATOM 2159 O O . LYS A 1 256 ? 9.201 19.364 9.666 1.00 87.69 256 LYS A O 1
ATOM 2164 N N . GLU A 1 257 ? 9.740 18.801 11.781 1.00 89.81 257 GLU A N 1
ATOM 2165 C CA . GLU A 1 257 ? 11.115 18.412 11.461 1.00 89.81 257 GLU A CA 1
ATOM 2166 C C . GLU A 1 257 ? 11.139 17.167 10.570 1.00 89.81 257 GLU A C 1
ATOM 2168 O O . GLU A 1 257 ? 11.833 17.158 9.557 1.00 89.81 257 GLU A O 1
ATOM 2173 N N . PHE A 1 258 ? 10.308 16.161 10.857 1.00 91.94 258 PHE A N 1
ATOM 2174 C CA . PHE A 1 258 ? 10.179 14.993 9.989 1.00 91.94 258 PHE A CA 1
ATOM 2175 C C . PHE A 1 258 ? 9.676 15.361 8.599 1.00 91.94 258 PHE A C 1
ATOM 2177 O O . PHE A 1 258 ? 10.280 14.924 7.629 1.00 91.94 258 PHE A O 1
ATOM 2184 N N . LEU A 1 259 ? 8.648 16.204 8.464 1.00 92.25 259 LEU A N 1
ATOM 2185 C CA . LEU A 1 259 ? 8.174 16.674 7.157 1.00 92.25 259 LEU A CA 1
ATOM 2186 C C . LEU A 1 259 ? 9.286 17.333 6.340 1.00 92.25 259 LEU A C 1
ATOM 2188 O O . LEU A 1 259 ? 9.442 17.021 5.161 1.00 92.25 259 LEU A O 1
ATOM 2192 N N . LYS A 1 260 ? 10.107 18.173 6.974 1.00 92.94 260 LYS A N 1
ATOM 2193 C CA . LYS A 1 260 ? 11.267 18.794 6.327 1.00 92.94 260 LYS A CA 1
ATOM 2194 C C . LYS A 1 260 ? 12.316 17.759 5.907 1.00 92.94 260 LYS A C 1
ATOM 2196 O O . LYS A 1 260 ? 12.840 17.831 4.799 1.00 92.94 260 LYS A O 1
ATOM 2201 N N . THR A 1 261 ? 12.626 16.789 6.765 1.00 94.31 261 THR A N 1
ATOM 2202 C CA . THR A 1 261 ? 13.576 15.710 6.452 1.00 94.31 261 THR A CA 1
ATOM 2203 C C . THR A 1 261 ? 13.077 14.821 5.312 1.00 94.31 261 THR A C 1
ATOM 2205 O O . THR A 1 261 ? 13.849 14.492 4.411 1.00 94.31 261 THR A O 1
ATOM 2208 N N . ILE A 1 262 ? 11.789 14.466 5.317 1.00 95.94 262 ILE A N 1
ATOM 2209 C CA . ILE A 1 262 ? 11.147 13.697 4.247 1.00 95.94 262 ILE A CA 1
ATOM 2210 C C . ILE A 1 262 ? 11.277 14.453 2.930 1.00 95.94 262 ILE A C 1
ATOM 2212 O O . ILE A 1 262 ? 11.680 13.861 1.935 1.00 95.94 262 ILE A O 1
ATOM 2216 N N . GLU A 1 263 ? 10.954 15.747 2.932 1.00 95.19 263 GLU A N 1
ATOM 2217 C CA . GLU A 1 263 ? 11.033 16.608 1.756 1.00 95.19 263 GLU A CA 1
ATOM 2218 C C . GLU A 1 263 ? 12.440 16.587 1.150 1.00 95.19 263 GLU A C 1
ATOM 2220 O O . GLU A 1 263 ? 12.599 16.270 -0.028 1.00 95.19 263 GLU A O 1
ATOM 2225 N N . ILE A 1 264 ? 13.466 16.829 1.970 1.00 96.00 264 ILE A N 1
ATOM 2226 C CA . ILE A 1 264 ? 14.868 16.819 1.532 1.00 96.00 264 ILE A CA 1
ATOM 2227 C C . ILE A 1 264 ? 15.220 15.481 0.875 1.00 96.00 264 ILE A C 1
ATOM 2229 O O . ILE A 1 264 ? 15.673 15.453 -0.269 1.00 96.00 264 ILE A O 1
ATOM 2233 N N . TYR A 1 265 ? 14.976 14.361 1.559 1.00 97.56 265 TYR A N 1
ATOM 2234 C CA . TYR A 1 265 ? 15.345 13.052 1.026 1.00 97.56 265 TYR A CA 1
ATOM 2235 C C . TYR A 1 265 ? 14.529 12.646 -0.205 1.00 97.56 265 TYR A C 1
ATOM 2237 O O . TYR A 1 265 ? 15.086 12.046 -1.128 1.00 97.56 265 TYR A O 1
ATOM 2245 N N . ALA A 1 266 ? 13.236 12.977 -0.244 1.00 97.19 266 ALA A N 1
ATOM 2246 C CA . ALA A 1 266 ? 12.368 12.667 -1.372 1.00 97.19 266 ALA A CA 1
ATOM 2247 C C . ALA A 1 266 ? 12.803 13.428 -2.629 1.00 97.19 266 ALA A C 1
ATOM 2249 O O . ALA A 1 266 ? 12.998 12.802 -3.670 1.00 97.19 266 ALA A O 1
ATOM 2250 N N . TYR A 1 267 ? 13.018 14.744 -2.529 1.00 96.19 267 TYR A N 1
ATOM 2251 C CA . TYR A 1 267 ? 13.439 15.568 -3.665 1.00 96.19 267 TYR A CA 1
ATOM 2252 C C . TYR A 1 267 ? 14.864 15.247 -4.131 1.00 96.19 267 TYR A C 1
ATOM 2254 O O . TYR A 1 267 ? 15.128 15.238 -5.331 1.00 96.19 267 TYR A O 1
ATOM 2262 N N . GLU A 1 268 ? 15.797 14.947 -3.223 1.00 96.44 268 GLU A N 1
ATOM 2263 C CA . GLU A 1 268 ? 17.152 14.542 -3.618 1.00 96.44 268 GLU A CA 1
ATOM 2264 C C . GLU A 1 268 ? 17.157 13.218 -4.391 1.00 96.44 268 GLU A C 1
ATOM 2266 O O . GLU A 1 268 ? 17.810 13.114 -5.433 1.00 96.44 268 GLU A O 1
ATOM 2271 N N . ALA A 1 269 ? 16.413 12.219 -3.907 1.00 97.19 269 ALA A N 1
ATOM 2272 C CA . ALA A 1 269 ? 16.290 10.933 -4.584 1.00 97.19 269 ALA A CA 1
ATOM 2273 C C . ALA A 1 269 ? 15.561 11.079 -5.928 1.00 97.19 269 ALA A C 1
ATOM 2275 O O . ALA A 1 269 ? 16.016 10.552 -6.942 1.00 97.19 269 ALA A O 1
ATOM 2276 N N . GLU A 1 270 ? 14.461 11.832 -5.956 1.00 96.44 270 GLU A N 1
ATOM 2277 C CA . GLU A 1 270 ? 13.672 12.082 -7.162 1.00 96.44 270 GLU A CA 1
ATOM 2278 C C . GLU A 1 270 ? 14.520 12.756 -8.244 1.00 96.44 270 GLU A C 1
ATOM 2280 O O . GLU A 1 270 ? 14.572 12.270 -9.377 1.00 96.44 270 GLU A O 1
ATOM 2285 N N . ARG A 1 271 ? 15.271 13.801 -7.879 1.00 96.44 271 ARG A N 1
ATOM 2286 C CA . ARG A 1 271 ? 16.151 14.522 -8.800 1.00 96.44 271 ARG A CA 1
ATOM 2287 C C . ARG A 1 271 ? 17.231 13.613 -9.372 1.00 96.44 271 ARG A C 1
ATOM 2289 O O . ARG A 1 271 ? 17.555 13.719 -10.557 1.00 96.44 271 ARG A O 1
ATOM 2296 N N . TYR A 1 272 ? 17.801 12.737 -8.546 1.00 96.56 272 TYR A N 1
ATOM 2297 C CA . TYR A 1 272 ? 18.775 11.753 -9.005 1.00 96.56 272 TYR A CA 1
ATOM 2298 C C . TYR A 1 272 ? 18.162 10.812 -10.050 1.00 96.56 272 TYR A C 1
ATOM 2300 O O . TYR A 1 272 ? 18.685 10.720 -11.164 1.00 96.56 272 TYR A O 1
ATOM 2308 N N . PHE A 1 273 ? 17.027 10.178 -9.732 1.00 96.38 273 PHE A N 1
ATOM 2309 C CA . PHE A 1 273 ? 16.367 9.243 -10.646 1.00 96.38 273 PHE A CA 1
ATOM 2310 C C . PHE A 1 273 ? 15.927 9.922 -11.940 1.00 96.38 273 PHE A C 1
ATOM 2312 O O . PHE A 1 273 ? 16.190 9.388 -13.013 1.00 96.38 273 PHE A O 1
ATOM 2319 N N . ARG A 1 274 ? 15.354 11.128 -11.870 1.00 94.94 274 ARG A N 1
ATOM 2320 C CA . ARG A 1 274 ? 14.966 11.914 -13.050 1.00 94.94 274 ARG A CA 1
ATOM 2321 C C . ARG A 1 274 ? 16.139 12.130 -14.006 1.00 94.94 274 ARG A C 1
ATOM 2323 O O . ARG A 1 274 ? 16.019 11.901 -15.208 1.00 94.94 274 ARG A O 1
ATOM 2330 N N . ASN A 1 275 ? 17.281 12.566 -13.476 1.00 95.56 275 ASN A N 1
ATOM 2331 C CA . ASN A 1 275 ? 18.469 12.828 -14.288 1.00 95.56 275 ASN A CA 1
ATOM 2332 C C . ASN A 1 275 ? 19.047 11.538 -14.881 1.00 95.56 275 ASN A C 1
ATOM 2334 O O . ASN A 1 275 ? 19.471 11.524 -16.040 1.00 95.56 275 ASN A O 1
ATOM 2338 N N . LEU A 1 276 ? 19.054 10.458 -14.095 1.00 94.69 276 LEU A N 1
ATOM 2339 C CA . LEU A 1 276 ? 19.531 9.156 -14.542 1.00 94.69 276 LEU A CA 1
ATOM 2340 C C . LEU A 1 276 ? 18.645 8.602 -15.665 1.00 94.69 276 LEU A C 1
ATOM 2342 O O . LEU A 1 276 ? 19.178 8.247 -16.716 1.00 94.69 276 LEU A O 1
ATOM 2346 N N . ILE A 1 277 ? 17.320 8.626 -15.495 1.00 94.25 277 ILE A N 1
ATOM 2347 C CA . ILE A 1 277 ? 16.333 8.223 -16.509 1.00 94.25 277 ILE A CA 1
ATOM 2348 C C . ILE A 1 277 ? 16.571 8.994 -17.807 1.00 94.25 277 ILE A C 1
ATOM 2350 O O . ILE A 1 277 ? 16.827 8.374 -18.835 1.00 94.25 277 ILE A O 1
ATOM 2354 N N . PHE A 1 278 ? 16.640 10.328 -17.753 1.00 94.12 278 PHE A N 1
ATOM 2355 C CA . PHE A 1 278 ? 16.888 11.155 -18.940 1.00 94.12 278 PHE A CA 1
ATOM 2356 C C . PHE A 1 278 ? 18.188 10.775 -19.675 1.00 94.12 278 PHE A C 1
ATOM 2358 O O . PHE A 1 278 ? 18.257 10.744 -20.909 1.00 94.12 278 PHE A O 1
ATOM 2365 N N . SER A 1 279 ? 19.251 10.461 -18.927 1.00 92.94 279 SER A N 1
ATOM 2366 C CA . SER A 1 279 ? 20.526 10.037 -19.514 1.00 92.94 279 SER A CA 1
ATOM 2367 C C . SER A 1 279 ? 20.436 8.664 -20.196 1.00 92.94 279 SER A C 1
ATOM 2369 O O . SER A 1 279 ? 20.991 8.474 -21.286 1.00 92.94 279 SER A O 1
ATOM 2371 N N . LEU A 1 280 ? 19.701 7.728 -19.590 1.00 92.19 280 LEU A N 1
ATOM 2372 C CA . LEU A 1 280 ? 19.517 6.369 -20.086 1.00 92.19 280 LEU A CA 1
ATOM 2373 C C . LEU A 1 280 ? 18.547 6.321 -21.265 1.00 92.19 280 LEU A C 1
ATOM 2375 O O . LEU A 1 280 ? 18.838 5.626 -22.232 1.00 92.19 280 LEU A O 1
ATOM 2379 N N . GLU A 1 281 ? 17.484 7.122 -21.271 1.00 91.38 281 GLU A N 1
ATOM 2380 C CA . GLU A 1 281 ? 16.583 7.296 -22.418 1.00 91.38 281 GLU A CA 1
ATOM 2381 C C . GLU A 1 281 ? 17.345 7.785 -23.651 1.00 91.38 281 GLU A C 1
ATOM 2383 O O . GLU A 1 281 ? 17.197 7.259 -24.757 1.00 91.38 281 GLU A O 1
ATOM 2388 N N . LYS A 1 282 ? 18.253 8.751 -23.467 1.00 92.31 282 LYS A N 1
ATOM 2389 C CA . LYS A 1 282 ? 19.117 9.230 -24.550 1.00 92.31 282 LYS A CA 1
ATOM 2390 C C . LYS A 1 282 ? 20.057 8.135 -25.058 1.00 92.31 282 LYS A C 1
ATOM 2392 O O . LYS A 1 282 ? 20.316 8.068 -26.264 1.00 92.31 282 LYS A O 1
ATOM 2397 N N . LYS A 1 283 ? 20.587 7.285 -24.168 1.00 91.44 283 LYS A N 1
ATOM 2398 C CA . LYS A 1 283 ? 21.393 6.112 -24.553 1.00 91.44 283 LYS A CA 1
ATOM 2399 C C . LYS A 1 283 ? 20.535 5.106 -25.326 1.00 91.44 283 LYS A C 1
ATOM 2401 O O . LYS A 1 283 ? 20.930 4.686 -26.411 1.00 91.44 283 LYS A O 1
ATOM 2406 N N . TYR A 1 284 ? 19.351 4.794 -24.817 1.00 88.44 284 TYR A N 1
ATOM 2407 C CA . TYR A 1 284 ? 18.391 3.869 -25.402 1.00 88.44 284 TYR A CA 1
ATOM 2408 C C . TYR A 1 284 ? 17.976 4.294 -26.815 1.00 88.44 284 TYR A C 1
ATOM 2410 O O . TYR A 1 284 ? 18.091 3.510 -27.755 1.00 88.44 284 TYR A O 1
ATOM 2418 N N . ALA A 1 285 ? 17.632 5.570 -27.016 1.00 88.50 285 ALA A N 1
ATOM 2419 C CA . ALA A 1 285 ? 17.287 6.117 -28.328 1.00 88.50 285 ALA A CA 1
ATOM 2420 C C . ALA A 1 285 ? 18.434 5.993 -29.353 1.00 88.50 285 ALA A C 1
ATOM 2422 O O . ALA A 1 285 ? 18.198 5.732 -30.536 1.00 88.50 285 ALA A O 1
ATOM 2423 N N . ARG A 1 286 ? 19.692 6.146 -28.910 1.00 88.75 286 ARG A N 1
ATOM 2424 C CA . ARG A 1 286 ? 20.884 5.950 -29.757 1.00 88.75 286 ARG A CA 1
ATOM 2425 C C . ARG A 1 286 ? 21.112 4.483 -30.118 1.00 88.75 286 ARG A C 1
ATOM 2427 O O . ARG A 1 286 ? 21.557 4.207 -31.226 1.00 88.75 286 ARG A O 1
ATOM 2434 N N . LEU A 1 287 ? 20.846 3.553 -29.203 1.00 86.56 287 LEU A N 1
ATOM 2435 C CA . LEU A 1 287 ? 20.974 2.118 -29.475 1.00 86.56 287 LEU A CA 1
ATOM 2436 C C . LEU A 1 287 ? 19.849 1.628 -30.396 1.00 86.56 287 LEU A C 1
ATOM 2438 O O . LEU A 1 287 ? 20.116 0.942 -31.379 1.00 86.56 287 LEU A O 1
ATOM 2442 N N . GLN A 1 288 ? 18.612 2.078 -30.175 1.00 84.00 288 GLN A N 1
ATOM 2443 C CA . GLN A 1 288 ? 17.488 1.758 -31.056 1.00 84.00 288 GLN A CA 1
ATOM 2444 C C . GLN A 1 288 ? 17.690 2.254 -32.495 1.00 84.00 288 GLN A C 1
ATOM 2446 O O . GLN A 1 288 ? 17.317 1.563 -33.446 1.00 84.00 288 GLN A O 1
ATOM 2451 N N . SER A 1 289 ? 18.264 3.447 -32.690 1.00 84.31 289 SER A N 1
ATOM 2452 C CA . SER A 1 289 ? 18.528 3.961 -34.040 1.00 84.31 289 SER A CA 1
ATOM 2453 C C . SER A 1 289 ? 19.602 3.150 -34.769 1.00 84.31 289 SER A C 1
ATOM 2455 O O . SER A 1 289 ? 19.464 2.924 -35.971 1.00 84.31 289 SER A O 1
ATOM 2457 N N . LYS A 1 290 ? 20.604 2.637 -34.042 1.00 82.50 290 LYS A N 1
ATOM 2458 C CA . LYS A 1 290 ? 21.605 1.696 -34.566 1.00 82.50 290 LYS A CA 1
ATOM 2459 C C . LYS A 1 290 ? 21.022 0.325 -34.909 1.00 82.50 290 LYS A C 1
ATOM 2461 O O . LYS A 1 290 ? 21.506 -0.287 -35.848 1.00 82.50 290 LYS A O 1
ATOM 2466 N N . ALA A 1 291 ? 19.979 -0.127 -34.212 1.00 72.88 291 ALA A N 1
ATOM 2467 C CA . ALA A 1 291 ? 19.326 -1.416 -34.462 1.00 72.88 291 ALA A CA 1
ATOM 2468 C C . ALA A 1 291 ? 18.320 -1.400 -35.641 1.00 72.88 291 ALA A C 1
ATOM 2470 O O . ALA A 1 291 ? 18.005 -2.442 -36.213 1.00 72.88 291 ALA A O 1
ATOM 2471 N N . LYS A 1 292 ? 17.803 -0.228 -36.053 1.00 66.75 292 LYS A N 1
ATOM 2472 C CA . LYS A 1 292 ? 16.804 -0.100 -37.143 1.00 66.75 292 LYS A CA 1
ATOM 2473 C C . LYS A 1 292 ? 17.210 -0.632 -38.540 1.00 66.75 292 LYS A C 1
ATOM 2475 O O . LYS A 1 292 ? 16.312 -1.152 -39.204 1.00 66.75 292 LYS A O 1
ATOM 2480 N N . PRO A 1 293 ? 18.460 -0.511 -39.034 1.00 60.78 293 PRO A N 1
ATOM 2481 C CA . PRO A 1 293 ? 18.813 -0.943 -40.391 1.00 60.78 293 PRO A CA 1
ATOM 2482 C C . PRO A 1 293 ? 18.944 -2.467 -40.575 1.00 60.78 293 PRO A C 1
ATOM 2484 O O . PRO A 1 293 ? 18.950 -2.921 -41.715 1.00 60.78 293 PRO A O 1
ATOM 2487 N N . TYR A 1 294 ? 18.970 -3.263 -39.502 1.00 57.62 294 TYR A N 1
ATOM 2488 C CA . TYR A 1 294 ? 19.305 -4.696 -39.559 1.00 57.62 294 TYR A CA 1
ATOM 2489 C C . TYR A 1 294 ? 18.098 -5.651 -39.636 1.00 57.62 294 TYR A C 1
ATOM 2491 O O . TYR A 1 294 ? 18.249 -6.851 -39.819 1.00 57.62 294 TYR A O 1
ATOM 2499 N N . LYS A 1 295 ? 16.858 -5.141 -39.607 1.00 57.25 295 LYS A N 1
ATOM 2500 C CA . LYS A 1 295 ? 15.618 -5.954 -39.560 1.00 57.25 295 LYS A CA 1
ATOM 2501 C C . LYS A 1 295 ? 15.310 -6.835 -40.796 1.00 57.25 295 LYS A C 1
ATOM 2503 O O . LYS A 1 295 ? 14.187 -7.329 -40.895 1.00 57.25 295 LYS A O 1
ATOM 2508 N N . LYS A 1 296 ? 16.215 -7.004 -41.771 1.00 57.66 296 LYS A N 1
ATOM 2509 C CA . LYS A 1 296 ? 15.901 -7.657 -43.063 1.00 57.66 296 LYS A CA 1
ATOM 2510 C C . LYS A 1 296 ? 16.800 -8.821 -43.512 1.00 57.66 296 LYS A C 1
ATOM 2512 O O . LYS A 1 296 ? 16.472 -9.394 -44.548 1.00 57.66 296 LYS A O 1
ATOM 2517 N N . GLN A 1 297 ? 17.848 -9.219 -42.789 1.00 57.84 297 GLN A N 1
ATOM 2518 C CA . GLN A 1 297 ? 18.687 -10.385 -43.146 1.00 57.84 297 GLN A CA 1
ATOM 2519 C C . GLN A 1 297 ? 19.071 -11.214 -41.904 1.00 57.84 297 GLN A C 1
ATOM 2521 O O . GLN A 1 297 ? 18.712 -10.826 -40.796 1.00 57.84 297 GLN A O 1
ATOM 2526 N N . GLU A 1 298 ? 19.683 -12.393 -42.100 1.00 59.59 298 GLU A N 1
ATOM 2527 C CA . GLU A 1 298 ? 20.143 -13.293 -41.023 1.00 59.59 298 GLU A CA 1
ATOM 2528 C C . GLU A 1 298 ? 20.906 -12.521 -39.939 1.00 59.59 298 GLU A C 1
ATOM 2530 O O . GLU A 1 298 ? 21.822 -11.764 -40.255 1.00 59.59 298 GLU A O 1
ATOM 2535 N N . LYS A 1 299 ? 20.502 -12.711 -38.675 1.00 63.88 299 LYS A N 1
ATOM 2536 C CA . LYS A 1 299 ? 21.041 -11.968 -37.533 1.00 63.88 299 LYS A CA 1
ATOM 2537 C C . LYS A 1 299 ? 22.522 -12.266 -37.336 1.00 63.88 299 LYS A C 1
ATOM 2539 O O . LYS A 1 299 ? 22.907 -13.417 -37.138 1.00 63.88 299 LYS A O 1
ATOM 2544 N N . THR A 1 300 ? 23.329 -11.215 -37.346 1.00 74.62 300 THR A N 1
ATOM 2545 C CA . THR A 1 300 ? 24.754 -11.274 -37.003 1.00 74.62 300 THR A CA 1
ATOM 2546 C C . THR A 1 300 ? 24.931 -11.401 -35.478 1.00 74.62 300 THR A C 1
ATOM 2548 O O . THR A 1 300 ? 24.100 -10.900 -34.725 1.00 74.62 300 THR A O 1
ATOM 2551 N N . GLU A 1 301 ? 26.023 -12.004 -34.993 1.00 77.00 301 GLU A N 1
ATOM 2552 C CA . GLU A 1 301 ? 26.347 -12.105 -33.549 1.00 77.00 301 GLU A CA 1
ATOM 2553 C C . GLU A 1 301 ? 26.356 -10.725 -32.847 1.00 77.00 301 GLU A C 1
ATOM 2555 O O . GLU A 1 301 ? 25.910 -10.582 -31.710 1.00 77.00 301 GLU A O 1
ATOM 2560 N N . GLU A 1 302 ? 26.769 -9.672 -33.560 1.00 75.25 302 GLU A N 1
ATOM 2561 C CA . GLU A 1 302 ? 26.724 -8.280 -33.082 1.00 75.25 302 GLU A CA 1
ATOM 2562 C C . GLU A 1 302 ? 25.290 -7.740 -32.894 1.00 75.25 302 GLU A C 1
ATOM 2564 O O . GLU A 1 302 ? 25.057 -6.872 -32.052 1.00 75.25 302 GLU A O 1
ATOM 2569 N N . GLU A 1 303 ? 24.308 -8.242 -33.651 1.00 75.75 303 GLU A N 1
ATOM 2570 C CA . GLU A 1 303 ? 22.900 -7.840 -33.529 1.00 75.75 303 GLU A CA 1
ATOM 2571 C C . GLU A 1 303 ? 22.237 -8.483 -32.314 1.00 75.75 303 GLU A C 1
ATOM 2573 O O . GLU A 1 303 ? 21.445 -7.833 -31.634 1.00 75.75 303 GLU A O 1
ATOM 2578 N N . GLU A 1 304 ? 22.588 -9.736 -32.022 1.00 81.12 304 GLU A N 1
ATOM 2579 C CA . GLU A 1 304 ? 22.111 -10.443 -30.834 1.00 81.12 304 GLU A CA 1
ATOM 2580 C C . GLU A 1 304 ? 22.633 -9.768 -29.556 1.00 81.12 304 GLU A C 1
ATOM 2582 O O . GLU A 1 304 ? 21.851 -9.475 -28.651 1.00 81.12 304 GLU A O 1
ATOM 2587 N N . GLN A 1 305 ? 23.916 -9.382 -29.534 1.00 83.75 305 GLN A N 1
ATOM 2588 C CA . GLN A 1 305 ? 24.501 -8.603 -28.435 1.00 83.75 305 GLN A CA 1
ATOM 2589 C C . GLN A 1 305 ? 23.839 -7.223 -28.270 1.00 83.75 305 GLN A C 1
ATOM 2591 O O . GLN A 1 305 ? 23.602 -6.770 -27.147 1.00 83.75 305 GLN A O 1
ATOM 2596 N N . LEU A 1 306 ? 23.509 -6.543 -29.376 1.00 84.62 306 LEU A N 1
ATOM 2597 C CA . LEU A 1 306 ? 22.839 -5.241 -29.340 1.00 84.62 306 LEU A CA 1
ATOM 2598 C C . LEU A 1 306 ? 21.390 -5.349 -28.838 1.00 84.62 306 LEU A C 1
ATOM 2600 O O . LEU A 1 306 ? 20.941 -4.497 -28.068 1.00 84.62 306 LEU A O 1
ATOM 2604 N N . GLU A 1 307 ? 20.651 -6.374 -29.262 1.00 84.62 307 GLU A N 1
ATOM 2605 C CA . GLU A 1 307 ? 19.301 -6.647 -28.763 1.00 84.62 307 GLU A CA 1
ATOM 2606 C C . GLU A 1 307 ? 19.310 -6.990 -27.267 1.00 84.62 307 GLU A C 1
ATOM 2608 O O . GLU A 1 307 ? 18.455 -6.489 -26.531 1.00 84.62 307 GLU A O 1
ATOM 2613 N N . GLU A 1 308 ? 20.291 -7.766 -26.796 1.00 87.38 308 GLU A N 1
ATOM 2614 C CA . GLU A 1 308 ? 20.462 -8.078 -25.374 1.00 87.38 308 GLU A CA 1
ATOM 2615 C C . GLU A 1 308 ? 20.770 -6.816 -24.547 1.00 87.38 308 GLU A C 1
ATOM 2617 O O . GLU A 1 308 ? 20.151 -6.593 -23.501 1.00 87.38 308 GLU A O 1
ATOM 2622 N N . GLU A 1 309 ? 21.654 -5.931 -25.032 1.00 89.44 309 GLU A N 1
ATOM 2623 C CA . GLU A 1 309 ? 21.945 -4.658 -24.357 1.00 89.44 309 GLU A CA 1
ATOM 2624 C C . GLU A 1 309 ? 20.695 -3.763 -24.278 1.00 89.44 309 GLU A C 1
ATOM 2626 O O . GLU A 1 309 ? 20.430 -3.157 -23.235 1.00 89.44 309 GLU A O 1
ATOM 2631 N N . ILE A 1 310 ? 19.895 -3.699 -25.349 1.00 89.44 310 ILE A N 1
ATOM 2632 C CA . ILE A 1 310 ? 18.639 -2.933 -25.378 1.00 89.44 310 ILE A CA 1
ATOM 2633 C C . ILE A 1 310 ? 17.619 -3.520 -24.399 1.00 89.44 310 ILE A C 1
ATOM 2635 O O . ILE A 1 310 ? 16.984 -2.760 -23.668 1.00 89.44 310 ILE A O 1
ATOM 2639 N N . ALA A 1 311 ? 17.467 -4.846 -24.358 1.00 89.50 311 ALA A N 1
ATOM 2640 C CA . ALA A 1 311 ? 16.536 -5.516 -23.453 1.00 89.50 311 ALA A CA 1
ATOM 2641 C C . ALA A 1 311 ? 16.915 -5.296 -21.981 1.00 89.50 311 ALA A C 1
ATOM 2643 O O . ALA A 1 311 ? 16.052 -5.003 -21.151 1.00 89.50 311 ALA A O 1
ATOM 2644 N N . LYS A 1 312 ? 18.211 -5.371 -21.657 1.00 92.12 312 LYS A N 1
ATOM 2645 C CA . LYS A 1 312 ? 18.714 -5.067 -20.314 1.00 92.12 312 LYS A CA 1
ATOM 2646 C C . LYS A 1 312 ? 18.452 -3.609 -19.932 1.00 92.12 312 LYS A C 1
ATOM 2648 O O . LYS A 1 312 ? 17.965 -3.340 -18.837 1.00 92.12 312 LYS A O 1
ATOM 2653 N N . LEU A 1 313 ? 18.729 -2.679 -20.846 1.00 91.94 313 LEU A N 1
ATOM 2654 C CA . LEU A 1 313 ? 18.518 -1.250 -20.623 1.00 91.94 313 LEU A CA 1
ATOM 2655 C C . LEU A 1 313 ? 17.032 -0.896 -20.444 1.00 91.94 313 LEU A C 1
ATOM 2657 O O . LEU A 1 313 ? 16.715 -0.041 -19.624 1.00 91.94 313 LEU A O 1
ATOM 2661 N N . ASP A 1 314 ? 16.131 -1.562 -21.171 1.00 89.81 314 ASP A N 1
ATOM 2662 C CA . ASP A 1 314 ? 14.676 -1.421 -21.013 1.00 89.81 314 ASP A CA 1
ATOM 2663 C C . ASP A 1 314 ? 14.213 -1.840 -19.609 1.00 89.81 314 ASP A C 1
ATOM 2665 O O . ASP A 1 314 ? 13.425 -1.143 -18.967 1.00 89.81 314 ASP A O 1
ATOM 2669 N N . LEU A 1 315 ? 14.750 -2.952 -19.097 1.00 91.62 315 LEU A N 1
ATOM 2670 C CA . LEU A 1 315 ? 14.443 -3.440 -17.753 1.00 91.62 315 LEU A CA 1
ATOM 2671 C C . LEU A 1 315 ? 14.963 -2.484 -16.669 1.00 91.62 315 LEU A C 1
ATOM 2673 O O . LEU A 1 315 ? 14.234 -2.175 -15.723 1.00 91.62 315 LEU A O 1
ATOM 2677 N N . ASP A 1 316 ? 16.191 -1.985 -16.818 1.00 92.31 316 ASP A N 1
ATOM 2678 C CA . ASP A 1 316 ? 16.768 -1.002 -15.896 1.00 92.31 316 ASP A CA 1
ATOM 2679 C C . ASP A 1 316 ? 15.981 0.321 -15.915 1.00 92.31 316 ASP A C 1
ATOM 2681 O O . ASP A 1 316 ? 15.675 0.866 -14.853 1.00 92.31 316 ASP A O 1
ATOM 2685 N N . LEU A 1 317 ? 15.575 0.806 -17.095 1.00 93.38 317 LEU A N 1
ATOM 2686 C CA . LEU A 1 317 ? 14.724 1.993 -17.232 1.00 93.38 317 LEU A CA 1
ATOM 2687 C C . LEU A 1 317 ? 13.389 1.812 -16.509 1.00 93.38 317 LEU A C 1
ATOM 2689 O O . LEU A 1 317 ? 13.034 2.652 -15.685 1.00 93.38 317 LEU A O 1
ATOM 2693 N N . LYS A 1 318 ? 12.687 0.696 -16.733 1.00 93.88 318 LYS A N 1
ATOM 2694 C CA . LYS A 1 318 ? 11.423 0.399 -16.039 1.00 93.88 318 LYS A CA 1
ATOM 2695 C C . LYS A 1 318 ? 11.587 0.380 -14.523 1.00 93.88 318 LYS A C 1
ATOM 2697 O O . LYS A 1 318 ? 10.767 0.962 -13.815 1.00 93.88 318 LYS A O 1
ATOM 2702 N N . ARG A 1 319 ? 12.665 -0.230 -14.012 1.00 94.69 319 ARG A N 1
ATOM 2703 C CA . ARG A 1 319 ? 12.973 -0.232 -12.572 1.00 94.69 319 ARG A CA 1
ATOM 2704 C C . ARG A 1 319 ? 13.124 1.193 -12.036 1.00 94.69 319 ARG A C 1
ATOM 2706 O O . ARG A 1 319 ? 12.500 1.545 -11.036 1.00 94.69 319 ARG A O 1
ATOM 2713 N N . LEU A 1 320 ? 13.938 2.015 -12.695 1.00 94.94 320 LEU A N 1
ATOM 2714 C CA . LEU A 1 320 ? 14.216 3.391 -12.273 1.00 94.94 320 LEU A CA 1
ATOM 2715 C C . LEU A 1 320 ? 12.977 4.286 -12.363 1.00 94.94 320 LEU A C 1
ATOM 2717 O O . LEU A 1 320 ? 12.721 5.067 -11.447 1.00 94.94 320 LEU A O 1
ATOM 2721 N N . ILE A 1 321 ? 12.177 4.128 -13.417 1.00 95.06 321 ILE A N 1
ATOM 2722 C CA . ILE A 1 321 ? 10.899 4.824 -13.578 1.00 95.06 321 ILE A CA 1
ATOM 2723 C C . ILE A 1 321 ? 9.935 4.430 -12.456 1.00 95.06 321 ILE A C 1
ATOM 2725 O O . ILE A 1 321 ? 9.301 5.308 -11.880 1.00 95.06 321 ILE A O 1
ATOM 2729 N N . GLY A 1 322 ? 9.894 3.155 -12.055 1.00 95.19 322 GLY A N 1
ATOM 2730 C CA . GLY A 1 322 ? 9.147 2.725 -10.869 1.00 95.19 322 GLY A CA 1
ATOM 2731 C C . GLY A 1 322 ? 9.578 3.471 -9.601 1.00 95.19 322 GLY A C 1
ATOM 2732 O O . GLY A 1 322 ? 8.744 4.007 -8.871 1.00 95.19 322 GLY A O 1
ATOM 2733 N N . HIS A 1 323 ? 10.889 3.610 -9.364 1.00 95.81 323 HIS A N 1
ATOM 2734 C CA . HIS A 1 323 ? 11.387 4.391 -8.226 1.00 95.81 323 HIS A CA 1
ATOM 2735 C C . HIS A 1 323 ? 10.981 5.867 -8.282 1.00 95.81 323 HIS A C 1
ATOM 2737 O O . HIS A 1 323 ? 10.616 6.435 -7.249 1.00 95.81 323 HIS A O 1
ATOM 2743 N N . PHE A 1 324 ? 11.040 6.466 -9.468 1.00 96.44 324 PHE A N 1
ATOM 2744 C CA . PHE A 1 324 ? 10.651 7.847 -9.718 1.00 96.44 324 PHE A CA 1
ATOM 2745 C C . PHE A 1 324 ? 9.149 8.079 -9.503 1.00 96.44 324 PHE A C 1
ATOM 2747 O O . PHE A 1 324 ? 8.765 9.033 -8.826 1.00 96.44 324 PHE A O 1
ATOM 2754 N N . VAL A 1 325 ? 8.297 7.188 -10.013 1.00 96.88 325 VAL A N 1
ATOM 2755 C CA . VAL A 1 325 ? 6.840 7.255 -9.839 1.00 96.88 325 VAL A CA 1
ATOM 2756 C C . VAL A 1 325 ? 6.485 7.186 -8.356 1.00 96.88 325 VAL A C 1
ATOM 2758 O O . VAL A 1 325 ? 5.784 8.065 -7.857 1.00 96.88 325 VAL A O 1
ATOM 2761 N N . ASP A 1 326 ? 7.040 6.216 -7.626 1.00 95.94 326 ASP A N 1
ATOM 2762 C CA . ASP A 1 326 ? 6.832 6.073 -6.183 1.00 95.94 326 ASP A CA 1
ATOM 2763 C C . ASP A 1 326 ? 7.199 7.351 -5.416 1.00 95.94 326 ASP A C 1
ATOM 2765 O O . ASP A 1 326 ? 6.465 7.798 -4.534 1.00 95.94 326 ASP A O 1
ATOM 2769 N N . LEU A 1 327 ? 8.355 7.944 -5.716 1.00 97.12 327 LEU A N 1
ATOM 2770 C CA . LEU A 1 327 ? 8.790 9.182 -5.068 1.00 97.12 327 LEU A CA 1
ATOM 2771 C C . LEU A 1 327 ? 7.870 10.352 -5.403 1.00 97.12 327 LEU A C 1
ATOM 2773 O O . LEU A 1 327 ? 7.515 11.119 -4.515 1.00 97.12 327 LEU A O 1
ATOM 2777 N N . THR A 1 328 ? 7.434 10.451 -6.655 1.00 96.94 328 THR A N 1
ATOM 2778 C CA . THR A 1 328 ? 6.517 11.505 -7.097 1.00 96.94 328 THR A CA 1
ATOM 2779 C C . THR A 1 328 ? 5.167 11.399 -6.376 1.00 96.94 328 THR A C 1
ATOM 2781 O O . THR A 1 328 ? 4.627 12.404 -5.915 1.00 96.94 328 THR A O 1
ATOM 2784 N N . VAL A 1 329 ? 4.654 10.180 -6.172 1.00 97.56 329 VAL A N 1
ATOM 2785 C CA . VAL A 1 329 ? 3.450 9.941 -5.356 1.00 97.56 329 VAL A CA 1
ATOM 2786 C C . VAL A 1 329 ? 3.658 10.385 -3.909 1.00 97.56 329 VAL A C 1
ATOM 2788 O O . VAL A 1 329 ? 2.767 11.000 -3.319 1.00 97.56 329 VAL A O 1
ATOM 2791 N N . LEU A 1 330 ? 4.817 10.072 -3.324 1.00 97.25 330 LEU A N 1
ATOM 2792 C CA . LEU A 1 330 ? 5.149 10.485 -1.964 1.00 97.25 330 LEU A CA 1
ATOM 2793 C C . LEU A 1 330 ? 5.227 12.017 -1.847 1.00 97.25 330 LEU A C 1
ATOM 2795 O O . LEU A 1 330 ? 4.621 12.577 -0.936 1.00 97.25 330 LEU A O 1
ATOM 2799 N N . ILE A 1 331 ? 5.883 12.693 -2.794 1.00 97.06 331 ILE A N 1
ATOM 2800 C CA . ILE A 1 331 ? 5.942 14.162 -2.879 1.00 97.06 331 ILE A CA 1
ATOM 2801 C C . ILE A 1 331 ? 4.534 14.755 -2.945 1.00 97.06 331 ILE A C 1
ATOM 2803 O O . ILE A 1 331 ? 4.219 15.647 -2.161 1.00 97.06 331 ILE A O 1
ATOM 2807 N N . GLY A 1 332 ? 3.647 14.207 -3.782 1.00 96.94 332 GLY A N 1
ATOM 2808 C CA . GLY A 1 332 ? 2.256 14.659 -3.846 1.00 96.94 332 GLY A CA 1
ATOM 2809 C C . GLY A 1 332 ? 1.539 14.590 -2.493 1.00 96.94 332 GLY A C 1
ATOM 2810 O O . GLY A 1 332 ? 0.861 15.538 -2.095 1.00 96.94 332 GLY A O 1
ATOM 2811 N N . LYS A 1 333 ? 1.743 13.508 -1.728 1.00 95.56 333 LYS A N 1
ATOM 2812 C CA . LYS A 1 333 ? 1.177 13.359 -0.373 1.00 95.56 333 LYS A CA 1
ATOM 2813 C C . LYS A 1 333 ? 1.760 14.367 0.623 1.00 95.56 333 LYS A C 1
ATOM 2815 O O . LYS A 1 333 ? 1.018 14.888 1.456 1.00 95.56 333 LYS A O 1
ATOM 2820 N N . ILE A 1 334 ? 3.060 14.648 0.538 1.00 94.19 334 ILE A N 1
ATOM 2821 C CA . ILE A 1 334 ? 3.749 15.619 1.401 1.00 94.19 334 ILE A CA 1
ATOM 2822 C C . ILE A 1 334 ? 3.226 17.031 1.145 1.00 94.19 334 ILE A C 1
ATOM 2824 O O . ILE A 1 334 ? 2.848 17.721 2.091 1.00 94.19 334 ILE A O 1
ATOM 2828 N N . GLU A 1 335 ? 3.155 17.451 -0.117 1.00 95.00 335 GLU A N 1
ATOM 2829 C CA . GLU A 1 335 ? 2.677 18.791 -0.471 1.00 95.00 335 GLU A CA 1
ATOM 2830 C C . GLU A 1 335 ? 1.196 18.967 -0.114 1.00 95.00 335 GLU A C 1
ATOM 2832 O O . GLU A 1 335 ? 0.812 19.998 0.441 1.00 95.00 335 GLU A O 1
ATOM 2837 N N . MET A 1 336 ? 0.379 17.920 -0.291 1.00 94.44 336 MET A N 1
ATOM 2838 C CA . MET A 1 336 ? -1.016 17.919 0.158 1.00 94.44 336 MET A CA 1
ATOM 2839 C C . MET A 1 336 ? -1.122 18.126 1.676 1.00 94.44 336 MET A C 1
ATOM 2841 O O . MET A 1 336 ? -1.922 18.938 2.134 1.00 94.44 336 MET A O 1
ATOM 2845 N N . LYS A 1 337 ? -0.285 17.438 2.468 1.00 91.00 337 LYS A N 1
ATOM 2846 C CA . LYS A 1 337 ? -0.233 17.581 3.934 1.00 91.00 337 LYS A CA 1
ATOM 2847 C C . LYS A 1 337 ? 0.257 18.970 4.372 1.00 91.00 337 LYS A C 1
ATOM 2849 O O . LYS A 1 337 ? -0.194 19.464 5.403 1.00 91.00 337 LYS A O 1
ATOM 2854 N N . LYS A 1 338 ? 1.147 19.605 3.601 1.00 90.81 338 LYS A N 1
ATOM 2855 C CA . LYS A 1 338 ? 1.620 20.987 3.823 1.00 90.81 338 LYS A CA 1
ATOM 2856 C C . LYS A 1 338 ? 0.594 22.052 3.411 1.00 90.81 338 LYS A C 1
ATOM 2858 O O . LYS A 1 338 ? 0.737 23.203 3.816 1.00 90.81 338 LYS A O 1
ATOM 2863 N N . GLY A 1 339 ? -0.419 21.680 2.627 1.00 92.50 339 GLY A N 1
ATOM 2864 C CA . GLY A 1 339 ? -1.412 22.597 2.065 1.00 92.50 339 GLY A CA 1
ATOM 2865 C C . GLY A 1 339 ? -0.983 23.265 0.752 1.00 92.50 339 GLY A C 1
ATOM 2866 O O . GLY A 1 339 ? -1.672 24.172 0.290 1.00 92.50 339 GLY A O 1
ATOM 2867 N N . ASP A 1 340 ? 0.122 22.833 0.133 1.00 95.25 340 ASP A N 1
ATOM 2868 C CA . ASP A 1 340 ? 0.528 23.272 -1.211 1.00 95.25 340 ASP A CA 1
ATOM 2869 C C . ASP A 1 340 ? -0.173 22.401 -2.266 1.00 95.25 340 ASP A C 1
ATOM 2871 O O . ASP A 1 340 ? 0.380 21.479 -2.871 1.00 95.25 340 ASP A O 1
ATOM 2875 N N . TYR A 1 341 ? -1.466 22.667 -2.429 1.00 95.88 341 TYR A N 1
ATOM 2876 C CA . TYR A 1 341 ? -2.364 21.877 -3.266 1.00 95.88 341 TYR A CA 1
ATOM 2877 C C . TYR A 1 341 ? -1.985 21.867 -4.743 1.00 95.88 341 TYR A C 1
ATOM 2879 O O . TYR A 1 341 ? -2.179 20.856 -5.419 1.00 95.88 341 TYR A O 1
ATOM 2887 N N . GLN A 1 342 ? -1.409 22.959 -5.245 1.00 95.81 342 GLN A N 1
ATOM 2888 C CA . GLN A 1 342 ? -0.999 23.036 -6.639 1.00 95.81 342 GLN A CA 1
ATOM 2889 C C . GLN A 1 342 ? 0.148 22.061 -6.921 1.00 95.81 342 GLN A C 1
ATOM 2891 O O . GLN A 1 342 ? 0.029 21.234 -7.827 1.00 95.81 342 GLN A O 1
ATOM 2896 N N . LYS A 1 343 ? 1.212 22.083 -6.107 1.00 95.69 343 LYS A N 1
ATOM 2897 C CA . LYS A 1 343 ? 2.323 21.131 -6.261 1.00 95.69 343 LYS A CA 1
ATOM 2898 C C . LYS A 1 343 ? 1.885 19.688 -6.047 1.00 95.69 343 LYS A C 1
ATOM 2900 O O . LYS A 1 343 ? 2.372 18.793 -6.733 1.00 95.69 343 LYS A O 1
ATOM 2905 N N . ALA A 1 344 ? 0.943 19.456 -5.132 1.00 97.12 344 ALA A N 1
ATOM 2906 C CA . ALA A 1 344 ? 0.385 18.127 -4.918 1.00 97.12 344 ALA A CA 1
ATOM 2907 C C . ALA A 1 344 ? -0.304 17.583 -6.182 1.00 97.12 344 ALA A C 1
ATOM 2909 O O . ALA A 1 344 ? -0.036 16.452 -6.589 1.00 97.12 344 ALA A O 1
ATOM 2910 N N . ILE A 1 345 ? -1.146 18.394 -6.838 1.00 96.56 345 ILE A N 1
ATOM 2911 C CA . ILE A 1 345 ? -1.803 18.021 -8.101 1.00 96.56 345 ILE A CA 1
ATOM 2912 C C . ILE A 1 345 ? -0.769 17.775 -9.201 1.00 96.56 345 ILE A C 1
ATOM 2914 O O . ILE A 1 345 ? -0.875 16.774 -9.912 1.00 96.56 345 ILE A O 1
ATOM 2918 N N . GLU A 1 346 ? 0.223 18.657 -9.343 1.00 96.81 346 GLU A N 1
ATOM 2919 C CA . GLU A 1 346 ? 1.295 18.518 -10.337 1.00 96.81 346 GLU A CA 1
ATOM 2920 C C . GLU A 1 346 ? 2.051 17.194 -10.150 1.00 96.81 346 GLU A C 1
ATOM 2922 O O . GLU A 1 346 ? 2.224 16.438 -11.107 1.00 96.81 346 GLU A O 1
ATOM 2927 N N . ALA A 1 347 ? 2.412 16.856 -8.910 1.00 97.12 347 ALA A N 1
ATOM 2928 C CA . ALA A 1 347 ? 3.086 15.606 -8.581 1.00 97.12 347 ALA A CA 1
ATOM 2929 C C . ALA A 1 347 ? 2.203 14.374 -8.859 1.00 97.12 347 ALA A C 1
ATOM 2931 O O . ALA A 1 347 ? 2.639 13.439 -9.532 1.00 97.12 347 ALA A O 1
ATOM 2932 N N . PHE A 1 348 ? 0.944 14.359 -8.409 1.00 97.38 348 PHE A N 1
ATOM 2933 C CA . PHE A 1 348 ? 0.052 13.226 -8.682 1.00 97.38 348 PHE A CA 1
ATOM 2934 C C . PHE A 1 348 ? -0.201 13.032 -10.178 1.00 97.38 348 PHE A C 1
ATOM 2936 O O . PHE A 1 348 ? -0.190 11.898 -10.655 1.00 97.38 348 PHE A O 1
ATOM 2943 N N . THR A 1 349 ? -0.384 14.122 -10.922 1.00 95.75 349 THR A N 1
ATOM 2944 C CA . THR A 1 349 ? -0.594 14.076 -12.375 1.00 95.75 349 THR A CA 1
ATOM 2945 C C . THR A 1 349 ? 0.641 13.522 -13.078 1.00 95.75 349 THR A C 1
ATOM 2947 O O . THR A 1 349 ? 0.522 12.577 -13.855 1.00 95.75 349 THR A O 1
ATOM 2950 N N . LEU A 1 350 ? 1.832 14.019 -12.726 1.00 96.12 350 LEU A N 1
ATOM 2951 C CA . LEU A 1 350 ? 3.097 13.525 -13.265 1.00 96.12 350 LEU A CA 1
ATOM 2952 C C . LEU A 1 350 ? 3.288 12.025 -12.998 1.00 96.12 350 LEU A C 1
ATOM 2954 O O . LEU A 1 350 ? 3.704 11.291 -13.894 1.00 96.12 350 LEU A O 1
ATOM 2958 N N . ALA A 1 351 ? 2.955 11.551 -11.794 1.00 96.75 351 ALA A N 1
ATOM 2959 C CA . ALA A 1 351 ? 3.041 10.133 -11.454 1.00 96.75 351 ALA A CA 1
ATOM 2960 C C . ALA A 1 351 ? 2.087 9.273 -12.304 1.00 96.75 351 ALA A C 1
ATOM 2962 O O . ALA A 1 351 ? 2.506 8.246 -12.836 1.00 96.75 351 ALA A O 1
ATOM 2963 N N . ILE A 1 352 ? 0.826 9.701 -12.466 1.00 94.75 352 ILE A N 1
ATOM 2964 C CA . ILE A 1 352 ? -0.180 8.996 -13.281 1.00 94.75 352 ILE A CA 1
ATOM 2965 C C . ILE A 1 352 ? 0.263 8.922 -14.745 1.00 94.75 352 ILE A C 1
ATOM 2967 O O . ILE A 1 352 ? 0.210 7.850 -15.350 1.00 94.75 352 ILE A O 1
ATOM 2971 N N . GLU A 1 353 ? 0.687 10.049 -15.318 1.00 94.31 353 GLU A N 1
ATOM 2972 C CA . GLU A 1 353 ? 1.098 10.130 -16.721 1.00 94.31 353 GLU A CA 1
ATOM 2973 C C . GLU A 1 353 ? 2.331 9.267 -16.993 1.00 94.31 353 GLU A C 1
ATOM 2975 O O . GLU A 1 353 ? 2.321 8.473 -17.935 1.00 94.31 353 GLU A O 1
ATOM 2980 N N . THR A 1 354 ? 3.343 9.351 -16.125 1.00 94.06 354 THR A N 1
ATOM 2981 C CA . THR A 1 354 ? 4.585 8.576 -16.260 1.00 94.06 354 THR A CA 1
ATOM 2982 C C . THR A 1 354 ? 4.321 7.074 -16.131 1.00 94.06 354 THR A C 1
ATOM 2984 O O . THR A 1 354 ? 4.759 6.295 -16.974 1.00 94.06 354 THR A O 1
ATOM 2987 N N . ALA A 1 355 ? 3.554 6.646 -15.123 1.00 93.69 355 ALA A N 1
ATOM 2988 C CA . ALA A 1 355 ? 3.239 5.230 -14.925 1.00 93.69 355 ALA A CA 1
ATOM 2989 C C . ALA A 1 355 ? 2.430 4.645 -16.093 1.00 93.69 355 ALA A C 1
ATOM 2991 O O . ALA A 1 355 ? 2.682 3.522 -16.535 1.00 93.69 355 ALA A O 1
ATOM 2992 N N . LYS A 1 356 ? 1.491 5.422 -16.641 1.00 92.19 356 LYS A N 1
ATOM 2993 C CA . LYS A 1 356 ? 0.688 4.998 -17.788 1.00 92.19 356 LYS A CA 1
ATOM 2994 C C . LYS A 1 356 ? 1.515 4.908 -19.070 1.00 92.19 356 LYS A C 1
ATOM 2996 O O . LYS A 1 356 ? 1.335 3.954 -19.823 1.00 92.19 356 LYS A O 1
ATOM 3001 N N . ALA A 1 357 ? 2.371 5.897 -19.333 1.00 90.31 357 ALA A N 1
ATOM 3002 C CA . ALA A 1 357 ? 3.170 5.961 -20.554 1.00 90.31 357 ALA A CA 1
ATOM 3003 C C . ALA A 1 357 ? 4.283 4.904 -20.577 1.00 90.31 357 ALA A C 1
ATOM 3005 O O . ALA A 1 357 ? 4.446 4.218 -21.583 1.00 90.31 357 ALA A O 1
ATOM 3006 N N . GLU A 1 358 ? 4.998 4.741 -19.462 1.00 89.75 358 GLU A N 1
ATOM 3007 C CA . GLU A 1 358 ? 6.258 3.990 -19.434 1.00 89.75 358 GLU A CA 1
ATOM 3008 C C . GLU A 1 358 ? 6.137 2.597 -18.797 1.00 89.75 358 GLU A C 1
ATOM 3010 O O . GLU A 1 358 ? 6.844 1.665 -19.183 1.00 89.75 358 GLU A O 1
ATOM 3015 N N . LEU A 1 359 ? 5.226 2.422 -17.832 1.00 89.44 359 LEU A N 1
ATOM 3016 C CA . LEU A 1 359 ? 5.045 1.152 -17.110 1.00 89.44 359 LEU A CA 1
ATOM 3017 C C . LEU A 1 359 ? 3.778 0.397 -17.528 1.00 89.44 359 LEU A C 1
ATOM 3019 O O . LEU A 1 359 ? 3.611 -0.766 -17.166 1.00 89.44 359 LEU A O 1
ATOM 3023 N N . ASN A 1 360 ? 2.890 1.034 -18.304 1.00 88.12 360 ASN A N 1
ATOM 3024 C CA . ASN A 1 360 ? 1.545 0.531 -18.598 1.00 88.12 360 ASN A CA 1
ATOM 3025 C C . ASN A 1 360 ? 0.751 0.199 -17.314 1.00 88.12 360 ASN A C 1
ATOM 3027 O O . ASN A 1 360 ? -0.082 -0.710 -17.280 1.00 88.12 360 ASN A O 1
ATOM 3031 N N . GLU A 1 361 ? 1.022 0.943 -16.241 1.00 88.75 361 GLU A N 1
ATOM 3032 C CA . GLU A 1 361 ? 0.355 0.805 -14.953 1.00 88.75 361 GLU A CA 1
ATOM 3033 C C . GLU A 1 361 ? -0.739 1.861 -14.802 1.00 88.75 361 GLU A C 1
ATOM 3035 O O . GLU A 1 361 ? -0.598 3.014 -15.211 1.00 88.75 361 GLU A O 1
ATOM 3040 N N . ASN A 1 362 ? -1.856 1.470 -14.190 1.00 87.06 362 ASN A N 1
ATOM 3041 C CA . ASN A 1 362 ? -2.969 2.375 -13.941 1.00 87.06 362 ASN A CA 1
ATOM 3042 C C . ASN A 1 362 ? -3.022 2.774 -12.461 1.00 87.06 362 ASN A C 1
ATOM 3044 O O . ASN A 1 362 ? -3.557 2.043 -11.626 1.00 87.06 362 ASN A O 1
ATOM 3048 N N . LEU A 1 363 ? -2.543 3.979 -12.148 1.00 89.75 363 LEU A N 1
ATOM 3049 C CA . LEU A 1 363 ? -2.577 4.558 -10.801 1.00 89.75 363 LEU A CA 1
ATOM 3050 C C . LEU A 1 363 ? -3.921 5.236 -10.476 1.00 89.75 363 LEU A C 1
ATOM 3052 O O . LEU A 1 363 ? -3.965 6.309 -9.876 1.00 89.75 363 LEU A O 1
ATOM 3056 N N . SER A 1 364 ? -5.046 4.603 -10.830 1.00 87.62 364 SER A N 1
ATOM 3057 C CA . SER A 1 364 ? -6.390 5.165 -10.602 1.00 87.62 364 SER A CA 1
ATOM 3058 C C . SER A 1 364 ? -6.706 5.454 -9.126 1.00 87.62 364 SER A C 1
ATOM 3060 O O . SER A 1 364 ? -7.589 6.256 -8.827 1.00 87.62 364 SER A O 1
ATOM 3062 N N . PHE A 1 365 ? -5.970 4.849 -8.188 1.00 88.00 365 PHE A N 1
ATOM 3063 C CA . PHE A 1 365 ? -6.085 5.142 -6.756 1.00 88.00 365 PHE A CA 1
ATOM 3064 C C . PHE A 1 365 ? -5.603 6.552 -6.367 1.00 88.00 365 PHE A C 1
ATOM 3066 O O . PHE A 1 365 ? -5.844 6.964 -5.235 1.00 88.00 365 PHE A O 1
ATOM 3073 N N . LEU A 1 366 ? -4.941 7.289 -7.270 1.00 92.94 366 LEU A N 1
ATOM 3074 C CA . LEU A 1 366 ? -4.505 8.671 -7.042 1.00 92.94 366 LEU A CA 1
ATOM 3075 C C . LEU A 1 366 ? -5.589 9.710 -7.358 1.00 92.94 366 LEU A C 1
ATOM 3077 O O . LEU A 1 366 ? -5.573 10.799 -6.788 1.00 92.94 366 LEU A O 1
ATOM 3081 N N . TYR A 1 367 ? -6.575 9.378 -8.197 1.00 92.62 367 TYR A N 1
ATOM 3082 C CA . TYR A 1 367 ? -7.673 10.294 -8.524 1.00 92.62 367 TYR A CA 1
ATOM 3083 C C . TYR A 1 367 ? -8.476 10.781 -7.304 1.00 92.62 367 TYR A C 1
ATOM 3085 O O . TYR A 1 367 ? -8.813 11.963 -7.280 1.00 92.62 367 TYR A O 1
ATOM 3093 N N . PRO A 1 368 ? -8.756 9.960 -6.269 1.00 91.62 368 PRO A N 1
ATOM 3094 C CA . PRO A 1 368 ? -9.380 10.435 -5.037 1.00 91.62 368 PRO A CA 1
ATOM 3095 C C . PRO A 1 368 ? -8.591 11.541 -4.331 1.00 91.62 368 PRO A C 1
ATOM 3097 O O . PRO A 1 368 ? -9.215 12.466 -3.832 1.00 91.62 368 PRO A O 1
ATOM 3100 N N . TYR A 1 369 ? -7.253 11.497 -4.340 1.00 93.44 369 TYR A N 1
ATOM 3101 C CA . TYR A 1 369 ? -6.426 12.551 -3.739 1.00 93.44 369 TYR A CA 1
ATOM 3102 C C . TYR A 1 369 ? -6.570 13.874 -4.502 1.00 93.44 369 TYR A C 1
ATOM 3104 O O . TYR A 1 369 ? -6.783 14.924 -3.905 1.00 93.44 369 TYR A O 1
ATOM 3112 N N . ILE A 1 370 ? -6.534 13.830 -5.838 1.00 95.19 370 ILE A N 1
ATOM 3113 C CA . ILE A 1 370 ? -6.755 15.019 -6.680 1.00 95.19 370 ILE A CA 1
ATOM 3114 C C . ILE A 1 370 ? -8.184 15.557 -6.489 1.00 95.19 370 ILE A C 1
ATOM 3116 O O . ILE A 1 370 ? -8.401 16.764 -6.381 1.00 95.19 370 ILE A O 1
ATOM 3120 N N . ALA A 1 371 ? -9.172 14.662 -6.422 1.00 93.31 371 ALA A N 1
ATOM 3121 C CA . ALA A 1 371 ? -10.568 15.019 -6.206 1.00 93.31 371 ALA A CA 1
ATOM 3122 C C . ALA A 1 371 ? -10.798 15.661 -4.829 1.00 93.31 371 ALA A C 1
ATOM 3124 O O . ALA A 1 371 ? -11.555 16.629 -4.740 1.00 93.31 371 ALA A O 1
ATOM 3125 N N . GLU A 1 372 ? -10.138 15.152 -3.785 1.00 93.56 372 GLU A N 1
ATOM 3126 C CA . GLU A 1 372 ? -10.143 15.713 -2.431 1.00 93.56 372 GLU A CA 1
ATOM 3127 C C . GLU A 1 372 ? -9.588 17.139 -2.429 1.00 93.56 372 GLU A C 1
ATOM 3129 O O . GLU A 1 372 ? -10.236 18.041 -1.900 1.00 93.56 372 GLU A O 1
ATOM 3134 N N . ILE A 1 373 ? -8.463 17.375 -3.109 1.00 95.00 373 ILE A N 1
ATOM 3135 C CA . ILE A 1 373 ? -7.891 18.718 -3.251 1.00 95.00 373 ILE A CA 1
ATOM 3136 C C . ILE A 1 373 ? -8.893 19.671 -3.922 1.00 95.00 373 ILE A C 1
ATOM 3138 O O . ILE A 1 373 ? -9.204 20.728 -3.371 1.00 95.00 373 ILE A O 1
ATOM 3142 N N . TYR A 1 374 ? -9.471 19.293 -5.067 1.00 94.81 374 TYR A N 1
ATOM 3143 C CA . TYR A 1 374 ? -10.470 20.138 -5.735 1.00 94.81 374 TYR A CA 1
ATOM 3144 C C . TYR A 1 374 ? -11.729 20.360 -4.899 1.00 94.81 374 TYR A C 1
ATOM 3146 O O . TYR A 1 374 ? -12.328 21.434 -4.970 1.00 94.81 374 TYR A O 1
ATOM 3154 N N . PHE A 1 375 ? -12.128 19.373 -4.097 1.00 93.75 375 PHE A N 1
ATOM 3155 C CA . PHE A 1 375 ? -13.259 19.507 -3.190 1.00 93.75 375 PHE A CA 1
ATOM 3156 C C . PHE A 1 375 ? -12.971 20.542 -2.095 1.00 93.75 375 PHE A C 1
ATOM 3158 O O . PHE A 1 375 ? -13.813 21.406 -1.848 1.00 93.75 375 PHE A O 1
ATOM 3165 N N . ILE A 1 376 ? -11.777 20.497 -1.490 1.00 93.19 376 ILE A N 1
ATOM 3166 C CA . ILE A 1 376 ? -11.321 21.469 -0.484 1.00 93.19 376 ILE A CA 1
ATOM 3167 C C . ILE A 1 376 ? -11.271 22.885 -1.074 1.00 93.19 376 ILE A C 1
ATOM 3169 O O . ILE A 1 376 ? -11.683 23.840 -0.419 1.00 93.19 376 ILE A O 1
ATOM 3173 N N . GLU A 1 377 ? -10.841 23.030 -2.329 1.00 93.69 377 GLU A N 1
ATOM 3174 C CA . GLU A 1 377 ? -10.834 24.313 -3.047 1.00 93.69 377 GLU A CA 1
ATOM 3175 C C . GLU A 1 377 ? -12.230 24.788 -3.511 1.00 93.69 377 GLU A C 1
ATOM 3177 O O . GLU A 1 377 ? -12.348 25.851 -4.124 1.00 93.69 377 GLU A O 1
ATOM 3182 N N . GLY A 1 378 ? -13.295 24.011 -3.275 1.00 93.38 378 GLY A N 1
ATOM 3183 C CA . GLY A 1 378 ? -14.659 24.329 -3.718 1.00 93.38 378 GLY A CA 1
ATOM 3184 C C . GLY A 1 378 ? -14.894 24.165 -5.227 1.00 93.38 378 GLY A C 1
ATOM 3185 O O . GLY A 1 378 ? -15.894 24.642 -5.765 1.00 93.38 378 GLY A O 1
ATOM 3186 N N . ARG A 1 379 ? -13.992 23.484 -5.943 1.00 94.75 379 ARG A N 1
ATOM 3187 C CA . ARG A 1 379 ? -14.043 23.264 -7.399 1.00 94.75 379 ARG A CA 1
ATOM 3188 C C . ARG A 1 379 ? -14.783 21.971 -7.752 1.00 94.75 379 ARG A C 1
ATOM 3190 O O . ARG A 1 379 ? -14.239 21.072 -8.391 1.00 94.75 379 ARG A O 1
ATOM 3197 N N . TYR A 1 380 ? -16.059 21.892 -7.383 1.00 92.62 380 TYR A N 1
ATOM 3198 C CA . TYR A 1 380 ? -16.861 20.662 -7.487 1.00 92.62 380 TYR A CA 1
ATOM 3199 C C . TYR A 1 380 ? -17.009 20.097 -8.909 1.00 92.62 380 TYR A C 1
ATOM 3201 O O . TYR A 1 380 ? -17.111 18.883 -9.085 1.00 92.62 380 TYR A O 1
ATOM 3209 N N . SER A 1 381 ? -17.000 20.952 -9.937 1.00 91.56 381 SER A N 1
ATOM 3210 C CA . SER A 1 381 ? -17.029 20.505 -11.336 1.00 91.56 381 SER A CA 1
ATOM 3211 C C . SER A 1 381 ? -15.779 19.699 -11.701 1.00 91.56 381 SER A C 1
ATOM 3213 O O . SER A 1 381 ? -15.884 18.657 -12.345 1.00 91.56 381 SER A O 1
ATOM 3215 N N . LEU A 1 382 ? -14.605 20.135 -11.234 1.00 91.94 382 LEU A N 1
ATOM 3216 C CA . LEU A 1 382 ? -13.348 19.415 -11.423 1.00 91.94 382 LEU A CA 1
ATOM 3217 C C . LEU A 1 382 ? -13.316 18.133 -10.592 1.00 91.94 382 LEU A C 1
ATOM 3219 O O . LEU A 1 382 ? -12.936 17.095 -11.123 1.00 91.94 382 LEU A O 1
ATOM 3223 N N . THR A 1 383 ? -13.794 18.169 -9.343 1.00 90.88 383 THR A N 1
ATOM 3224 C CA . THR A 1 383 ? -13.953 16.969 -8.504 1.00 90.88 383 THR A CA 1
ATOM 3225 C C . THR A 1 383 ? -14.752 15.883 -9.231 1.00 90.88 383 THR A C 1
ATOM 3227 O O . THR A 1 383 ? -14.297 14.742 -9.323 1.00 90.88 383 THR A O 1
ATOM 3230 N N . LYS A 1 384 ? -15.908 16.238 -9.816 1.00 89.75 384 LYS A N 1
ATOM 3231 C CA . LYS A 1 384 ? -16.738 15.305 -10.596 1.00 89.75 384 LYS A CA 1
ATOM 3232 C C . LYS A 1 384 ? -15.989 14.756 -11.813 1.00 89.75 384 LYS A C 1
ATOM 3234 O O . LYS A 1 384 ? -15.960 13.542 -12.005 1.00 89.75 384 LYS A O 1
ATOM 3239 N N . ASN A 1 385 ? -15.345 15.622 -12.596 1.00 90.31 385 ASN A N 1
ATOM 3240 C CA . ASN A 1 385 ? -14.596 15.212 -13.789 1.00 90.31 385 ASN A CA 1
ATOM 3241 C C . ASN A 1 385 ? -13.451 14.241 -13.455 1.00 90.31 385 ASN A C 1
ATOM 3243 O O . ASN A 1 385 ? -13.278 13.233 -14.137 1.00 90.31 385 ASN A O 1
ATOM 3247 N N . VAL A 1 386 ? -12.694 14.511 -12.390 1.00 90.62 386 VAL A N 1
ATOM 3248 C CA . VAL A 1 386 ? -11.583 13.659 -11.937 1.00 90.62 386 VAL A CA 1
ATOM 3249 C C . VAL A 1 386 ? -12.083 12.290 -11.478 1.00 90.62 386 VAL A C 1
ATOM 3251 O O . VAL A 1 386 ? -11.538 11.265 -11.882 1.00 90.62 386 VAL A O 1
ATOM 3254 N N . LEU A 1 387 ? -13.157 12.238 -10.685 1.00 88.69 387 LEU A N 1
ATOM 3255 C CA . LEU A 1 387 ? -13.720 10.968 -10.211 1.00 88.69 387 LEU A CA 1
ATOM 3256 C C . LEU A 1 387 ? -14.334 10.122 -11.337 1.00 88.69 387 LEU A C 1
ATOM 3258 O O . LEU A 1 387 ? -14.366 8.896 -11.231 1.00 88.69 387 LEU A O 1
ATOM 3262 N N . GLN A 1 388 ? -14.791 10.741 -12.429 1.00 85.62 388 GLN A N 1
ATOM 3263 C CA . GLN A 1 388 ? -15.250 10.016 -13.619 1.00 85.62 388 GLN A CA 1
ATOM 3264 C C . GLN A 1 388 ? -14.105 9.335 -14.381 1.00 85.62 388 GLN A C 1
ATOM 3266 O O . GLN A 1 388 ? -14.320 8.281 -14.977 1.00 85.62 388 GLN A O 1
ATOM 3271 N N . GLN A 1 389 ? -12.892 9.893 -14.344 1.00 84.25 389 GLN A N 1
ATOM 3272 C CA . GLN A 1 389 ? -11.709 9.289 -14.974 1.00 84.25 389 GLN A CA 1
ATOM 3273 C C . GLN A 1 389 ? -11.182 8.075 -14.205 1.00 84.25 389 GLN A C 1
ATOM 3275 O O . GLN A 1 389 ? -10.465 7.245 -14.766 1.00 84.25 389 GLN A O 1
ATOM 3280 N N . ALA A 1 390 ? -11.549 7.955 -12.932 1.00 81.69 390 ALA A N 1
ATOM 3281 C CA . ALA A 1 390 ? -11.083 6.896 -12.067 1.00 81.69 390 ALA A CA 1
ATOM 3282 C C . ALA A 1 390 ? -11.769 5.561 -12.398 1.00 81.69 390 ALA A C 1
ATOM 3284 O O . ALA A 1 390 ? -12.845 5.217 -11.895 1.00 81.69 390 ALA A O 1
ATOM 3285 N N . GLN A 1 391 ? -11.126 4.803 -13.283 1.00 73.31 391 GLN A N 1
ATOM 3286 C CA . GLN A 1 391 ? -11.518 3.444 -13.632 1.00 73.31 391 GLN A CA 1
ATOM 3287 C C . GLN A 1 391 ? -11.193 2.503 -12.466 1.00 73.31 391 GLN A C 1
ATOM 3289 O O . GLN A 1 391 ? -10.262 2.733 -11.699 1.00 73.31 391 GLN A O 1
ATOM 3294 N N . ASN A 1 392 ? -11.964 1.428 -12.311 1.00 77.88 392 ASN A N 1
ATOM 3295 C CA . ASN A 1 392 ? -11.745 0.379 -11.305 1.00 77.88 392 ASN A CA 1
ATOM 3296 C C . ASN A 1 392 ? -11.901 0.792 -9.827 1.00 77.88 392 ASN A C 1
ATOM 3298 O O . ASN A 1 392 ? -11.894 -0.084 -8.962 1.00 77.88 392 ASN A O 1
ATOM 3302 N N . LEU A 1 393 ? -12.127 2.074 -9.507 1.00 75.25 393 LEU A N 1
ATOM 3303 C CA . LEU A 1 393 ? -12.485 2.478 -8.138 1.00 75.25 393 LEU A CA 1
ATOM 3304 C C . LEU A 1 393 ? -13.830 1.903 -7.684 1.00 75.25 393 LEU A C 1
ATOM 3306 O O . LEU A 1 393 ? -14.093 1.828 -6.487 1.00 75.25 393 LEU A O 1
ATOM 3310 N N . GLU A 1 394 ? -14.659 1.451 -8.625 1.00 70.50 394 GLU A N 1
ATOM 3311 C CA . GLU A 1 394 ? -15.926 0.787 -8.330 1.00 70.50 394 GLU A CA 1
ATOM 3312 C C . GLU A 1 394 ? -15.762 -0.546 -7.604 1.00 70.50 394 GLU A C 1
ATOM 3314 O O . GLU A 1 394 ? -16.641 -0.956 -6.854 1.00 70.50 394 GLU A O 1
ATOM 3319 N N . PHE A 1 395 ? -14.614 -1.201 -7.783 1.00 74.88 395 PHE A N 1
ATOM 3320 C CA . PHE A 1 395 ? -14.296 -2.443 -7.087 1.00 74.88 395 PHE A CA 1
ATOM 3321 C C . PHE A 1 395 ? -13.777 -2.196 -5.664 1.00 74.88 395 PHE A C 1
ATOM 3323 O O . PHE A 1 395 ? -13.655 -3.133 -4.875 1.00 74.88 395 PHE A O 1
ATOM 3330 N N . ASN A 1 396 ? -13.480 -0.943 -5.303 1.00 75.38 396 ASN A N 1
ATOM 3331 C CA . ASN A 1 396 ? -13.075 -0.592 -3.952 1.00 75.38 396 ASN A CA 1
ATOM 3332 C C . ASN A 1 396 ? -14.315 -0.320 -3.092 1.00 75.38 396 ASN A C 1
ATOM 3334 O O . ASN A 1 396 ? -14.918 0.747 -3.175 1.00 75.38 396 ASN A O 1
ATOM 3338 N N . ALA A 1 397 ? -14.650 -1.257 -2.203 1.00 73.69 397 ALA A N 1
ATOM 3339 C CA . ALA A 1 397 ? -15.823 -1.163 -1.330 1.00 73.69 397 ALA A CA 1
ATOM 3340 C C . ALA A 1 397 ? -15.878 0.120 -0.473 1.00 73.69 397 ALA A C 1
ATOM 3342 O O . ALA A 1 397 ? -16.969 0.570 -0.128 1.00 73.69 397 ALA A O 1
ATOM 3343 N N . LYS A 1 398 ? -14.727 0.727 -0.135 1.00 74.31 398 LYS A N 1
ATOM 3344 C CA . LYS A 1 398 ? -14.673 1.987 0.628 1.00 74.31 398 LYS A CA 1
ATOM 3345 C C . LYS A 1 398 ? -14.942 3.210 -0.249 1.00 74.31 398 LYS A C 1
ATOM 3347 O O . LYS A 1 398 ? -15.609 4.136 0.197 1.00 74.31 398 LYS A O 1
ATOM 3352 N N . LEU A 1 399 ? -14.410 3.227 -1.470 1.00 77.25 399 LEU A N 1
ATOM 3353 C CA . LEU A 1 399 ? -14.491 4.386 -2.367 1.00 77.25 399 LEU A CA 1
ATOM 3354 C C . LEU A 1 399 ? -15.724 4.354 -3.274 1.00 77.25 399 LEU A C 1
ATOM 3356 O O . LEU A 1 399 ? -16.163 5.404 -3.736 1.00 77.25 399 LEU A O 1
ATOM 3360 N N . TYR A 1 400 ? -16.314 3.180 -3.494 1.00 79.50 400 TYR A N 1
ATOM 3361 C CA . TYR A 1 400 ? -17.466 3.005 -4.370 1.00 79.50 400 TYR A CA 1
ATOM 3362 C C . TYR A 1 400 ? -18.656 3.916 -4.035 1.00 79.50 400 TYR A C 1
ATOM 3364 O O . TYR A 1 400 ? -19.142 4.566 -4.961 1.00 79.50 400 TYR A O 1
ATOM 3372 N N . PRO A 1 401 ? -19.106 4.053 -2.767 1.00 80.94 401 PRO A N 1
ATOM 3373 C CA . PRO A 1 401 ? -20.238 4.927 -2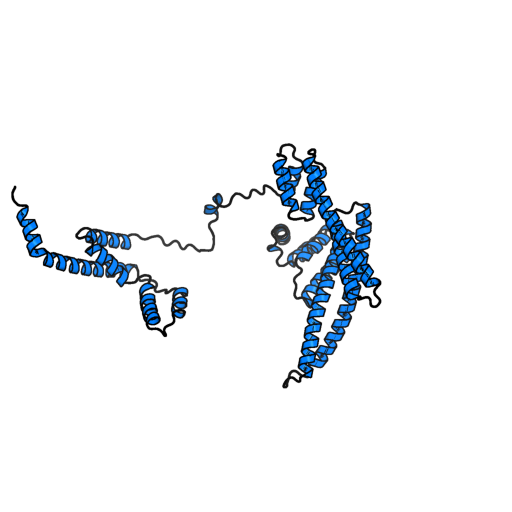.450 1.00 80.94 401 PRO A CA 1
ATOM 3374 C C . PRO A 1 401 ? -19.963 6.394 -2.800 1.00 80.94 401 PRO A C 1
ATOM 3376 O O . PRO A 1 401 ? -20.842 7.090 -3.302 1.00 80.94 401 PRO A O 1
ATOM 3379 N N . ILE A 1 402 ? -18.721 6.843 -2.591 1.00 78.44 402 ILE A N 1
ATOM 3380 C CA . ILE A 1 402 ? -18.284 8.205 -2.910 1.00 78.44 402 ILE A CA 1
ATOM 3381 C C . ILE A 1 402 ? -18.294 8.390 -4.429 1.00 78.44 402 ILE A C 1
ATOM 3383 O O . ILE A 1 402 ? -18.914 9.315 -4.941 1.00 78.44 402 ILE A O 1
ATOM 3387 N N . VAL A 1 403 ? -17.667 7.476 -5.172 1.00 79.69 403 VAL A N 1
ATOM 3388 C CA . VAL A 1 403 ? -17.609 7.537 -6.640 1.00 79.69 403 VAL A CA 1
ATOM 3389 C C . VAL A 1 403 ? -19.012 7.497 -7.258 1.00 79.69 403 VAL A C 1
ATOM 3391 O O . VAL A 1 403 ? -19.287 8.255 -8.184 1.00 79.69 403 VAL A O 1
ATOM 3394 N N . GLN A 1 404 ? -19.917 6.669 -6.730 1.00 81.75 404 GLN A N 1
ATOM 3395 C CA . GLN A 1 404 ? -21.321 6.622 -7.144 1.00 81.75 404 GLN A CA 1
ATOM 3396 C C . GLN A 1 404 ? -22.029 7.968 -6.961 1.00 81.75 404 GLN A C 1
ATOM 3398 O O . GLN A 1 404 ? -22.658 8.452 -7.902 1.00 81.75 404 GLN A O 1
ATOM 3403 N N . GLN A 1 405 ? -21.891 8.588 -5.785 1.00 83.81 405 GLN A N 1
ATOM 3404 C CA . GLN A 1 405 ? -22.541 9.862 -5.473 1.00 83.81 405 GLN A CA 1
ATOM 3405 C C . GLN A 1 405 ? -22.158 10.972 -6.460 1.00 83.81 405 GLN A C 1
ATOM 3407 O O . GLN A 1 405 ? -22.999 11.792 -6.813 1.00 83.81 405 GLN A O 1
ATOM 3412 N N . TRP A 1 406 ? -20.906 10.992 -6.919 1.00 81.44 406 TRP A N 1
ATOM 3413 C CA . TRP A 1 406 ? -20.416 12.004 -7.860 1.00 81.44 406 TRP A CA 1
ATOM 3414 C C . TRP A 1 406 ? -20.669 11.660 -9.335 1.00 81.44 406 TRP A C 1
ATOM 3416 O O . TRP A 1 406 ? -20.532 12.529 -10.200 1.00 81.44 406 TRP A O 1
ATOM 3426 N N . ARG A 1 407 ? -21.025 10.408 -9.648 1.00 74.69 407 ARG A N 1
ATOM 3427 C CA . ARG A 1 407 ? -21.362 9.971 -11.012 1.00 74.69 407 ARG A CA 1
ATOM 3428 C C . ARG A 1 407 ? -22.830 10.177 -11.367 1.00 74.69 407 ARG A C 1
ATOM 3430 O O . ARG A 1 407 ? -23.100 10.413 -12.545 1.00 74.69 407 ARG A O 1
ATOM 3437 N N . ALA A 1 408 ? -23.726 10.106 -10.381 1.00 63.06 408 ALA A N 1
ATOM 3438 C CA . ALA A 1 408 ? -25.091 10.620 -10.502 1.00 63.06 408 ALA A CA 1
ATOM 3439 C C . ALA A 1 408 ? -25.067 12.121 -10.854 1.00 63.06 408 ALA A C 1
ATOM 3441 O O . ALA A 1 408 ? -25.940 12.552 -11.635 1.00 63.06 408 ALA A O 1
#

Sequence (408 aa):
MLKTNNITLFFDEHFYIILVIHIVLSLLLAFYLHFWLKKRFISNDITTLKDLEELKLINTNTLRGKLLKFFFQYSFHKYNPVHSIMFLFFLNFSMPLFGYVASLWIAYYLKTVRYKRIVQTTHMLNLDEFETIFNETKRIFGESSLLEMMTNDYIPKTKKLQAIASLASNINPTNLRIIQETLKSKEDEIRLFGYAILNKEELALNNTINKTLEELRKEETSEHPDQEKIAIYKKKLAYVYWEMVYNGFAQDILEKEFLKTIEIYAYEAERYFRNLIFSLEKKYARLQSKAKPYKKQEKTEEEEQLEEEIAKLDLDLKRLIGHFVDLTVLIGKIEMKKGDYQKAIEAFTLAIETAKAELNENLSFLYPYIAEIYFIEGRYSLTKNVLQQAQNLEFNAKLYPIVQQWRA

Secondary structure (DSSP, 8-state):
--SSHHHHHHHHHHHHHHHHHHHHHHHHHHHHHHHHHHHHH-S-----HHHHHHHHHS-TTSHHHHHHHHHHHHHT-TT-HHHHHHHHHHHHHHSTTHHHHHHHHHHHHHHH---------TT---GGGGTTTS-----TT-HHHHHHHHH-TTS-HHHHHHHHHHHHTS--HHHHHHHHHGGG-S-HHHHHHHHHHHHHHHHHHHHHHHHHHHHHHHHHTSSS--HHHHHHHHHHHHHHHHHHHHTT-S-HHHHHHHHHHHHHHHHHHHHHHHHHHHHHHHHHHHHHHHHGGGTTSPPPHHHHHHHHHHHHHHHHHHHHHHHHHHHHHHHHHHHHHHT-HHHHHHHHHHHHHHIIIII----GGGHHHHHHHHHHTT-HHHHHHHHHH-TTGGG-TTTHHHHHHHH-

Foldseek 3Di:
DDDPVVVVVVCVVCVVVVLVVLLVVQLVLLLVLLVLLVVVPPDDPCPDPVLVVVLVVQDPPDPVSVVCSVCSVQVPPPSRSVVSSVVLSCLSNVDPPVSSVVSVVVSVCSVPDDDDPDPPPPPDDPCVVCPVVPPPPPVCDDLVNLLCQLADPPHDPVVNVVVLVVLLVDDDLSSLVSLVSLCVDPDPVSNVVSVVSLVVVVVVLVVQLVVLVVVLVVLVPDPDRDVLSNLVSLLSNLVSLVVCLRSVVQDPVRNVVSLVSSLVSLVSSLVVLVVVLVVLVVVLVVLVVVLVVPPPDDDDPVNVVSVVVNVVSLVVSLVSLVSNLSSLQSQLVSCVVVVVLVSNLVSLVVSQVSCCPRVVDHPLVSLVVNLVSCVVVVNLVVSLVSLVPRPPCCVVPVCNVVSVVSPD

pLDDT: mean 83.53, std 14.37, range [40.69, 98.0]

Radius of gyration: 39.9 Å; chains: 1; bounding box: 97×106×77 Å